Protein AF-0000000074136343 (afdb_homodimer)

Structure (mmCIF, N/CA/C/O backbone):
data_AF-0000000074136343-model_v1
#
loop_
_entity.id
_entity.type
_entity.pdbx_description
1 polymer 'AOS1-like protein'
#
loop_
_atom_site.group_PDB
_atom_site.id
_atom_site.type_symbol
_atom_site.label_atom_id
_atom_site.label_alt_id
_atom_site.label_comp_id
_atom_site.label_asym_id
_atom_site.label_entity_id
_atom_site.label_seq_id
_atom_site.pdbx_PDB_ins_code
_atom_site.Cartn_x
_atom_site.Cartn_y
_atom_site.Cartn_z
_atom_site.occupancy
_atom_site.B_iso_or_equiv
_atom_site.auth_seq_id
_atom_site.auth_comp_id
_atom_site.auth_asym_id
_atom_site.auth_atom_id
_atom_site.pdbx_PDB_model_num
ATOM 1 N N . MET A 1 1 ? -25.594 -31.734 21.234 1 18.39 1 MET A N 1
ATOM 2 C CA . MET A 1 1 ? -25.781 -31.562 19.781 1 18.39 1 MET A CA 1
ATOM 3 C C . MET A 1 1 ? -25.844 -30.094 19.406 1 18.39 1 MET A C 1
ATOM 5 O O . MET A 1 1 ? -26.922 -29.484 19.391 1 18.39 1 MET A O 1
ATOM 9 N N . LYS A 1 2 ? -25.141 -29.172 20.125 1 28.03 2 LYS A N 1
ATOM 10 C CA . LYS A 1 2 ? -25.234 -27.719 20.047 1 28.03 2 LYS A CA 1
ATOM 11 C C . LYS A 1 2 ? -25.234 -27.25 18.594 1 28.03 2 LYS A C 1
ATOM 13 O O . LYS A 1 2 ? -24.375 -27.625 17.812 1 28.03 2 LYS A O 1
ATOM 18 N N . SER A 1 3 ? -26.359 -27 18.047 1 28.97 3 SER A N 1
ATOM 19 C CA . SER A 1 3 ? -26.703 -26.703 16.656 1 28.97 3 SER A CA 1
ATOM 20 C C . SER A 1 3 ? -25.703 -25.75 16.031 1 28.97 3 SER A C 1
ATOM 22 O O . SER A 1 3 ? -25.297 -24.766 16.656 1 28.97 3 SER A O 1
ATOM 24 N N . MET A 1 4 ? -24.719 -26.078 15.211 1 32.84 4 MET A N 1
ATOM 25 C CA . MET A 1 4 ? -23.734 -25.453 14.328 1 32.84 4 MET A CA 1
ATOM 26 C C . MET A 1 4 ? -24.312 -24.203 13.672 1 32.84 4 MET A C 1
ATOM 28 O O . MET A 1 4 ? -24.922 -24.281 12.609 1 32.84 4 MET A O 1
ATOM 32 N N . THR A 1 5 ? -25.031 -23.422 14.211 1 37.72 5 THR A N 1
ATOM 33 C CA . THR A 1 5 ? -25.688 -22.234 13.672 1 37.72 5 THR A CA 1
ATOM 34 C C . THR A 1 5 ? -24.703 -21.391 12.875 1 37.72 5 THR A C 1
ATOM 36 O O . THR A 1 5 ? -23.906 -20.656 13.445 1 37.72 5 THR A O 1
ATOM 39 N N . GLU A 1 6 ? -23.922 -21.797 11.703 1 46.94 6 GLU A N 1
ATOM 40 C CA . GLU A 1 6 ? -22.828 -21.797 10.742 1 46.94 6 GLU A CA 1
ATOM 41 C C . GLU A 1 6 ? -22.609 -20.406 10.148 1 46.94 6 GLU A C 1
ATOM 43 O O . GLU A 1 6 ? -21.484 -20.016 9.859 1 46.94 6 GLU A O 1
ATOM 48 N N . GLY A 1 7 ? -23.641 -19.484 9.766 1 57.28 7 GLY A N 1
ATOM 49 C CA . GLY A 1 7 ? -23.672 -18.281 8.953 1 57.28 7 GLY A CA 1
ATOM 50 C C . GLY A 1 7 ? -23.734 -17 9.773 1 57.28 7 GLY A C 1
ATOM 51 O O . GLY A 1 7 ? -23.297 -15.945 9.32 1 57.28 7 GLY A O 1
ATOM 52 N N . LYS A 1 8 ? -24.281 -17.062 10.953 1 70.88 8 LYS A N 1
ATOM 53 C CA . LYS A 1 8 ? -24.547 -15.797 11.625 1 70.88 8 LYS A CA 1
ATOM 54 C C . LYS A 1 8 ? -23.422 -15.422 12.578 1 70.88 8 LYS A C 1
ATOM 56 O O . LYS A 1 8 ? -22.953 -16.266 13.344 1 70.88 8 LYS A O 1
ATOM 61 N N . LEU A 1 9 ? -22.797 -14.266 12.453 1 83 9 LEU A N 1
ATOM 62 C CA . LEU A 1 9 ? -21.781 -13.719 13.352 1 83 9 LEU A CA 1
ATOM 63 C C . LEU A 1 9 ? -22.312 -13.656 14.781 1 83 9 LEU A C 1
ATOM 65 O O . LEU A 1 9 ? -23.469 -13.305 15.008 1 83 9 LEU A O 1
ATOM 69 N N . SER A 1 10 ? -21.5 -14.172 15.703 1 84.81 10 SER A N 1
ATOM 70 C CA . SER A 1 10 ? -21.859 -14.008 17.109 1 84.81 10 SER A CA 1
ATOM 71 C C . SER A 1 10 ? -21.875 -12.539 17.516 1 84.81 10 SER A C 1
ATOM 73 O O . SER A 1 10 ? -21.344 -11.688 16.797 1 84.81 10 SER A O 1
ATOM 75 N N . GLU A 1 11 ? -22.453 -12.195 18.625 1 84.94 11 GLU A N 1
ATOM 76 C CA . GLU A 1 11 ? -22.484 -10.828 19.141 1 84.94 11 GLU A CA 1
ATOM 77 C C . GLU A 1 11 ? -21.078 -10.312 19.422 1 84.94 11 GLU A C 1
ATOM 79 O O . GLU A 1 11 ? -20.766 -9.141 19.172 1 84.94 11 GLU A O 1
ATOM 84 N N . ASP A 1 12 ? -20.297 -11.211 19.922 1 82.06 12 ASP A N 1
ATOM 85 C CA . ASP A 1 12 ? -18.922 -10.852 20.203 1 82.06 12 ASP A CA 1
ATOM 86 C C . ASP A 1 12 ? -18.156 -10.523 18.922 1 82.06 12 ASP A C 1
ATOM 88 O O . ASP A 1 12 ? -17.375 -9.57 18.891 1 82.06 12 ASP A O 1
ATOM 92 N N . GLU A 1 13 ? -18.438 -11.273 17.953 1 82.12 13 GLU A N 1
ATOM 93 C CA . GLU A 1 13 ? -17.797 -11.031 16.656 1 82.12 13 GLU A CA 1
ATOM 94 C C . GLU A 1 13 ? -18.266 -9.719 16.047 1 82.12 13 GLU A C 1
ATOM 96 O O . GLU A 1 13 ? -17.469 -8.961 15.492 1 82.12 13 GLU A O 1
ATOM 101 N N . ILE A 1 14 ? -19.5 -9.484 16.203 1 83.62 14 ILE A N 1
ATOM 102 C CA . ILE A 1 14 ? -20.078 -8.258 15.664 1 83.62 14 ILE A CA 1
ATOM 103 C C . ILE A 1 14 ? -19.438 -7.051 16.344 1 83.62 14 ILE A C 1
ATOM 105 O O . ILE A 1 14 ? -19.109 -6.062 15.68 1 83.62 14 ILE A O 1
ATOM 109 N N . ALA A 1 15 ? -19.25 -7.184 17.594 1 82.56 15 ALA A N 1
ATOM 110 C CA . ALA A 1 15 ? -18.641 -6.086 18.344 1 82.56 15 ALA A CA 1
ATOM 111 C C . ALA A 1 15 ? -17.188 -5.871 17.922 1 82.56 15 ALA A C 1
ATOM 113 O O . ALA A 1 15 ? -16.75 -4.734 17.734 1 82.56 15 ALA A O 1
ATOM 114 N N . LEU A 1 16 ? -16.562 -6.965 17.688 1 79.19 16 LEU A N 1
ATOM 115 C CA . LEU A 1 16 ? -15.148 -6.902 17.344 1 79.19 16 LEU A CA 1
ATOM 116 C C . LEU A 1 16 ? -14.953 -6.344 15.938 1 79.19 16 LEU A C 1
ATOM 118 O O . LEU A 1 16 ? -14.031 -5.566 15.695 1 79.19 16 LEU A O 1
ATOM 122 N N . TYR A 1 17 ? -15.82 -6.734 15.055 1 84.38 17 TYR A N 1
ATOM 123 C CA . TYR A 1 17 ? -15.641 -6.387 13.648 1 84.38 17 TYR A CA 1
ATOM 124 C C . TYR A 1 17 ? -16.594 -5.273 13.234 1 84.38 17 TYR A C 1
ATOM 126 O O . TYR A 1 17 ? -16.969 -5.164 12.062 1 84.38 17 TYR A O 1
ATOM 134 N N . ASP A 1 18 ? -17.016 -4.473 14.195 1 86.25 18 ASP A N 1
ATOM 135 C CA . ASP A 1 18 ? -17.984 -3.408 13.93 1 86.25 18 ASP A CA 1
ATOM 136 C C . ASP A 1 18 ? -17.484 -2.473 12.836 1 86.25 18 ASP A C 1
ATOM 138 O O . ASP A 1 18 ? -18.219 -2.16 11.891 1 86.25 18 ASP A O 1
ATOM 142 N N . ARG A 1 19 ? -16.266 -2.068 12.953 1 85.56 19 ARG A N 1
ATOM 143 C CA . ARG A 1 19 ? -15.703 -1.152 11.969 1 85.56 19 ARG A CA 1
ATOM 144 C C . ARG A 1 19 ? -15.688 -1.779 10.578 1 85.56 19 ARG A C 1
ATOM 146 O O . ARG A 1 19 ? -16.078 -1.139 9.602 1 85.56 19 ARG A O 1
ATOM 153 N N . GLN A 1 20 ? -15.305 -3.02 10.477 1 85.81 20 GLN A N 1
ATOM 154 C CA . GLN A 1 20 ? -15.227 -3.725 9.203 1 85.81 20 GLN A CA 1
ATOM 155 C C . GLN A 1 20 ? -16.609 -3.949 8.609 1 85.81 20 GLN A C 1
ATOM 157 O O . GLN A 1 20 ? -16.812 -3.807 7.402 1 85.81 20 GLN A O 1
ATOM 162 N N . ILE A 1 21 ? -17.547 -4.227 9.492 1 87.44 21 ILE A N 1
ATOM 163 C CA . ILE A 1 21 ? -18.922 -4.465 9.055 1 87.44 21 ILE A CA 1
ATOM 164 C C . ILE A 1 21 ? -19.5 -3.184 8.453 1 87.44 21 ILE A C 1
ATOM 166 O O . ILE A 1 21 ? -20.25 -3.234 7.488 1 87.44 21 ILE A O 1
ATOM 170 N N . ARG A 1 22 ? -19.062 -2.111 8.969 1 84.69 22 ARG A N 1
ATOM 171 C CA . ARG A 1 22 ? -19.5 -0.832 8.422 1 84.69 22 ARG A CA 1
ATOM 172 C C . ARG A 1 22 ? -18.938 -0.611 7.02 1 84.69 22 ARG A C 1
ATOM 174 O O . ARG A 1 22 ? -19.469 0.188 6.246 1 84.69 22 ARG A O 1
ATOM 181 N N . LEU A 1 23 ? -17.875 -1.314 6.715 1 85.06 23 LEU A N 1
ATOM 182 C CA . LEU A 1 23 ? -17.234 -1.171 5.418 1 85.06 23 LEU A CA 1
ATOM 183 C C . LEU A 1 23 ? -17.938 -2.023 4.363 1 85.06 23 LEU A C 1
ATOM 185 O O . LEU A 1 23 ? -18.203 -1.55 3.258 1 85.06 23 LEU A O 1
ATOM 189 N N . TRP A 1 24 ? -18.234 -3.266 4.723 1 83.31 24 TRP A N 1
ATOM 190 C CA . TRP A 1 24 ? -18.688 -4.164 3.662 1 83.31 24 TRP A CA 1
ATOM 191 C C . TRP A 1 24 ? -19.938 -4.93 4.086 1 83.31 24 TRP A C 1
ATOM 193 O O . TRP A 1 24 ? -20.5 -5.695 3.303 1 83.31 24 TRP A O 1
ATOM 203 N N . GLY A 1 25 ? -20.422 -4.816 5.242 1 85 25 GLY A N 1
ATOM 204 C CA . GLY A 1 25 ? -21.688 -5.391 5.652 1 85 25 GLY A CA 1
ATOM 205 C C . GLY A 1 25 ? -21.547 -6.727 6.352 1 85 25 GLY A C 1
ATOM 206 O O . GLY A 1 25 ? -20.516 -7.387 6.234 1 85 25 GLY A O 1
ATOM 207 N N . MET A 1 26 ? -22.609 -7.117 6.934 1 88 26 MET A N 1
ATOM 208 C CA . MET A 1 26 ? -22.641 -8.328 7.746 1 88 26 MET A CA 1
ATOM 209 C C . MET A 1 26 ? -22.469 -9.57 6.875 1 88 26 MET A C 1
ATOM 211 O O . MET A 1 26 ? -21.781 -10.516 7.262 1 88 26 MET A O 1
ATOM 215 N N . ALA A 1 27 ? -23.109 -9.516 5.762 1 86.12 27 ALA A N 1
ATOM 216 C CA . ALA A 1 27 ? -23.047 -10.672 4.867 1 86.12 27 ALA A CA 1
ATOM 217 C C . ALA A 1 27 ? -21.609 -10.93 4.406 1 86.12 27 ALA A C 1
ATOM 219 O O . ALA A 1 27 ? -21.141 -12.07 4.406 1 86.12 27 ALA A O 1
ATOM 220 N N . ALA A 1 28 ? -20.969 -9.883 4.07 1 86.56 28 ALA A N 1
ATOM 221 C CA . ALA A 1 28 ? -19.578 -10 3.633 1 86.56 28 ALA A CA 1
ATOM 222 C C . ALA A 1 28 ? -18.688 -10.516 4.762 1 86.56 28 ALA A C 1
ATOM 224 O O . ALA A 1 28 ? -17.828 -11.359 4.539 1 86.56 28 ALA A O 1
ATOM 225 N N . GLN A 1 29 ? -18.938 -10.086 5.953 1 90.12 29 GLN A N 1
ATOM 226 C CA . GLN A 1 29 ? -18.125 -10.531 7.09 1 90.12 29 GLN A CA 1
ATOM 227 C C . GLN A 1 29 ? -18.375 -12.008 7.391 1 90.12 29 GLN A C 1
ATOM 229 O O . GLN A 1 29 ? -17.453 -12.727 7.766 1 90.12 29 GLN A O 1
ATOM 234 N N . ALA A 1 30 ? -19.578 -12.406 7.238 1 91.12 30 ALA A N 1
ATOM 235 C CA . ALA A 1 30 ? -19.906 -13.82 7.438 1 91.12 30 ALA A CA 1
ATOM 236 C C . ALA A 1 30 ? -19.203 -14.695 6.402 1 91.12 30 ALA A C 1
ATOM 238 O O . ALA A 1 30 ? -18.703 -15.773 6.73 1 91.12 30 ALA A O 1
ATOM 239 N N . ASN A 1 31 ? -19.203 -14.195 5.203 1 91.5 31 ASN A N 1
ATOM 240 C CA . ASN A 1 31 ? -18.484 -14.906 4.148 1 91.5 31 ASN A CA 1
ATOM 241 C C . ASN A 1 31 ? -17 -15.016 4.453 1 91.5 31 ASN A C 1
ATOM 243 O O . ASN A 1 31 ? -16.391 -16.078 4.258 1 91.5 31 ASN A O 1
ATOM 247 N N . MET A 1 32 ? -16.438 -13.977 4.918 1 91.62 32 MET A N 1
ATOM 248 C CA . MET A 1 32 ? -15.031 -13.953 5.281 1 91.62 32 MET A CA 1
ATOM 249 C C . MET A 1 32 ? -14.742 -14.961 6.391 1 91.62 32 MET A C 1
ATOM 251 O O . MET A 1 32 ? -13.719 -15.656 6.359 1 91.62 32 MET A O 1
ATOM 255 N N . ARG A 1 33 ? -15.594 -15.039 7.285 1 92.12 33 ARG A N 1
ATOM 256 C CA . ARG A 1 33 ? -15.438 -15.93 8.43 1 92.12 33 ARG A CA 1
ATOM 257 C C . ARG A 1 33 ? -15.43 -17.391 8 1 92.12 33 ARG A C 1
ATOM 259 O O . ARG A 1 33 ? -14.742 -18.219 8.602 1 92.12 33 ARG A O 1
ATOM 266 N N . SER A 1 34 ? -16.094 -17.719 6.969 1 94 34 SER A N 1
ATOM 267 C CA . SER A 1 34 ? -16.203 -19.094 6.496 1 94 34 SER A CA 1
ATOM 268 C C . SER A 1 34 ? -15.148 -19.406 5.449 1 94 34 SER A C 1
ATOM 270 O O . SER A 1 34 ? -14.93 -20.578 5.109 1 94 34 SER A O 1
ATOM 272 N N . ALA A 1 35 ? -14.516 -18.391 4.957 1 96 35 ALA A N 1
ATOM 273 C CA . ALA A 1 35 ? -13.594 -18.531 3.838 1 96 35 ALA A CA 1
ATOM 274 C C . ALA A 1 35 ? -12.328 -19.281 4.266 1 96 35 ALA A C 1
ATOM 276 O O . ALA A 1 35 ? -11.844 -19.094 5.387 1 96 35 ALA A O 1
ATOM 277 N N . LYS A 1 36 ? -11.844 -20.141 3.393 1 98.19 36 LYS A N 1
ATOM 278 C CA . LYS A 1 36 ? -10.578 -20.859 3.555 1 98.19 36 LYS A CA 1
ATOM 279 C C . LYS A 1 36 ? -9.547 -20.375 2.537 1 98.19 36 LYS A C 1
ATOM 281 O O . LYS A 1 36 ? -9.664 -20.672 1.343 1 98.19 36 LYS A O 1
ATOM 286 N N . VAL A 1 37 ? -8.508 -19.734 3.021 1 98.56 37 VAL A N 1
ATOM 287 C CA . VAL A 1 37 ? -7.504 -19.141 2.139 1 98.56 37 VAL A CA 1
ATOM 288 C C . VAL A 1 37 ? -6.168 -19.859 2.326 1 98.56 37 VAL A C 1
ATOM 290 O O . VAL A 1 37 ? -5.777 -20.172 3.453 1 98.56 37 VAL A O 1
ATOM 293 N N . LEU A 1 38 ? -5.488 -20.156 1.219 1 98.81 38 LEU A N 1
ATOM 294 C CA . LEU A 1 38 ? -4.121 -20.656 1.225 1 98.81 38 LEU A CA 1
ATOM 295 C C . LEU A 1 38 ? -3.135 -19.562 0.817 1 98.81 38 LEU A C 1
ATOM 297 O O . LE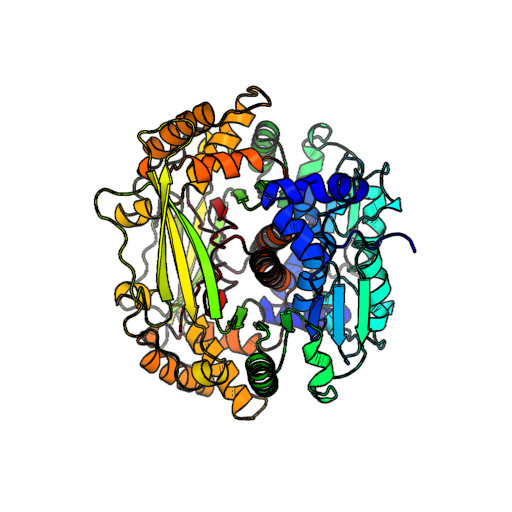U A 1 38 ? -3.307 -18.922 -0.223 1 98.81 38 LEU A O 1
ATOM 301 N N . LEU A 1 39 ? -2.201 -19.297 1.673 1 98.81 39 LEU A N 1
ATOM 302 C CA . LEU A 1 39 ? -1.093 -18.406 1.355 1 98.81 39 LEU A CA 1
ATOM 303 C C . LEU A 1 39 ? 0.204 -19.188 1.18 1 98.81 39 LEU A C 1
ATOM 305 O O . LEU A 1 39 ? 0.623 -19.906 2.084 1 98.81 39 LEU A O 1
ATOM 309 N N . ILE A 1 40 ? 0.808 -19.047 -0.017 1 98.75 40 ILE A N 1
ATOM 310 C CA . ILE A 1 40 ? 2.043 -19.75 -0.325 1 98.75 40 ILE A CA 1
ATOM 311 C C . ILE A 1 40 ? 3.221 -18.781 -0.297 1 98.75 40 ILE A C 1
ATOM 313 O O . ILE A 1 40 ? 3.23 -17.797 -1.027 1 98.75 40 ILE A O 1
ATOM 317 N N . ASN A 1 41 ? 4.285 -19.094 0.498 1 98.06 41 ASN A N 1
ATOM 318 C CA . ASN A 1 41 ? 5.508 -18.328 0.715 1 98.06 41 ASN A CA 1
ATOM 319 C C . ASN A 1 41 ? 5.262 -17.109 1.603 1 98.06 41 ASN A C 1
ATOM 321 O O . ASN A 1 41 ? 4.5 -16.203 1.233 1 98.06 41 ASN A O 1
ATOM 325 N N . LEU A 1 42 ? 5.934 -17.078 2.748 1 97.69 42 LEU A N 1
ATOM 326 C CA . LEU A 1 42 ? 5.75 -16.047 3.764 1 97.69 42 LEU A CA 1
ATOM 327 C C . LEU A 1 42 ? 6.91 -15.055 3.746 1 97.69 42 LEU A C 1
ATOM 329 O O . LEU A 1 42 ? 7.547 -14.82 4.777 1 97.69 42 LEU A O 1
ATOM 333 N N . GLY A 1 43 ? 7.219 -14.469 2.619 1 96.62 43 GLY A N 1
ATOM 334 C CA . GLY A 1 43 ? 8.172 -13.375 2.529 1 96.62 43 GLY A CA 1
ATOM 335 C C . GLY A 1 43 ? 7.59 -12.039 2.969 1 96.62 43 GLY A C 1
ATOM 336 O O . GLY A 1 43 ? 6.672 -12 3.791 1 96.62 43 GLY A O 1
ATOM 337 N N . ALA A 1 44 ? 8.133 -10.984 2.502 1 97.44 44 ALA A N 1
ATOM 338 C CA . ALA A 1 44 ? 7.676 -9.656 2.895 1 97.44 44 ALA A CA 1
ATOM 339 C C . ALA A 1 44 ? 6.23 -9.414 2.467 1 97.44 44 ALA A C 1
ATOM 341 O O . ALA A 1 44 ? 5.387 -9.039 3.283 1 97.44 44 ALA A O 1
ATOM 342 N N . ILE A 1 45 ? 5.945 -9.703 1.208 1 98.5 45 ILE A N 1
ATOM 343 C CA . ILE A 1 45 ? 4.598 -9.508 0.693 1 98.5 45 ILE A CA 1
ATOM 344 C C . ILE A 1 45 ? 3.635 -10.469 1.385 1 98.5 45 ILE A C 1
ATOM 346 O O . ILE A 1 45 ? 2.537 -10.078 1.788 1 98.5 45 ILE A O 1
ATOM 350 N N . GLY A 1 46 ? 4.043 -11.727 1.493 1 98.62 46 GLY A N 1
ATOM 351 C CA . GLY A 1 46 ? 3.211 -12.711 2.16 1 98.62 46 GLY A CA 1
ATOM 352 C C . GLY A 1 46 ? 2.857 -12.328 3.584 1 98.62 46 GLY A C 1
ATOM 353 O O . GLY A 1 46 ? 1.72 -12.516 4.02 1 98.62 46 GLY A O 1
ATOM 354 N N . SER A 1 47 ? 3.828 -11.812 4.305 1 98.38 47 SER A N 1
ATOM 355 C CA . SER A 1 47 ? 3.598 -11.359 5.676 1 98.38 47 SER A CA 1
ATOM 356 C C . SER A 1 47 ? 2.574 -10.234 5.727 1 98.38 47 SER A C 1
ATOM 358 O O . SER A 1 47 ? 1.716 -10.203 6.609 1 98.38 47 SER A O 1
ATOM 360 N N . GLU A 1 48 ? 2.695 -9.328 4.809 1 98.62 48 GLU A N 1
ATOM 361 C CA . GLU A 1 48 ? 1.744 -8.219 4.73 1 98.62 48 GLU A CA 1
ATOM 362 C C . GLU A 1 48 ? 0.332 -8.727 4.453 1 98.62 48 GLU A C 1
ATOM 364 O O . GLU A 1 48 ? -0.634 -8.242 5.047 1 98.62 48 GLU A O 1
ATOM 369 N N . ILE A 1 49 ? 0.211 -9.648 3.521 1 98.69 49 ILE A N 1
ATOM 370 C CA . ILE A 1 49 ? -1.086 -10.211 3.158 1 98.69 49 ILE A CA 1
ATOM 371 C C . ILE A 1 49 ? -1.676 -10.953 4.352 1 98.69 49 ILE A C 1
ATOM 373 O O . ILE A 1 49 ? -2.84 -10.75 4.707 1 98.69 49 ILE A O 1
ATOM 377 N N . ALA A 1 50 ? -0.852 -11.789 4.977 1 98.56 50 ALA A N 1
ATOM 378 C CA . ALA A 1 50 ? -1.304 -12.531 6.148 1 98.56 50 ALA A CA 1
ATOM 379 C C . ALA A 1 50 ? -1.796 -11.586 7.242 1 98.56 50 ALA A C 1
ATOM 381 O O . ALA A 1 50 ? -2.883 -11.781 7.793 1 98.56 50 ALA A O 1
ATOM 382 N N . LYS A 1 51 ? -1.021 -10.57 7.516 1 98.06 51 LYS A N 1
ATOM 383 C CA . LYS A 1 51 ? -1.374 -9.578 8.523 1 98.06 51 LYS A CA 1
ATOM 384 C C . LYS A 1 51 ? -2.732 -8.945 8.227 1 98.06 51 LYS A C 1
ATOM 386 O O . LYS A 1 51 ? -3.615 -8.93 9.086 1 98.06 51 LYS A O 1
ATOM 391 N N . SER A 1 52 ? -2.904 -8.508 7.047 1 97.31 52 SER A N 1
ATOM 392 C CA . SER A 1 52 ? -4.102 -7.762 6.676 1 97.31 52 SER A CA 1
ATOM 393 C C . SER A 1 52 ? -5.336 -8.656 6.684 1 97.31 52 SER A C 1
ATOM 395 O O . SER A 1 52 ? -6.391 -8.266 7.188 1 97.31 52 SER A O 1
ATOM 397 N N . ILE A 1 53 ? -5.211 -9.875 6.188 1 96.56 53 ILE A N 1
ATOM 398 C CA . ILE A 1 53 ? -6.367 -10.758 6.082 1 96.56 53 ILE A CA 1
ATOM 399 C C . ILE A 1 53 ? -6.746 -11.273 7.469 1 96.56 53 ILE A C 1
ATOM 401 O O . ILE A 1 53 ? -7.93 -11.383 7.797 1 96.56 53 ILE A O 1
ATOM 405 N N . VAL A 1 54 ? -5.758 -11.57 8.305 1 96.69 54 VAL A N 1
ATOM 406 C CA . VAL A 1 54 ? -6.008 -12.07 9.656 1 96.69 54 VAL A CA 1
ATOM 407 C C . VAL A 1 54 ? -6.672 -10.984 10.492 1 96.69 54 VAL A C 1
ATOM 409 O O . VAL A 1 54 ? -7.672 -11.234 11.172 1 96.69 54 VAL A O 1
ATOM 412 N N . LEU A 1 55 ? -6.18 -9.781 10.43 1 94.56 55 LEU A N 1
ATOM 413 C CA . LEU A 1 55 ? -6.754 -8.664 11.172 1 94.56 55 LEU A CA 1
ATOM 414 C C . LEU A 1 55 ? -8.188 -8.398 10.734 1 94.56 55 LEU A C 1
ATOM 416 O O . LEU A 1 55 ? -9.016 -7.957 11.531 1 94.56 55 LEU A O 1
ATOM 420 N N . SER A 1 56 ? -8.43 -8.727 9.445 1 92.12 56 SER A N 1
ATOM 421 C CA . SER A 1 56 ? -9.75 -8.453 8.883 1 92.12 56 SER A CA 1
ATOM 422 C C . SER A 1 56 ? -10.75 -9.531 9.273 1 92.12 56 SER A C 1
ATOM 424 O O . SER A 1 56 ? -11.938 -9.438 8.945 1 92.12 56 SER A O 1
ATOM 426 N N . GLY A 1 57 ? -10.32 -10.617 9.875 1 92.38 57 GLY A N 1
ATOM 427 C CA . GLY A 1 57 ? -11.234 -11.602 10.438 1 92.38 57 GLY A CA 1
ATOM 428 C C . GLY A 1 57 ? -11.562 -12.727 9.477 1 92.38 57 GLY A C 1
ATOM 429 O O . GLY A 1 57 ? -12.703 -13.211 9.438 1 92.38 57 GLY A O 1
ATOM 430 N N . ILE A 1 58 ? -10.633 -13.086 8.672 1 94.06 58 ILE A N 1
ATOM 431 C CA . ILE A 1 58 ? -10.828 -14.281 7.859 1 94.06 58 ILE A CA 1
ATOM 432 C C . ILE A 1 58 ? -11.008 -15.5 8.766 1 94.06 58 ILE A C 1
ATOM 434 O O . ILE A 1 58 ? -10.531 -15.508 9.906 1 94.06 58 ILE A O 1
ATOM 438 N N . GLY A 1 59 ? -11.75 -16.469 8.273 1 94.25 59 GLY A N 1
ATOM 439 C CA . GLY A 1 59 ? -11.992 -17.641 9.109 1 94.25 59 GLY A CA 1
ATOM 440 C C . GLY A 1 59 ? -10.805 -18.578 9.18 1 94.25 59 GLY A C 1
ATOM 441 O O . GLY A 1 59 ? -10.391 -18.984 10.266 1 94.25 59 GLY A O 1
ATOM 442 N N . HIS A 1 60 ? -10.305 -18.922 8.008 1 97.62 60 HIS A N 1
ATOM 443 C CA . HIS A 1 60 ? -9.25 -19.906 7.926 1 97.62 60 HIS A CA 1
ATOM 444 C C . HIS A 1 60 ? -8.109 -19.438 7.027 1 97.62 60 HIS A C 1
ATOM 446 O O . HIS A 1 60 ? -8.344 -19.016 5.895 1 97.62 60 HIS A O 1
ATOM 452 N N . LEU A 1 61 ? -6.926 -19.5 7.562 1 98.44 61 LEU A N 1
ATOM 453 C CA . LEU A 1 61 ? -5.734 -19.219 6.766 1 98.44 61 LEU A CA 1
ATOM 454 C C . LEU A 1 61 ? -4.695 -20.328 6.93 1 98.44 61 LEU A C 1
ATOM 456 O O . LEU A 1 61 ? -4.312 -20.656 8.055 1 98.44 61 LEU A O 1
ATOM 460 N N . THR A 1 62 ? -4.355 -20.969 5.844 1 98.69 62 THR A N 1
ATOM 461 C CA . THR A 1 62 ? -3.23 -21.906 5.801 1 98.69 62 THR A CA 1
ATOM 462 C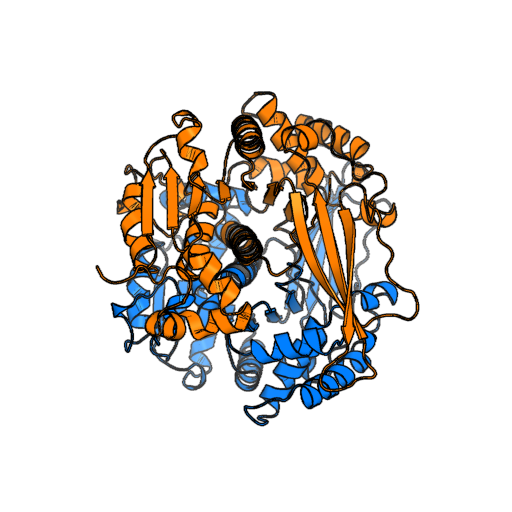 C . THR A 1 62 ? -2.023 -21.25 5.125 1 98.69 62 THR A C 1
ATOM 464 O O . THR A 1 62 ? -2.141 -20.703 4.027 1 98.69 62 THR A O 1
ATOM 467 N N . ILE A 1 63 ? -0.932 -21.281 5.805 1 98.62 63 ILE A N 1
ATOM 468 C CA . ILE A 1 63 ? 0.302 -20.734 5.258 1 98.62 63 ILE A CA 1
ATOM 469 C C . ILE A 1 63 ? 1.272 -21.859 4.926 1 98.62 63 ILE A C 1
ATOM 471 O O . ILE A 1 63 ? 1.621 -22.672 5.797 1 98.62 63 ILE A O 1
ATOM 475 N N . LEU A 1 64 ? 1.622 -21.969 3.674 1 98.31 64 LEU A N 1
ATOM 476 C CA . LEU A 1 64 ? 2.58 -22.953 3.158 1 98.31 64 LEU A CA 1
ATOM 477 C C . LEU A 1 64 ? 3.912 -22.281 2.836 1 98.31 64 LEU A C 1
ATOM 479 O O . LEU A 1 64 ? 3.98 -21.406 1.973 1 98.31 64 LEU A O 1
ATOM 483 N N . ASP A 1 65 ? 4.953 -22.609 3.541 1 98.06 65 ASP A N 1
ATOM 484 C CA . ASP A 1 65 ? 6.285 -22.047 3.318 1 98.06 65 ASP A CA 1
ATOM 485 C C . ASP A 1 65 ? 7.371 -23 3.809 1 98.06 65 ASP A C 1
ATOM 487 O O . ASP A 1 65 ? 7.371 -23.406 4.973 1 98.06 65 ASP A O 1
ATOM 491 N N . ALA A 1 66 ? 8.352 -23.344 2.955 1 97 66 ALA A N 1
ATOM 492 C CA . ALA A 1 66 ? 9.398 -24.297 3.291 1 97 66 ALA A CA 1
ATOM 493 C C . ALA A 1 66 ? 10.758 -23.609 3.404 1 97 66 ALA A C 1
ATOM 495 O O . ALA A 1 66 ? 11.797 -24.25 3.279 1 97 66 ALA A O 1
ATOM 496 N N . HIS A 1 67 ? 10.82 -22.312 3.592 1 97 67 HIS A N 1
ATOM 497 C CA . HIS A 1 67 ? 12.078 -21.578 3.635 1 97 67 HIS A CA 1
ATOM 498 C C . HIS A 1 67 ? 12.508 -21.297 5.074 1 97 67 HIS A C 1
ATOM 500 O O . HIS A 1 67 ? 11.672 -21.219 5.973 1 97 67 HIS A O 1
ATOM 506 N N . LYS A 1 68 ? 13.781 -21.156 5.23 1 97.75 68 LYS A N 1
ATOM 507 C CA . LYS A 1 68 ? 14.359 -20.734 6.508 1 97.75 68 LYS A CA 1
ATOM 508 C C . LYS A 1 68 ? 14.633 -19.234 6.531 1 97.75 68 LYS A C 1
ATOM 510 O O . LYS A 1 68 ? 14.82 -18.625 5.48 1 97.75 68 LYS A O 1
ATOM 515 N N . VAL A 1 69 ? 14.625 -18.656 7.719 1 96.62 69 VAL A N 1
ATOM 516 C CA . VAL A 1 69 ? 14.922 -17.25 7.898 1 96.62 69 VAL A CA 1
ATOM 517 C C . VAL A 1 69 ? 16.391 -16.984 7.582 1 96.62 69 VAL A C 1
ATOM 519 O O . VAL A 1 69 ? 17.281 -17.719 8.039 1 96.62 69 VAL A O 1
ATOM 522 N N . THR A 1 70 ? 16.656 -16.031 6.762 1 93.62 70 THR A N 1
ATOM 523 C CA . THR A 1 70 ? 18 -15.57 6.457 1 93.62 70 THR A CA 1
ATOM 524 C C . THR A 1 70 ? 18.234 -14.156 6.996 1 93.62 70 THR A C 1
ATOM 526 O O . THR A 1 70 ? 17.281 -13.469 7.359 1 93.62 70 THR A O 1
ATOM 529 N N . GLU A 1 71 ? 19.422 -13.727 7.066 1 89.69 71 GLU A N 1
ATOM 530 C CA . GLU A 1 71 ? 19.75 -12.375 7.531 1 89.69 71 GLU A CA 1
ATOM 531 C C . GLU A 1 71 ? 19.109 -11.312 6.641 1 89.69 71 GLU A C 1
ATOM 533 O O . GLU A 1 71 ? 18.672 -10.273 7.129 1 89.69 71 GLU A O 1
ATOM 538 N N . GLU A 1 72 ? 19.062 -11.641 5.418 1 86.81 72 GLU A N 1
ATOM 539 C CA . GLU A 1 72 ? 18.531 -10.695 4.449 1 86.81 72 GLU A CA 1
ATOM 540 C C . GLU A 1 72 ? 17.031 -10.453 4.684 1 86.81 72 GLU A C 1
ATOM 542 O O . GLU A 1 72 ? 16.516 -9.375 4.363 1 86.81 72 GLU A O 1
ATOM 547 N N . ASP A 1 73 ? 16.406 -11.406 5.301 1 92.31 73 ASP A N 1
ATOM 548 C CA . ASP A 1 73 ? 14.961 -11.305 5.547 1 92.31 73 ASP A CA 1
ATOM 549 C C . ASP A 1 73 ? 14.664 -10.242 6.602 1 92.31 73 ASP A C 1
ATOM 551 O O . ASP A 1 73 ? 13.555 -9.695 6.641 1 92.31 73 ASP A O 1
ATOM 555 N N . LEU A 1 74 ? 15.617 -9.922 7.469 1 91.06 74 LEU A N 1
ATOM 556 C CA . LEU A 1 74 ? 15.414 -9.055 8.625 1 91.06 74 LEU A CA 1
ATOM 557 C C . LEU A 1 74 ? 15.148 -7.617 8.195 1 91.06 74 LEU A C 1
ATOM 559 O O . LEU A 1 74 ? 14.57 -6.836 8.953 1 91.06 74 LEU A O 1
ATOM 563 N N . GLY A 1 75 ? 15.438 -7.305 7.004 1 89.44 75 GLY A N 1
ATOM 564 C CA . GLY A 1 75 ? 15.258 -5.941 6.531 1 89.44 75 GLY A CA 1
ATOM 565 C C . GLY A 1 75 ? 13.898 -5.691 5.922 1 89.44 75 GLY A C 1
ATOM 566 O O . GLY A 1 75 ? 13.539 -4.551 5.625 1 89.44 75 GLY A O 1
ATOM 567 N N . SER A 1 76 ? 13.094 -6.777 5.801 1 93.19 76 SER A N 1
ATOM 568 C CA . SER A 1 76 ? 11.844 -6.57 5.066 1 93.19 76 SER A CA 1
ATOM 569 C C . SER A 1 76 ? 10.695 -7.348 5.699 1 93.19 76 SER A C 1
ATOM 571 O O . SER A 1 76 ? 9.531 -7.121 5.363 1 93.19 76 SER A O 1
ATOM 573 N N . GLN A 1 77 ? 10.977 -8.242 6.562 1 95.12 77 GLN A N 1
ATOM 574 C CA . GLN A 1 77 ? 9.938 -9.094 7.137 1 95.12 77 GLN A CA 1
ATOM 575 C C . GLN A 1 77 ? 9.742 -8.789 8.625 1 95.12 77 GLN A C 1
ATOM 577 O O . GLN A 1 77 ? 10.695 -8.828 9.398 1 95.12 77 GLN A O 1
ATOM 582 N N . PHE A 1 78 ? 8.531 -8.57 9.062 1 96.5 78 PHE A N 1
ATOM 583 C CA . PHE A 1 78 ? 8.289 -8.023 10.391 1 96.5 78 PHE A CA 1
ATOM 584 C C . PHE A 1 78 ? 7.766 -9.102 11.336 1 96.5 78 PHE A C 1
ATOM 586 O O . PHE A 1 78 ? 7.562 -8.844 12.523 1 96.5 78 PHE A O 1
ATOM 593 N N . PHE A 1 79 ? 7.535 -10.305 10.852 1 96.25 79 PHE A N 1
ATOM 594 C CA . PHE A 1 79 ? 7.098 -11.391 11.727 1 96.25 79 PHE A CA 1
ATOM 595 C C . PHE A 1 79 ? 8.297 -12.141 12.297 1 96.25 79 PHE A C 1
ATOM 597 O O . PHE A 1 79 ? 8.133 -13.094 13.062 1 96.25 79 PHE A O 1
ATOM 604 N N . ILE A 1 80 ? 9.508 -11.766 11.891 1 94.5 80 ILE A N 1
ATOM 605 C CA . ILE A 1 80 ? 10.711 -12.461 12.344 1 94.5 80 ILE A CA 1
ATOM 606 C C . ILE A 1 80 ? 11.688 -11.445 12.945 1 94.5 80 ILE A C 1
ATOM 608 O O . ILE A 1 80 ? 11.523 -10.234 12.766 1 94.5 80 ILE A O 1
ATOM 612 N N . GLY A 1 81 ? 12.625 -11.977 13.688 1 90.81 81 GLY A N 1
ATOM 613 C CA . GLY A 1 81 ? 13.703 -11.18 14.258 1 90.81 81 GLY A CA 1
ATOM 614 C C . GLY A 1 81 ? 15.055 -11.852 14.148 1 90.81 81 GLY A C 1
ATOM 615 O O . GLY A 1 81 ? 15.18 -12.938 13.586 1 90.81 81 GLY A O 1
ATOM 616 N N . SER A 1 82 ? 16.031 -11.117 14.68 1 89.75 82 SER A N 1
ATOM 617 C CA . SER A 1 82 ? 17.406 -11.578 14.562 1 89.75 82 SER A CA 1
ATOM 618 C C . SER A 1 82 ? 17.594 -12.945 15.203 1 89.75 82 SER A C 1
ATOM 620 O O . SER A 1 82 ? 18.391 -13.758 14.734 1 89.75 82 SER A O 1
ATOM 622 N N . LYS A 1 83 ? 16.828 -13.281 16.188 1 93.5 83 LYS A N 1
ATOM 623 C CA . LYS A 1 83 ? 16.969 -14.547 16.906 1 93.5 83 LYS A CA 1
ATOM 624 C C . LYS A 1 83 ? 16.391 -15.703 16.094 1 93.5 83 LYS A C 1
ATOM 626 O O . LYS A 1 83 ? 16.594 -16.875 16.438 1 93.5 83 LYS A O 1
ATOM 631 N N . ASP A 1 84 ? 15.719 -15.391 15.055 1 95.81 84 ASP A N 1
ATOM 632 C CA . ASP A 1 84 ? 15.008 -16.422 14.297 1 95.81 84 ASP A CA 1
ATOM 633 C C . ASP A 1 84 ? 15.836 -16.891 13.109 1 95.81 84 ASP A C 1
ATOM 635 O O . ASP A 1 84 ? 15.445 -17.844 12.422 1 95.81 84 ASP A O 1
ATOM 639 N N . VAL A 1 85 ? 16.984 -16.25 12.859 1 94.88 85 VAL A N 1
ATOM 640 C CA . VAL A 1 85 ? 17.812 -16.625 11.703 1 94.88 85 VAL A CA 1
ATOM 641 C C . VAL A 1 85 ? 18.188 -18.094 11.781 1 94.88 85 VAL A C 1
ATOM 643 O O . VAL A 1 85 ? 18.625 -18.578 12.828 1 94.88 85 VAL A O 1
ATOM 646 N N . GLY A 1 86 ? 17.953 -18.875 10.711 1 97.44 86 GLY A N 1
ATOM 647 C CA . GLY A 1 86 ? 18.25 -20.297 10.664 1 97.44 86 GLY A CA 1
ATOM 648 C C . GLY A 1 86 ? 17.031 -21.172 10.953 1 97.44 86 GLY A C 1
ATOM 649 O O . GLY A 1 86 ? 17.031 -22.359 10.641 1 97.44 86 GLY A O 1
ATOM 650 N N . GLN A 1 87 ? 16.031 -20.594 11.539 1 97.38 87 GLN A N 1
ATOM 651 C CA . GLN A 1 87 ? 14.805 -21.312 11.82 1 97.38 87 GLN A CA 1
ATOM 652 C C . GLN A 1 87 ? 13.852 -21.281 10.625 1 97.38 87 GLN A C 1
ATOM 654 O O . GLN A 1 87 ? 13.992 -20.438 9.742 1 97.38 87 GLN A O 1
ATOM 659 N N . TRP A 1 88 ? 12.961 -22.25 10.68 1 97.56 88 TRP A N 1
ATOM 660 C CA . TRP A 1 88 ? 11.922 -22.203 9.664 1 97.56 88 TRP A CA 1
ATOM 661 C C . TRP A 1 88 ? 11.07 -20.938 9.805 1 97.56 88 TRP A C 1
ATOM 663 O O . TRP A 1 88 ? 10.688 -20.578 10.914 1 97.56 88 TRP A O 1
ATOM 673 N N . LYS A 1 89 ? 10.805 -20.266 8.672 1 97.06 89 LYS A N 1
ATOM 674 C CA . LYS A 1 89 ? 10.023 -19.031 8.703 1 97.06 89 LYS A CA 1
ATOM 675 C C . LYS A 1 89 ? 8.672 -19.25 9.383 1 97.06 89 LYS A C 1
ATOM 677 O O . LYS A 1 89 ? 8.227 -18.422 10.172 1 97.06 89 LYS A O 1
ATOM 682 N N . ILE A 1 90 ? 8.07 -20.375 9.062 1 97.12 90 ILE A N 1
ATOM 683 C CA . ILE A 1 90 ? 6.75 -20.703 9.594 1 97.12 90 ILE A CA 1
ATOM 684 C C . ILE A 1 90 ? 6.816 -20.797 11.117 1 97.12 90 ILE A C 1
ATOM 686 O O . ILE A 1 90 ? 5.922 -20.328 11.812 1 97.12 90 ILE A O 1
ATOM 690 N N . ASP A 1 91 ? 7.844 -21.391 11.633 1 97.06 91 ASP A N 1
ATOM 691 C CA . ASP A 1 91 ? 7.996 -21.547 13.07 1 97.06 91 ASP A CA 1
ATOM 692 C C . ASP A 1 91 ? 8.273 -20.203 13.75 1 97.06 91 ASP A C 1
ATOM 694 O O . ASP A 1 91 ? 7.785 -19.938 14.852 1 97.06 91 ASP A O 1
ATOM 698 N N . ALA A 1 92 ? 9.031 -19.422 13.078 1 96 92 ALA A N 1
ATOM 699 C CA . ALA A 1 92 ? 9.406 -18.125 13.617 1 96 92 ALA A CA 1
ATOM 700 C C . ALA A 1 92 ? 8.211 -17.172 13.641 1 96 92 ALA A C 1
ATOM 702 O O . ALA A 1 92 ? 8.094 -16.328 14.531 1 96 92 ALA A O 1
ATOM 703 N N . ALA A 1 93 ? 7.301 -17.281 12.672 1 96.19 93 ALA A N 1
ATOM 704 C CA . ALA A 1 93 ? 6.25 -16.297 12.469 1 96.19 93 ALA A CA 1
ATOM 705 C C . ALA A 1 93 ? 4.949 -16.719 13.148 1 96.19 93 ALA A C 1
ATOM 707 O O . ALA A 1 93 ? 4.059 -15.906 13.375 1 96.19 93 ALA A O 1
ATOM 708 N N . LYS A 1 94 ? 4.797 -18.016 13.453 1 96.31 94 LYS A N 1
ATOM 709 C CA . LYS A 1 94 ? 3.52 -18.609 13.82 1 96.31 94 LYS A CA 1
ATOM 710 C C . LYS A 1 94 ? 2.898 -17.891 15.016 1 96.31 94 LYS A C 1
ATOM 712 O O . LYS A 1 94 ? 1.725 -17.516 14.977 1 96.31 94 LYS A O 1
ATOM 717 N N . GLU A 1 95 ? 3.633 -17.688 16.062 1 93.62 95 GLU A N 1
ATOM 718 C CA . GLU A 1 95 ? 3.098 -17.078 17.281 1 93.62 95 GLU A CA 1
ATOM 719 C C . GLU A 1 95 ? 2.662 -15.641 17.031 1 93.62 95 GLU A C 1
ATOM 721 O O . GLU A 1 95 ? 1.625 -15.203 17.531 1 93.62 95 GLU A O 1
ATOM 726 N N . ARG A 1 96 ? 3.438 -14.938 16.312 1 92.62 96 ARG A N 1
ATOM 727 C CA . ARG A 1 96 ? 3.133 -13.539 16.031 1 92.62 96 ARG A CA 1
ATOM 728 C C . ARG A 1 96 ? 1.887 -13.414 15.156 1 92.62 96 ARG A C 1
ATOM 730 O O . ARG A 1 96 ? 1.075 -12.5 15.352 1 92.62 96 ARG A O 1
ATOM 737 N N . VAL A 1 97 ? 1.742 -14.312 14.203 1 95.69 97 VAL A N 1
ATOM 738 C CA . VAL A 1 97 ? 0.554 -14.305 13.359 1 95.69 97 VAL A CA 1
ATOM 739 C C . VAL A 1 97 ? -0.678 -14.648 14.195 1 95.69 97 VAL A C 1
ATOM 741 O O . VAL A 1 97 ? -1.727 -14.008 14.055 1 95.69 97 VAL A O 1
ATOM 744 N N . GLN A 1 98 ? -0.537 -15.594 15.047 1 94 98 GLN A N 1
ATOM 745 C CA . GLN A 1 98 ? -1.641 -16.016 15.898 1 94 98 GLN A CA 1
ATOM 746 C C . GLN A 1 98 ? -2.072 -14.891 16.844 1 94 98 GLN A C 1
ATOM 748 O O . GLN A 1 98 ? -3.256 -14.758 17.156 1 94 98 GLN A O 1
ATOM 753 N N . ASP A 1 99 ? -1.134 -14.102 17.25 1 91.75 99 ASP A N 1
ATOM 754 C CA . ASP A 1 99 ? -1.385 -13.023 18.203 1 91.75 99 ASP A CA 1
ATOM 755 C C . ASP A 1 99 ? -2.199 -11.906 17.562 1 91.75 99 ASP A C 1
ATOM 757 O O . ASP A 1 99 ? -2.777 -11.07 18.266 1 91.75 99 ASP A O 1
ATOM 761 N N . LEU A 1 100 ? -2.219 -11.852 16.266 1 93.25 100 LEU A N 1
ATOM 762 C CA . LEU A 1 100 ? -2.967 -10.805 15.578 1 93.25 100 LEU A CA 1
ATOM 763 C C . LEU A 1 100 ? -4.461 -10.938 15.844 1 93.25 100 LEU A C 1
ATOM 765 O O . LEU A 1 100 ? -5.152 -9.938 16.062 1 93.25 100 LEU A O 1
ATOM 769 N N . ASN A 1 101 ? -4.977 -12.18 15.805 1 92.5 101 ASN A N 1
ATOM 770 C CA . ASN A 1 101 ? -6.395 -12.477 15.961 1 92.5 101 ASN A CA 1
ATOM 771 C C . ASN A 1 101 ? -6.621 -13.938 16.359 1 92.5 101 ASN A C 1
ATOM 773 O O . ASN A 1 101 ? -6.559 -14.828 15.516 1 92.5 101 ASN A O 1
ATOM 777 N N . SER A 1 102 ? -6.938 -14.195 17.516 1 90.75 102 SER A N 1
ATOM 778 C CA . SER A 1 102 ? -7.039 -15.539 18.062 1 90.75 102 SER A CA 1
ATOM 779 C C . SER A 1 102 ? -8.266 -16.266 17.516 1 90.75 102 SER A C 1
ATOM 781 O O . SER A 1 102 ? -8.391 -17.484 17.672 1 90.75 102 SER A O 1
ATOM 783 N N . ARG A 1 103 ? -9.109 -15.578 16.859 1 90 103 ARG A N 1
ATOM 784 C CA . ARG A 1 103 ? -10.336 -16.188 16.344 1 90 103 ARG A CA 1
ATOM 785 C C . ARG A 1 103 ? -10.102 -16.828 14.977 1 90 103 ARG A C 1
ATOM 787 O O . ARG A 1 103 ? -10.93 -17.594 14.492 1 90 103 ARG A O 1
ATOM 794 N N . VAL A 1 104 ? -9.055 -16.469 14.344 1 94.44 104 VAL A N 1
ATOM 795 C CA . VAL A 1 104 ? -8.734 -17.016 13.031 1 94.44 104 VAL A CA 1
ATOM 796 C C . VAL A 1 104 ? -8.094 -18.391 13.195 1 94.44 104 VAL A C 1
ATOM 798 O O . VAL A 1 104 ? -7.176 -18.562 14.008 1 94.44 104 VAL A O 1
ATOM 801 N N . GLU A 1 105 ? -8.633 -19.406 12.5 1 97.31 105 GLU A N 1
ATOM 802 C CA . GLU A 1 105 ? -7.992 -20.719 12.461 1 97.31 105 GLU A CA 1
ATOM 803 C C . GLU A 1 105 ? -6.777 -20.719 11.539 1 97.31 105 GLU A C 1
ATOM 805 O O . GLU A 1 105 ? -6.918 -20.578 10.32 1 97.31 105 GLU A O 1
ATOM 810 N N . LEU A 1 106 ? -5.652 -20.906 12.156 1 97.75 106 LEU A N 1
ATOM 811 C CA . LEU A 1 106 ? -4.398 -20.844 11.414 1 97.75 106 LEU A CA 1
ATOM 812 C C . LEU A 1 106 ? -3.754 -22.219 11.312 1 97.75 106 LEU A C 1
ATOM 814 O O . LEU A 1 106 ? -3.736 -22.984 12.281 1 97.75 106 LEU A O 1
ATOM 818 N N . LYS A 1 107 ? -3.352 -22.578 10.125 1 98.06 107 LYS A N 1
ATOM 819 C CA . LYS A 1 107 ? -2.541 -23.766 9.883 1 98.06 107 LYS A CA 1
ATOM 820 C C . LYS A 1 107 ? -1.221 -23.406 9.211 1 98.06 107 LYS A C 1
ATOM 822 O O . LYS A 1 107 ? -1.185 -22.562 8.32 1 98.06 107 LYS A O 1
ATOM 827 N N . PHE A 1 108 ? -0.197 -23.984 9.711 1 97.88 108 PHE A N 1
ATOM 828 C CA . PHE A 1 108 ? 1.146 -23.75 9.195 1 97.88 108 PHE A CA 1
ATOM 829 C C . PHE A 1 108 ? 1.751 -25.031 8.641 1 97.88 108 PHE A C 1
ATOM 831 O O . PHE A 1 108 ? 1.735 -26.078 9.305 1 97.88 108 PHE A O 1
ATOM 838 N N . ASP A 1 109 ? 2.225 -24.984 7.398 1 96.88 109 ASP A N 1
ATOM 839 C CA . ASP A 1 109 ? 2.732 -26.156 6.688 1 96.88 109 ASP A CA 1
ATOM 840 C C . ASP A 1 109 ? 4.121 -25.891 6.109 1 96.88 109 ASP A C 1
ATOM 842 O O . ASP A 1 109 ? 4.281 -25.016 5.246 1 96.88 109 ASP A O 1
ATOM 846 N N . LYS A 1 110 ? 5.172 -26.688 6.539 1 96.19 110 LYS A N 1
ATOM 847 C CA . LYS A 1 110 ? 6.562 -26.484 6.145 1 96.19 110 LYS A CA 1
ATOM 848 C C . LYS A 1 110 ? 6.902 -27.312 4.902 1 96.19 110 LYS A C 1
ATOM 850 O O . LYS A 1 110 ? 7.918 -28 4.871 1 96.19 110 LYS A O 1
ATOM 855 N N . GLN A 1 111 ? 6.09 -27.234 3.934 1 95.19 111 GLN A N 1
ATOM 856 C CA . GLN A 1 111 ? 6.332 -27.953 2.686 1 95.19 111 GLN A CA 1
ATOM 857 C C . GLN A 1 111 ? 6.266 -27 1.489 1 95.19 111 GLN A C 1
ATOM 859 O O . GLN A 1 111 ? 5.711 -25.906 1.589 1 95.19 111 GLN A O 1
ATOM 864 N N . PHE A 1 112 ? 6.949 -27.422 0.478 1 94 112 PHE A N 1
ATOM 865 C CA . PHE A 1 112 ? 6.82 -26.719 -0.793 1 94 112 PHE A CA 1
ATOM 866 C C . PHE A 1 112 ? 5.504 -27.078 -1.476 1 94 112 PHE A C 1
ATOM 868 O O . PHE A 1 112 ? 4.961 -28.172 -1.259 1 94 112 PHE A O 1
ATOM 875 N N . PHE A 1 113 ? 4.926 -26.125 -2.281 1 91.81 113 PHE A N 1
ATOM 876 C CA . PHE A 1 113 ? 3.631 -26.391 -2.895 1 91.81 113 PHE A CA 1
ATOM 877 C C . PHE A 1 113 ? 3.721 -27.562 -3.871 1 91.81 113 PHE A C 1
ATOM 879 O O . PHE A 1 113 ? 2.734 -28.266 -4.094 1 91.81 113 PHE A O 1
ATOM 886 N N . GLN A 1 114 ? 4.98 -27.781 -4.387 1 92.44 114 GLN A N 1
ATOM 887 C CA . GLN A 1 114 ? 5.18 -28.875 -5.328 1 92.44 114 GLN A CA 1
ATOM 888 C C . GLN A 1 114 ? 4.941 -30.234 -4.66 1 92.44 114 GLN A C 1
ATOM 890 O O . GLN A 1 114 ? 4.707 -31.234 -5.336 1 92.44 114 GLN A O 1
ATOM 895 N N . GLU A 1 115 ? 5.051 -30.297 -3.393 1 94.88 115 GLU A N 1
ATOM 896 C CA . GLU A 1 115 ? 4.914 -31.531 -2.641 1 94.88 115 GLU A CA 1
ATOM 897 C C . GLU A 1 115 ? 3.451 -31.828 -2.324 1 94.88 115 GLU A C 1
ATOM 899 O O . GLU A 1 115 ? 3.127 -32.875 -1.787 1 94.88 115 GLU A O 1
ATOM 904 N N . LYS A 1 116 ? 2.6 -30.891 -2.646 1 96.25 116 LYS A N 1
ATOM 905 C CA . LYS A 1 116 ? 1.182 -31.062 -2.338 1 96.25 116 LYS A CA 1
ATOM 906 C C . LYS A 1 116 ? 0.428 -31.672 -3.516 1 96.25 116 LYS A C 1
ATOM 908 O O . LYS A 1 116 ? 0.762 -31.406 -4.676 1 96.25 116 LYS A O 1
ATOM 913 N N . ASP A 1 117 ? -0.549 -32.469 -3.24 1 95.31 117 ASP A N 1
ATOM 914 C CA . ASP A 1 117 ? -1.364 -33.031 -4.305 1 95.31 117 ASP A CA 1
ATOM 915 C C . ASP A 1 117 ? -2.623 -32.219 -4.547 1 95.31 117 ASP A C 1
ATOM 917 O O . ASP A 1 117 ? -2.871 -31.234 -3.842 1 95.31 117 ASP A O 1
ATOM 921 N N . GLU A 1 118 ? -3.346 -32.594 -5.469 1 96.56 118 GLU A N 1
ATOM 922 C CA . GLU A 1 118 ? -4.535 -31.859 -5.898 1 96.56 118 GLU A CA 1
ATOM 923 C C . GLU A 1 118 ? -5.562 -31.781 -4.773 1 96.56 118 GLU A C 1
ATOM 925 O O . GLU A 1 118 ? -6.254 -30.766 -4.633 1 96.56 118 GLU A O 1
ATOM 930 N N . LYS A 1 119 ? -5.668 -32.844 -4.008 1 96.88 119 LYS A N 1
ATOM 931 C CA . LYS A 1 119 ? -6.645 -32.906 -2.928 1 96.88 119 LYS A CA 1
ATOM 932 C C . LYS A 1 119 ? -6.398 -31.812 -1.891 1 96.88 119 LYS A C 1
ATOM 934 O O . LYS A 1 119 ? -7.348 -31.281 -1.309 1 96.88 119 LYS A O 1
ATOM 939 N N . PHE A 1 120 ? -5.188 -31.516 -1.684 1 97.69 120 PHE A N 1
ATOM 940 C CA . PHE A 1 120 ? -4.82 -30.469 -0.737 1 97.69 120 PHE A CA 1
ATOM 941 C C . PHE A 1 120 ? -5.449 -29.141 -1.129 1 97.69 120 PHE A C 1
ATOM 943 O O . PHE A 1 120 ? -5.969 -28.422 -0.276 1 97.69 120 PHE A O 1
ATOM 950 N N . PHE A 1 121 ? -5.457 -28.828 -2.371 1 98.12 121 PHE A N 1
ATOM 951 C CA . PHE A 1 121 ? -5.871 -27.516 -2.861 1 98.12 121 PHE A CA 1
ATOM 952 C C . PHE A 1 121 ? -7.391 -27.422 -2.926 1 98.12 121 PHE A C 1
ATOM 954 O O . PHE A 1 121 ? -7.953 -26.328 -2.854 1 98.12 121 PHE A O 1
ATOM 961 N N . GLN A 1 122 ? -8.07 -28.531 -2.992 1 97 122 GLN A N 1
ATOM 962 C CA . GLN A 1 122 ? -9.516 -28.562 -3.154 1 97 122 GLN A CA 1
ATOM 963 C C . GLN A 1 122 ? -10.227 -27.984 -1.93 1 97 122 GLN A C 1
ATOM 965 O O . GLN A 1 122 ? -11.391 -27.594 -2.006 1 97 122 GLN A O 1
ATOM 970 N N . HIS A 1 123 ? -9.516 -27.859 -0.89 1 95.69 123 HIS A N 1
ATOM 971 C CA . HIS A 1 123 ? -10.094 -27.438 0.38 1 95.69 123 HIS A CA 1
ATOM 972 C C . HIS A 1 123 ? -10.148 -25.922 0.487 1 95.69 123 HIS A C 1
ATOM 974 O O . HIS A 1 123 ? -10.742 -25.375 1.423 1 95.69 123 HIS A O 1
ATOM 980 N N . PHE A 1 124 ? -9.602 -25.25 -0.426 1 98 124 PHE A N 1
ATOM 981 C CA . PHE A 1 124 ? -9.477 -23.812 -0.272 1 98 124 PHE A CA 1
ATOM 982 C C . PHE A 1 124 ? -10.414 -23.078 -1.231 1 98 124 PHE A C 1
ATOM 984 O O . PHE A 1 124 ? -10.688 -23.578 -2.328 1 98 124 PHE A O 1
ATOM 991 N N . ASP A 1 125 ? -10.875 -21.938 -0.786 1 97.25 125 ASP A N 1
ATOM 992 C CA . ASP A 1 125 ? -11.734 -21.078 -1.6 1 97.25 125 ASP A CA 1
ATOM 993 C C . ASP A 1 125 ? -10.906 -20.141 -2.469 1 97.25 125 ASP A C 1
ATOM 995 O O . ASP A 1 125 ? -11.391 -19.641 -3.484 1 97.25 125 ASP A O 1
ATOM 999 N N . LEU A 1 126 ? -9.719 -19.891 -2.082 1 97.75 126 LEU A N 1
ATOM 1000 C CA . LEU A 1 126 ? -8.836 -18.922 -2.736 1 97.75 126 LEU A CA 1
ATOM 1001 C C . LEU A 1 126 ? -7.375 -19.219 -2.398 1 97.75 126 LEU A C 1
ATOM 1003 O O . LEU A 1 126 ? -7.051 -19.531 -1.253 1 97.75 126 LEU A O 1
ATOM 1007 N N . VAL A 1 127 ? -6.512 -19.078 -3.402 1 98.69 127 VAL A N 1
ATOM 1008 C CA . VAL A 1 127 ? -5.078 -19.281 -3.207 1 98.69 127 VAL A CA 1
ATOM 1009 C C . VAL A 1 127 ? -4.324 -17.984 -3.523 1 98.69 127 VAL A C 1
ATOM 1011 O O . VAL A 1 127 ? -4.605 -17.328 -4.523 1 98.69 127 VAL A O 1
ATOM 1014 N N . VAL A 1 128 ? -3.422 -17.594 -2.648 1 98.75 128 VAL A N 1
ATOM 1015 C CA . VAL A 1 128 ? -2.504 -16.484 -2.865 1 98.75 128 VAL A CA 1
ATOM 1016 C C . VAL A 1 128 ? -1.062 -16.984 -2.834 1 98.75 128 VAL A C 1
ATOM 1018 O O . VAL A 1 128 ? -0.654 -17.656 -1.886 1 98.75 128 VAL A O 1
ATOM 1021 N N . ALA A 1 129 ? -0.314 -16.719 -3.859 1 98.75 129 ALA A N 1
ATOM 1022 C CA . ALA A 1 129 ? 1.1 -17.078 -3.924 1 98.75 129 ALA A CA 1
ATOM 1023 C C . ALA A 1 129 ? 1.979 -15.844 -4.07 1 98.75 129 ALA A C 1
ATOM 1025 O O . ALA A 1 129 ? 1.638 -14.914 -4.809 1 98.75 129 ALA A O 1
ATOM 1026 N N . THR A 1 130 ? 3.07 -15.82 -3.318 1 98.38 130 THR A N 1
ATOM 1027 C CA . THR A 1 130 ? 3.959 -14.664 -3.385 1 98.38 130 THR A CA 1
ATOM 1028 C C . THR A 1 130 ? 5.391 -15.094 -3.686 1 98.38 130 THR A C 1
ATOM 1030 O O . THR A 1 130 ? 5.785 -16.219 -3.355 1 98.38 130 THR A O 1
ATOM 1033 N N . GLU A 1 131 ? 6.164 -14.258 -4.352 1 96.19 131 GLU A N 1
ATOM 1034 C CA . GLU A 1 131 ? 7.586 -14.453 -4.633 1 96.19 131 GLU A CA 1
ATOM 1035 C C . GLU A 1 131 ? 7.844 -15.836 -5.23 1 96.19 131 GLU A C 1
ATOM 1037 O O . GLU A 1 131 ? 8.781 -16.531 -4.82 1 96.19 131 GLU A O 1
ATOM 1042 N N . MET A 1 132 ? 6.949 -16.25 -6.055 1 94.94 132 MET A N 1
ATOM 1043 C CA . MET A 1 132 ? 7.066 -17.562 -6.711 1 94.94 132 MET A CA 1
ATOM 1044 C C . MET A 1 132 ? 7.727 -17.422 -8.078 1 94.94 132 MET A C 1
ATOM 1046 O O . MET A 1 132 ? 7.465 -16.453 -8.805 1 94.94 132 MET A O 1
ATOM 1050 N N . LYS A 1 133 ? 8.578 -18.422 -8.367 1 92.94 133 LYS A N 1
ATOM 1051 C CA . LYS A 1 133 ? 9.133 -18.453 -9.719 1 92.94 133 LYS A CA 1
ATOM 1052 C C . LYS A 1 133 ? 8.031 -18.594 -10.766 1 92.94 133 LYS A C 1
ATOM 1054 O O . LYS A 1 133 ? 7.016 -19.25 -10.508 1 92.94 133 LYS A O 1
ATOM 1059 N N . ALA A 1 134 ? 8.305 -18.094 -11.945 1 95 134 ALA A N 1
ATOM 1060 C CA . ALA A 1 134 ? 7.281 -18.016 -12.984 1 95 134 ALA A CA 1
ATOM 1061 C C . ALA A 1 134 ? 6.801 -19.406 -13.391 1 95 134 ALA A C 1
ATOM 1063 O O . ALA A 1 134 ? 5.613 -19.609 -13.633 1 95 134 ALA A O 1
ATOM 1064 N N . ASP A 1 135 ? 7.684 -20.344 -13.492 1 94.56 135 ASP A N 1
ATOM 1065 C CA . ASP A 1 135 ? 7.305 -21.703 -13.891 1 94.56 135 ASP A CA 1
ATOM 1066 C C . ASP A 1 135 ? 6.379 -22.344 -12.859 1 94.56 135 ASP A C 1
ATOM 1068 O O . ASP A 1 135 ? 5.375 -22.953 -13.211 1 94.56 135 ASP A O 1
ATOM 1072 N N . ASP A 1 136 ? 6.68 -22.141 -11.586 1 96 136 ASP A N 1
ATOM 1073 C CA . ASP A 1 136 ? 5.832 -22.641 -10.5 1 96 136 ASP A CA 1
ATOM 1074 C C . ASP A 1 136 ? 4.488 -21.922 -10.484 1 96 136 ASP A C 1
ATOM 1076 O O . ASP A 1 136 ? 3.451 -22.531 -10.219 1 96 136 ASP A O 1
ATOM 1080 N N . ALA A 1 137 ? 4.52 -20.656 -10.742 1 97.44 137 ALA A N 1
ATOM 1081 C CA . ALA A 1 137 ? 3.283 -19.875 -10.766 1 97.44 137 ALA A CA 1
ATOM 1082 C C . ALA A 1 137 ? 2.346 -20.359 -11.867 1 97.44 137 ALA A C 1
ATOM 1084 O O . ALA A 1 137 ? 1.133 -20.453 -11.664 1 97.44 137 ALA A O 1
ATOM 1085 N N . VAL A 1 138 ? 2.914 -20.672 -13.023 1 97.56 138 VAL A N 1
ATOM 1086 C CA . VAL A 1 138 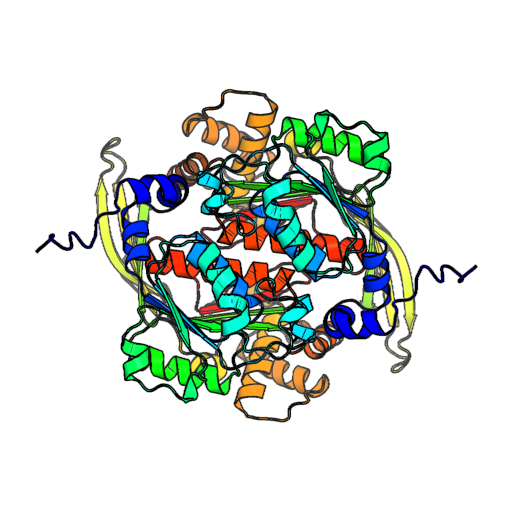? 2.123 -21.172 -14.148 1 97.56 138 VAL A CA 1
ATOM 1087 C C . VAL A 1 138 ? 1.516 -22.516 -13.781 1 97.56 138 VAL A C 1
ATOM 1089 O O . VAL A 1 138 ? 0.327 -22.75 -14.016 1 97.56 138 VAL A O 1
ATOM 1092 N N . LYS A 1 139 ? 2.314 -23.375 -13.195 1 97.19 139 LYS A N 1
ATOM 1093 C CA . LYS A 1 139 ? 1.835 -24.688 -12.773 1 97.19 139 LYS A CA 1
ATOM 1094 C C . LYS A 1 139 ? 0.712 -24.562 -11.75 1 97.19 139 LYS A C 1
ATOM 1096 O O . LYS A 1 139 ? -0.307 -25.25 -11.852 1 97.19 139 LYS A O 1
ATOM 1101 N N . LEU A 1 140 ? 0.922 -23.703 -10.828 1 98.12 140 LEU A N 1
ATOM 1102 C CA . LEU A 1 140 ? -0.089 -23.469 -9.797 1 98.12 140 LEU A CA 1
ATOM 1103 C C . LEU A 1 140 ? -1.376 -22.938 -10.414 1 98.12 140 LEU A C 1
ATOM 1105 O O . LEU A 1 140 ? -2.473 -23.344 -10.023 1 98.12 140 LEU A O 1
ATOM 1109 N N . ASN A 1 141 ? -1.213 -21.984 -11.312 1 98.38 141 ASN A N 1
ATOM 1110 C CA . ASN A 1 141 ? -2.381 -21.406 -11.969 1 98.38 141 ASN A CA 1
ATOM 1111 C C . ASN A 1 141 ? -3.164 -22.469 -12.742 1 98.38 141 ASN A C 1
ATOM 1113 O O . ASN A 1 141 ? -4.395 -22.484 -12.695 1 98.38 141 ASN A O 1
ATOM 1117 N N . GLU A 1 142 ? -2.451 -23.328 -13.461 1 97.88 142 GLU A N 1
ATOM 1118 C CA . GLU A 1 142 ? -3.109 -24.422 -14.164 1 97.88 142 GLU A CA 1
ATOM 1119 C C . GLU A 1 142 ? -3.883 -25.312 -13.203 1 97.88 142 GLU A C 1
ATOM 1121 O O . GLU A 1 142 ? -5.023 -25.703 -13.477 1 97.88 142 GLU A O 1
ATOM 1126 N N . LEU A 1 143 ? -3.27 -25.609 -12.125 1 98.06 143 LEU A N 1
ATOM 1127 C CA . LEU A 1 143 ? -3.895 -26.453 -11.117 1 98.06 143 LEU A CA 1
ATOM 1128 C C . LEU A 1 143 ? -5.137 -25.781 -10.539 1 98.06 143 LEU A C 1
ATOM 1130 O O . LEU A 1 143 ? -6.191 -26.422 -10.43 1 98.06 143 LEU A O 1
ATOM 1134 N N . THR A 1 144 ? -5.043 -24.516 -10.148 1 98.06 144 THR A N 1
ATOM 1135 C CA . THR A 1 144 ? -6.168 -23.828 -9.531 1 98.06 144 THR A CA 1
ATOM 1136 C C . THR A 1 144 ? -7.309 -23.656 -10.531 1 98.06 144 THR A C 1
ATOM 1138 O O . THR A 1 144 ? -8.484 -23.719 -10.156 1 98.06 144 THR A O 1
ATOM 1141 N N . ARG A 1 145 ? -7.027 -23.453 -11.789 1 97.5 145 ARG A N 1
ATOM 1142 C CA . ARG A 1 145 ? -8.062 -23.375 -12.82 1 97.5 145 ARG A CA 1
ATOM 1143 C C . ARG A 1 145 ? -8.797 -24.703 -12.953 1 97.5 145 ARG A C 1
ATOM 1145 O O . ARG A 1 145 ? -10.023 -24.734 -13.07 1 97.5 145 ARG A O 1
ATOM 1152 N N . LYS A 1 146 ? -7.969 -25.75 -12.992 1 97.5 146 LYS A N 1
ATOM 1153 C CA . LYS A 1 146 ? -8.555 -27.094 -13.055 1 97.5 146 LYS A CA 1
ATOM 1154 C C . LYS A 1 146 ? -9.547 -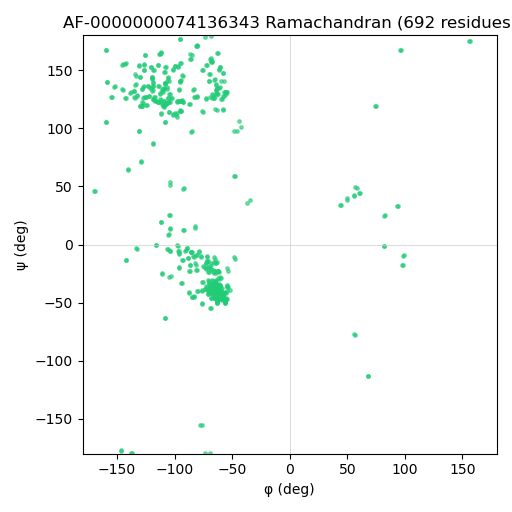27.312 -11.914 1 97.5 146 LYS A C 1
ATOM 1156 O O . LYS A 1 146 ? -10.594 -27.938 -12.109 1 97.5 146 LYS A O 1
ATOM 1161 N N . LEU A 1 147 ? -9.305 -26.781 -10.789 1 97.75 147 LEU A N 1
ATOM 1162 C CA . LEU A 1 147 ? -10.102 -27 -9.586 1 97.75 147 LEU A CA 1
ATOM 1163 C C . LEU A 1 147 ? -11.094 -25.859 -9.391 1 97.75 147 LEU A C 1
ATOM 1165 O O . LEU A 1 147 ? -11.828 -25.828 -8.398 1 97.75 147 LEU A O 1
ATOM 1169 N N . ASN A 1 148 ? -11.109 -24.875 -10.258 1 97 148 ASN A N 1
ATOM 1170 C CA . ASN A 1 148 ? -11.977 -23.703 -10.211 1 97 148 ASN A CA 1
ATOM 1171 C C . ASN A 1 148 ? -11.758 -22.891 -8.938 1 97 148 ASN A C 1
ATOM 1173 O O . ASN A 1 148 ? -12.719 -22.516 -8.266 1 97 148 ASN A O 1
ATOM 1177 N N . ILE A 1 149 ? -10.492 -22.688 -8.594 1 97.69 149 ILE A N 1
ATOM 1178 C CA . ILE A 1 149 ? -10.117 -21.906 -7.418 1 97.69 149 ILE A CA 1
ATOM 1179 C C . ILE A 1 149 ? -9.43 -20.609 -7.863 1 97.69 149 ILE A C 1
ATOM 1181 O O . ILE A 1 149 ? -8.445 -20.641 -8.594 1 97.69 149 ILE A O 1
ATOM 1185 N N . PRO A 1 150 ? -9.922 -19.422 -7.43 1 96.75 150 PRO A N 1
ATOM 1186 C CA . PRO A 1 150 ? -9.25 -18.156 -7.738 1 96.75 150 PRO A CA 1
ATOM 1187 C C . PRO A 1 150 ? -7.809 -18.125 -7.234 1 96.75 150 PRO A C 1
ATOM 1189 O O . PRO A 1 150 ? -7.504 -18.688 -6.18 1 96.75 150 PRO A O 1
ATOM 1192 N N . LEU A 1 151 ? -6.953 -17.391 -8 1 98.19 151 LEU A N 1
ATOM 1193 C CA . LEU A 1 151 ? -5.531 -17.328 -7.676 1 98.19 151 LEU A CA 1
ATOM 1194 C C . LEU A 1 151 ? -5.012 -15.891 -7.773 1 98.19 151 LEU A C 1
ATOM 1196 O O . LEU A 1 151 ? -5.328 -15.18 -8.727 1 98.19 151 LEU A O 1
ATOM 1200 N N . TYR A 1 152 ? -4.301 -15.477 -6.754 1 98.31 152 TYR A N 1
ATOM 1201 C CA . TYR A 1 152 ? -3.465 -14.281 -6.797 1 98.31 152 TYR A CA 1
ATOM 1202 C C . TYR A 1 152 ? -1.985 -14.656 -6.785 1 98.31 152 TYR A C 1
ATOM 1204 O O . TYR A 1 152 ? -1.563 -15.531 -6.023 1 98.31 152 TYR A O 1
ATOM 1212 N N . VAL A 1 153 ? -1.226 -14.039 -7.633 1 98.56 153 VAL A N 1
ATOM 1213 C CA . VAL A 1 153 ? 0.23 -14.141 -7.602 1 98.56 153 VAL A CA 1
ATOM 1214 C C . VAL A 1 153 ? 0.847 -12.75 -7.512 1 98.56 153 VAL A C 1
ATOM 1216 O O . VAL A 1 153 ? 0.468 -11.844 -8.266 1 98.56 153 VAL A O 1
ATOM 1219 N N . ALA A 1 154 ? 1.703 -12.539 -6.539 1 98.12 154 ALA A N 1
ATOM 1220 C CA . ALA A 1 154 ? 2.379 -11.258 -6.387 1 98.12 154 ALA A CA 1
ATOM 1221 C C . ALA A 1 154 ? 3.885 -11.438 -6.234 1 98.12 154 ALA A C 1
ATOM 1223 O O . ALA A 1 154 ? 4.34 -12.422 -5.648 1 98.12 154 ALA A O 1
ATOM 1224 N N . GLY A 1 155 ? 4.645 -10.547 -6.773 1 97.12 155 GLY A N 1
ATOM 1225 C CA . GLY A 1 155 ? 6.094 -10.562 -6.676 1 97.12 155 GLY A CA 1
ATOM 1226 C C . GLY A 1 155 ? 6.699 -9.172 -6.602 1 97.12 155 GLY A C 1
ATOM 1227 O O . GLY A 1 155 ? 6.098 -8.203 -7.062 1 97.12 155 GLY A O 1
ATOM 1228 N N . SER A 1 156 ? 7.844 -9.125 -6.016 1 94.94 156 SER A N 1
ATOM 1229 C CA . SER A 1 156 ? 8.523 -7.852 -5.832 1 94.94 156 SER A CA 1
ATOM 1230 C C . SER A 1 156 ? 9.867 -7.828 -6.562 1 94.94 156 SER A C 1
ATOM 1232 O O . SER A 1 156 ? 10.477 -8.875 -6.773 1 94.94 156 SER A O 1
ATOM 1234 N N . ASN A 1 157 ? 10.297 -6.738 -6.98 1 94.62 157 ASN A N 1
ATOM 1235 C CA . ASN A 1 157 ? 11.586 -6.406 -7.586 1 94.62 157 ASN A CA 1
ATOM 1236 C C . ASN A 1 157 ? 12.102 -5.051 -7.109 1 94.62 157 ASN A C 1
ATOM 1238 O O . ASN A 1 157 ? 12.312 -4.148 -7.918 1 94.62 157 ASN A O 1
ATOM 1242 N N . GLY A 1 158 ? 12.375 -5.027 -5.746 1 94.12 158 GLY A N 1
ATOM 1243 C CA . GLY A 1 158 ? 12.781 -3.764 -5.148 1 94.12 158 GLY A CA 1
ATOM 1244 C C . GLY A 1 158 ? 11.672 -2.732 -5.117 1 94.12 158 GLY A C 1
ATOM 1245 O O . GLY A 1 158 ? 10.617 -2.969 -4.531 1 94.12 158 GLY A O 1
ATOM 1246 N N . LEU A 1 159 ? 11.828 -1.67 -5.871 1 92.5 159 LEU A N 1
ATOM 1247 C CA . LEU A 1 159 ? 10.844 -0.599 -5.961 1 92.5 159 LEU A CA 1
ATOM 1248 C C . LEU A 1 159 ? 9.688 -0.999 -6.875 1 92.5 159 LEU A C 1
ATOM 1250 O O . LEU A 1 159 ? 8.688 -0.287 -6.965 1 92.5 159 LEU A O 1
ATOM 1254 N N . PHE A 1 160 ? 9.836 -2.127 -7.496 1 94.81 160 PHE A N 1
ATOM 1255 C CA . PHE A 1 160 ? 8.844 -2.576 -8.469 1 94.81 160 PHE A CA 1
ATOM 1256 C C . PHE A 1 160 ? 8.141 -3.84 -7.98 1 94.81 160 PHE A C 1
ATOM 1258 O O . PHE A 1 160 ? 8.68 -4.57 -7.145 1 94.81 160 PHE A O 1
ATOM 1265 N N . ALA A 1 161 ? 6.992 -4.031 -8.43 1 97.19 161 ALA A N 1
ATOM 1266 C CA . ALA A 1 161 ? 6.242 -5.23 -8.07 1 97.19 161 ALA A CA 1
ATOM 1267 C C . ALA A 1 161 ? 5.129 -5.508 -9.078 1 97.19 161 ALA A C 1
ATOM 1269 O O . ALA A 1 161 ? 4.875 -4.691 -9.969 1 97.19 161 ALA A O 1
ATOM 1270 N N . TYR A 1 162 ? 4.551 -6.688 -9 1 96.56 162 TYR A N 1
ATOM 1271 C CA . TYR A 1 162 ? 3.408 -7.023 -9.844 1 96.56 162 TYR A CA 1
ATOM 1272 C C . TYR A 1 162 ? 2.4 -7.879 -9.086 1 96.56 162 TYR A C 1
ATOM 1274 O O . TYR A 1 162 ? 2.732 -8.477 -8.055 1 96.56 162 TYR A O 1
ATOM 1282 N N . ILE A 1 163 ? 1.178 -7.867 -9.469 1 97.25 163 ILE A N 1
ATOM 1283 C CA . ILE A 1 163 ? 0.09 -8.727 -9.023 1 97.25 163 ILE A CA 1
ATOM 1284 C C . ILE A 1 163 ? -0.602 -9.359 -10.234 1 97.25 163 ILE A C 1
ATOM 1286 O O . ILE A 1 163 ? -0.988 -8.656 -11.172 1 97.25 163 ILE A O 1
ATOM 1290 N N . PHE A 1 164 ? -0.659 -10.617 -10.32 1 97.75 164 PHE A N 1
ATOM 1291 C CA . PHE A 1 164 ? -1.457 -11.359 -11.289 1 97.75 164 PHE A CA 1
ATOM 1292 C C . PHE A 1 164 ? -2.697 -11.953 -10.625 1 97.75 164 PHE A C 1
ATOM 1294 O O . PHE A 1 164 ? -2.609 -12.547 -9.547 1 97.75 164 PHE A O 1
ATOM 1301 N N . ILE A 1 165 ? -3.82 -11.734 -11.195 1 96.81 165 ILE A N 1
ATOM 1302 C CA . ILE A 1 165 ? -5.09 -12.195 -10.648 1 96.81 165 ILE A CA 1
ATOM 1303 C C . ILE A 1 165 ? -5.801 -13.086 -11.664 1 96.81 165 ILE A C 1
ATOM 1305 O O . ILE A 1 165 ? -5.961 -12.711 -12.828 1 96.81 165 ILE A O 1
ATOM 1309 N N . ASP A 1 166 ? -6.199 -14.234 -11.281 1 96.81 166 ASP A N 1
ATOM 1310 C CA . ASP A 1 166 ? -7.043 -15.125 -12.078 1 96.81 166 ASP A CA 1
ATOM 1311 C C . ASP A 1 166 ? -8.227 -15.641 -11.258 1 96.81 166 ASP A C 1
ATOM 1313 O O . ASP A 1 166 ? -8.109 -16.656 -10.555 1 96.81 166 ASP A O 1
ATOM 1317 N N . LEU A 1 167 ? -9.344 -14.977 -11.445 1 94.69 167 LEU A N 1
ATOM 1318 C CA . LEU A 1 167 ? -10.57 -15.406 -10.773 1 94.69 167 LEU A CA 1
ATOM 1319 C C . LEU A 1 167 ? -11.367 -16.359 -11.656 1 94.69 167 LEU A C 1
ATOM 1321 O O . LEU A 1 167 ? -12.531 -16.656 -11.367 1 94.69 167 LEU A O 1
ATOM 1325 N N . ILE A 1 168 ? -10.719 -16.844 -12.75 1 94.25 168 ILE A N 1
ATOM 1326 C CA . ILE A 1 168 ? -11.32 -17.719 -13.742 1 94.25 168 ILE A CA 1
ATOM 1327 C C . ILE A 1 168 ? -12.57 -17.078 -14.32 1 94.25 168 ILE A C 1
ATOM 1329 O O . ILE A 1 168 ? -12.531 -16.5 -15.414 1 94.25 168 ILE A O 1
ATOM 1333 N N . GLU A 1 169 ? -13.633 -17.109 -13.578 1 89.69 169 GLU A N 1
ATOM 1334 C CA . GLU A 1 169 ? -14.859 -16.391 -13.875 1 89.69 169 GLU A CA 1
ATOM 1335 C C . GLU A 1 169 ? -15.445 -15.758 -12.617 1 89.69 169 GLU A C 1
ATOM 1337 O O . GLU A 1 169 ? -15.469 -16.391 -11.555 1 89.69 169 GLU A O 1
ATOM 1342 N N . PHE A 1 170 ? -15.773 -14.477 -12.75 1 87.25 170 PHE A N 1
ATOM 1343 C CA . PHE A 1 170 ? -16.375 -13.789 -11.617 1 87.25 170 PHE A CA 1
ATOM 1344 C C . PHE A 1 170 ? -17.562 -12.945 -12.062 1 87.25 170 PHE A C 1
ATOM 1346 O O . PHE A 1 170 ? -17.453 -12.148 -13 1 87.25 170 PHE A O 1
ATOM 1353 N N . ILE A 1 171 ? -18.625 -13.148 -11.438 1 84.12 171 ILE A N 1
ATOM 1354 C CA . ILE A 1 171 ? -19.828 -12.383 -11.742 1 84.12 171 ILE A CA 1
ATOM 1355 C C . ILE A 1 171 ? -20 -11.258 -10.727 1 84.12 171 ILE A C 1
ATOM 1357 O O . ILE A 1 171 ? -20.141 -11.508 -9.523 1 84.12 171 ILE A O 1
ATOM 1361 N N . SER A 1 172 ? -19.875 -10.125 -11.156 1 81.06 172 SER A N 1
ATOM 1362 C CA . SER A 1 172 ? -20.078 -8.969 -10.289 1 81.06 172 SER A CA 1
ATOM 1363 C C . SER A 1 172 ? -21.438 -8.336 -10.516 1 81.06 172 SER A C 1
ATOM 1365 O O . SER A 1 172 ? -22.062 -8.523 -11.57 1 81.06 172 SER A O 1
ATOM 1367 N N . GLU A 1 173 ? -21.922 -7.727 -9.43 1 78.62 173 GLU A N 1
ATOM 1368 C CA . GLU A 1 173 ? -23.188 -7.008 -9.5 1 78.62 173 GLU A CA 1
ATOM 1369 C C . GLU A 1 173 ? -23 -5.52 -9.227 1 78.62 173 GLU A C 1
ATOM 1371 O O . GLU A 1 173 ? -22.297 -5.141 -8.281 1 78.62 173 GLU A O 1
ATOM 1376 N N . ASP A 1 174 ? -23.406 -4.773 -10.109 1 76.06 174 ASP A N 1
ATOM 1377 C CA . ASP A 1 174 ? -23.359 -3.32 -9.961 1 76.06 174 ASP A CA 1
ATOM 1378 C C . ASP A 1 174 ? -24.766 -2.719 -10.008 1 76.06 174 ASP A C 1
ATOM 1380 O O . ASP A 1 174 ? -25.656 -3.246 -10.68 1 76.06 174 ASP A O 1
ATOM 1384 N N . GLU A 1 175 ? -24.984 -1.743 -9.148 1 74.94 175 GLU A N 1
ATOM 1385 C CA . GLU A 1 175 ? -26.266 -1.037 -9.164 1 74.94 175 GLU A CA 1
ATOM 1386 C C . GLU A 1 175 ? -26.078 0.42 -9.578 1 74.94 175 GLU A C 1
ATOM 1388 O O . GLU A 1 175 ? -25.188 1.105 -9.086 1 74.94 175 GLU A O 1
ATOM 1393 N N . LYS A 1 176 ? -26.719 0.804 -10.578 1 73.94 176 LYS A N 1
ATOM 1394 C CA . LYS A 1 176 ? -26.672 2.191 -11.031 1 73.94 176 LYS A CA 1
ATOM 1395 C C . LYS A 1 176 ? -28.078 2.738 -11.273 1 73.94 176 LYS A C 1
ATOM 1397 O O . LYS A 1 176 ? -29.031 1.972 -11.438 1 73.94 176 LYS A O 1
ATOM 1402 N N . LEU A 1 177 ? -28.156 4.102 -11.141 1 73.94 177 LEU A N 1
ATOM 1403 C CA . LEU A 1 177 ? -29.406 4.758 -11.508 1 73.94 177 LEU A CA 1
ATOM 1404 C C . LEU A 1 177 ? -29.703 4.578 -12.992 1 73.94 177 LEU A C 1
ATOM 1406 O O . LEU A 1 177 ? -28.797 4.703 -13.828 1 73.94 177 LEU A O 1
ATOM 1410 N N . GLN A 1 178 ? -30.891 4.164 -13.219 1 72.88 178 GLN A N 1
ATOM 1411 C CA . GLN A 1 178 ? -31.281 3.936 -14.609 1 72.88 178 GLN A CA 1
ATOM 1412 C C . GLN A 1 178 ? -31.125 5.207 -15.438 1 72.88 178 GLN A C 1
ATOM 1414 O O . GLN A 1 178 ? -31.594 6.277 -15.039 1 72.88 178 GLN A O 1
ATOM 1419 N N . SER A 1 179 ? -30.25 5.086 -16.359 1 67.06 179 SER A N 1
ATOM 1420 C CA . SER A 1 179 ? -30.062 6.211 -17.281 1 67.06 179 SER A CA 1
ATOM 1421 C C . SER A 1 179 ? -31.125 6.219 -18.375 1 67.06 179 SER A C 1
ATOM 1423 O O . SER A 1 179 ? -31.906 5.281 -18.484 1 67.06 179 SER A O 1
ATOM 1425 N N . ILE A 1 180 ? -31.156 7.344 -19.203 1 64.94 180 ILE A N 1
ATOM 1426 C CA . ILE A 1 180 ? -32.094 7.496 -20.312 1 64.94 180 ILE A CA 1
ATOM 1427 C C . ILE A 1 180 ? -31.875 6.367 -21.328 1 64.94 180 ILE A C 1
ATOM 1429 O O . ILE A 1 180 ? -32.844 5.816 -21.859 1 64.94 180 ILE A O 1
ATOM 1433 N N . ARG A 1 181 ? -30.625 5.953 -21.516 1 64.38 181 ARG A N 1
ATOM 1434 C CA . ARG A 1 181 ? -30.344 4.82 -22.391 1 64.38 181 ARG A CA 1
ATOM 1435 C C . ARG A 1 181 ? -30.234 3.527 -21.594 1 64.38 181 ARG A C 1
ATOM 1437 O O . ARG A 1 181 ? -29.344 3.395 -20.734 1 64.38 181 ARG A O 1
ATOM 1444 N N . PRO A 1 182 ? -31.109 2.625 -21.812 1 66.44 182 PRO A N 1
ATOM 1445 C CA . PRO A 1 182 ? -31.078 1.398 -21.016 1 66.44 182 PRO A CA 1
ATOM 1446 C C . PRO A 1 182 ? -29.812 0.575 -21.25 1 66.44 182 PRO A C 1
ATOM 1448 O O . PRO A 1 182 ? -29.281 0.557 -22.375 1 66.44 182 PRO A O 1
ATOM 1451 N N . THR A 1 183 ? -29.234 0.039 -20.234 1 75.12 183 THR A N 1
ATOM 1452 C CA . THR A 1 183 ? -28.109 -0.898 -20.328 1 75.12 183 THR A CA 1
ATOM 1453 C C . THR A 1 183 ? -28.547 -2.182 -21.031 1 75.12 183 THR A C 1
ATOM 1455 O O . THR A 1 183 ? -29.656 -2.666 -20.828 1 75.12 183 THR A O 1
ATOM 1458 N N . VAL A 1 184 ? -27.828 -2.676 -22.078 1 78.81 184 VAL A N 1
ATOM 1459 C CA . VAL A 1 184 ? -28.156 -3.865 -22.844 1 78.81 184 VAL A CA 1
ATOM 1460 C C . VAL A 1 184 ? -27.234 -5.012 -22.469 1 78.81 184 VAL A C 1
ATOM 1462 O O . VAL A 1 184 ? -26.047 -4.789 -22.172 1 78.81 184 VAL A O 1
ATOM 1465 N N . VAL A 1 185 ? -27.859 -6.188 -22.406 1 85.06 185 VAL A N 1
ATOM 1466 C CA . VAL A 1 185 ? -27.078 -7.398 -22.172 1 85.06 185 VAL A CA 1
ATOM 1467 C C . VAL A 1 185 ? -26.125 -7.645 -23.344 1 85.06 185 VAL A C 1
ATOM 1469 O O . VAL A 1 185 ? -26.5 -7.477 -24.5 1 85.06 185 VAL A O 1
ATOM 1472 N N . GLY A 1 186 ? -24.859 -7.934 -23.109 1 83.94 186 GLY A N 1
ATOM 1473 C CA . GLY A 1 186 ? -23.875 -8.188 -24.156 1 83.94 186 GLY A CA 1
ATOM 1474 C C . GLY A 1 186 ? -22.453 -7.934 -23.703 1 83.94 186 GLY A C 1
ATOM 1475 O O . GLY A 1 186 ? -22.203 -7.645 -22.531 1 83.94 186 GLY A O 1
ATOM 1476 N N . PRO A 1 187 ? -21.578 -8.258 -24.609 1 83.31 187 PRO A N 1
ATOM 1477 C CA . PRO A 1 187 ? -20.156 -8.109 -24.297 1 83.31 187 PRO A CA 1
ATOM 1478 C C . PRO A 1 187 ? -19.75 -6.656 -24.094 1 83.31 187 PRO A C 1
ATOM 1480 O O . PRO A 1 187 ? -20.219 -5.77 -24.812 1 83.31 187 PRO A O 1
ATOM 1483 N N . ILE A 1 188 ? -19.141 -6.367 -22.984 1 77.62 188 ILE A N 1
ATOM 1484 C CA . ILE A 1 188 ? -18.516 -5.074 -22.734 1 77.62 188 ILE A CA 1
ATOM 1485 C C . ILE A 1 188 ? -17.109 -5.059 -23.312 1 77.62 188 ILE A C 1
ATOM 1487 O O . ILE A 1 188 ? -16.719 -4.102 -23.984 1 77.62 188 ILE A O 1
ATOM 1491 N N . SER A 1 189 ? -16.375 -6.094 -23.094 1 77.19 189 SER A N 1
ATOM 1492 C CA . SER A 1 189 ? -15.031 -6.352 -23.609 1 77.19 189 SER A CA 1
ATOM 1493 C C . SER A 1 189 ? -14.812 -7.844 -23.859 1 77.19 189 SER A C 1
ATOM 1495 O O . SER A 1 189 ? -15.75 -8.641 -23.75 1 77.19 189 SER A O 1
ATOM 1497 N N . ASN A 1 190 ? -13.594 -8.141 -24.266 1 76.62 190 ASN A N 1
ATOM 1498 C CA . ASN A 1 190 ? -13.297 -9.547 -24.516 1 76.62 190 ASN A CA 1
ATOM 1499 C C . ASN A 1 190 ? -13.43 -10.383 -23.234 1 76.62 190 ASN A C 1
ATOM 1501 O O . ASN A 1 190 ? -13.727 -11.57 -23.312 1 76.62 190 ASN A O 1
ATOM 1505 N N . ASN A 1 191 ? -13.305 -9.641 -22.141 1 80.69 191 ASN A N 1
ATOM 1506 C CA . ASN A 1 191 ? -13.266 -10.406 -20.906 1 80.69 191 ASN A CA 1
ATOM 1507 C C . ASN A 1 191 ? -14.461 -10.094 -20.016 1 80.69 191 ASN A C 1
ATOM 1509 O O . ASN A 1 191 ? -14.617 -10.695 -18.938 1 80.69 191 ASN A O 1
ATOM 1513 N N . ARG A 1 192 ? -15.359 -9.195 -20.438 1 83.69 192 ARG A N 1
ATOM 1514 C CA . ARG A 1 192 ? -16.484 -8.781 -19.625 1 83.69 192 ARG A CA 1
ATOM 1515 C C . ARG A 1 192 ? -17.781 -8.766 -20.438 1 83.69 192 ARG A C 1
ATOM 1517 O O . ARG A 1 192 ? -17.781 -8.328 -21.578 1 83.69 192 ARG A O 1
ATOM 1524 N N . SER A 1 193 ? -18.859 -9.25 -19.859 1 86.75 193 SER A N 1
ATOM 1525 C CA . SER A 1 193 ? -20.156 -9.25 -20.516 1 86.75 193 SER A CA 1
ATOM 1526 C C . SER A 1 193 ? -21.281 -9.047 -19.5 1 86.75 193 SER A C 1
ATOM 1528 O O . SER A 1 193 ? -21.234 -9.57 -18.391 1 86.75 193 SER A O 1
ATOM 1530 N N . ILE A 1 194 ? -22.156 -8.18 -19.859 1 87.94 194 ILE A N 1
ATOM 1531 C CA . ILE A 1 194 ? -23.375 -8.047 -19.047 1 87.94 194 ILE A CA 1
ATOM 1532 C C . ILE A 1 194 ? -24.281 -9.258 -19.281 1 87.94 194 ILE A C 1
ATOM 1534 O O . ILE A 1 194 ? -24.641 -9.562 -20.422 1 87.94 194 ILE A O 1
ATOM 1538 N N . ILE A 1 195 ? -24.641 -9.883 -18.266 1 88.44 195 ILE A N 1
ATOM 1539 C CA . ILE A 1 195 ? -25.375 -11.125 -18.469 1 88.44 195 ILE A CA 1
ATOM 1540 C C . ILE A 1 195 ? -26.812 -10.953 -18.016 1 88.44 195 ILE A C 1
ATOM 1542 O O . ILE A 1 195 ? -27.703 -11.719 -18.406 1 88.44 195 ILE A O 1
ATOM 1546 N N . GLU A 1 196 ? -27.016 -9.992 -17.094 1 87.75 196 GLU A N 1
ATOM 1547 C CA . GLU A 1 196 ? -28.375 -9.812 -16.562 1 87.75 196 GLU A CA 1
ATOM 1548 C C . GLU A 1 196 ? -28.609 -8.375 -16.109 1 87.75 196 GLU A C 1
ATOM 1550 O O . GLU A 1 196 ? -27.688 -7.734 -15.578 1 87.75 196 GLU A O 1
ATOM 1555 N N . ILE A 1 197 ? -29.734 -7.832 -16.453 1 86.75 197 ILE A N 1
ATOM 1556 C CA . ILE A 1 197 ? -30.141 -6.512 -15.984 1 86.75 197 ILE A CA 1
ATOM 1557 C C . ILE A 1 197 ? -31.5 -6.605 -15.289 1 86.75 197 ILE A C 1
ATOM 1559 O O . ILE A 1 197 ? -32.469 -7.145 -15.844 1 86.75 197 ILE A O 1
ATOM 1563 N N . THR A 1 198 ? -31.469 -6.25 -14.117 1 84.31 198 THR A N 1
ATOM 1564 C CA . THR A 1 198 ? -32.719 -6.195 -13.383 1 84.31 198 THR A CA 1
ATOM 1565 C C . THR A 1 198 ? -33 -4.777 -12.883 1 84.31 198 THR A C 1
ATOM 1567 O O . THR A 1 198 ? -32.062 -4.023 -12.594 1 84.31 198 THR A O 1
ATOM 1570 N N . THR A 1 199 ? -34.188 -4.336 -12.883 1 82.5 199 THR A N 1
ATOM 1571 C CA . THR A 1 199 ? -34.531 -2.988 -12.445 1 82.5 199 THR A CA 1
ATOM 1572 C C . THR A 1 199 ? -35.312 -3.025 -11.125 1 82.5 199 THR A C 1
ATOM 1574 O O . THR A 1 199 ? -36.062 -3.973 -10.859 1 82.5 199 THR A O 1
ATOM 1577 N N . ARG A 1 200 ? -34.812 -2.113 -10.289 1 79.06 200 ARG A N 1
ATOM 1578 C CA . ARG A 1 200 ? -35.531 -1.952 -9.031 1 79.06 200 ARG A CA 1
ATOM 1579 C C . ARG A 1 200 ? -35.906 -0.492 -8.797 1 79.06 200 ARG A C 1
ATOM 1581 O O . ARG A 1 200 ? -35.094 0.407 -9.031 1 79.06 200 ARG A O 1
ATOM 1588 N N . LYS A 1 201 ? -37.156 -0.227 -8.336 1 78.56 201 LYS A N 1
ATOM 1589 C CA . LYS A 1 201 ? -37.625 1.133 -8.047 1 78.56 201 LYS A CA 1
ATOM 1590 C C . LYS A 1 201 ? -37.188 1.563 -6.648 1 78.56 201 LYS A C 1
ATOM 1592 O O . LYS A 1 201 ? -37.125 0.74 -5.73 1 78.56 201 LYS A O 1
ATOM 1597 N N . ASP A 1 202 ? -36.625 2.812 -6.59 1 75.19 202 ASP A N 1
ATOM 1598 C CA . ASP A 1 202 ? -36.25 3.371 -5.297 1 75.19 202 ASP A CA 1
ATOM 1599 C C . ASP A 1 202 ? -37.438 3.363 -4.324 1 75.19 202 ASP A C 1
ATOM 1601 O O . ASP A 1 202 ? -38.531 3.746 -4.684 1 75.19 202 ASP A O 1
ATOM 1605 N N . GLU A 1 203 ? -37.219 2.857 -3.076 1 66.56 203 GLU A N 1
ATOM 1606 C CA . GLU A 1 203 ? -38.312 2.768 -2.088 1 66.56 203 GLU A CA 1
ATOM 1607 C C . GLU A 1 203 ? -38.75 4.152 -1.644 1 66.56 203 GLU A C 1
ATOM 1609 O O . GLU A 1 203 ? -39.938 4.355 -1.336 1 66.56 203 GLU A O 1
ATOM 1614 N N . GLU A 1 204 ? -37.812 5.09 -1.542 1 63.59 204 GLU A N 1
ATOM 1615 C CA . GLU A 1 204 ? -38.125 6.418 -1.032 1 63.59 204 GLU A CA 1
ATOM 1616 C C . GLU A 1 204 ? -38.594 7.34 -2.154 1 63.59 204 GLU A C 1
ATOM 1618 O O . GLU A 1 204 ? -39.5 8.148 -1.964 1 63.59 204 GLU A O 1
ATOM 1623 N N . ASP A 1 205 ? -37.969 7.297 -3.322 1 67.25 205 ASP A N 1
ATOM 1624 C CA . ASP A 1 205 ? -38.344 8.117 -4.469 1 67.25 205 ASP A CA 1
ATOM 1625 C C . ASP A 1 205 ? -38.75 7.25 -5.652 1 67.25 205 ASP A C 1
ATOM 1627 O O . ASP A 1 205 ? -37.906 6.758 -6.398 1 67.25 205 ASP A O 1
ATOM 1631 N N . GLY A 1 206 ? -39.969 6.898 -5.695 1 66.69 206 GLY A N 1
ATOM 1632 C CA . GLY A 1 206 ? -40.5 6.059 -6.742 1 66.69 206 GLY A CA 1
ATOM 1633 C C . GLY A 1 206 ? -40.125 6.5 -8.141 1 66.69 206 GLY A C 1
ATOM 1634 O O . GLY A 1 206 ? -40.281 5.758 -9.102 1 66.69 206 GLY A O 1
ATOM 1635 N N . LYS A 1 207 ? -39.562 7.664 -8.297 1 70.94 207 LYS A N 1
ATOM 1636 C CA . LYS A 1 207 ? -39.188 8.18 -9.609 1 70.94 207 LYS A CA 1
ATOM 1637 C C . LYS A 1 207 ? -37.781 7.738 -9.984 1 70.94 207 LYS A C 1
ATOM 1639 O O . LYS A 1 207 ? -37.406 7.781 -11.156 1 70.94 207 LYS A O 1
ATOM 1644 N N . LYS A 1 208 ? -37.094 7.219 -9.07 1 75.94 208 LYS A N 1
ATOM 1645 C CA . LYS A 1 208 ? -35.719 6.754 -9.344 1 75.94 208 LYS A CA 1
ATOM 1646 C C . LYS A 1 208 ? -35.688 5.238 -9.516 1 75.94 208 LYS A C 1
ATOM 1648 O O . LYS A 1 208 ? -36.219 4.496 -8.68 1 75.94 208 LYS A O 1
ATOM 1653 N N . THR A 1 209 ? -35.438 4.746 -10.703 1 80.19 209 THR A N 1
ATOM 1654 C CA . THR A 1 209 ? -35.25 3.326 -10.992 1 80.19 209 THR A CA 1
ATOM 1655 C C . THR A 1 209 ? -33.781 2.949 -11.023 1 80.19 209 THR A C 1
ATOM 1657 O O . THR A 1 209 ? -33 3.605 -11.695 1 80.19 209 THR A O 1
ATOM 1660 N N . TYR A 1 210 ? -33.438 1.969 -10.172 1 81.38 210 TYR A N 1
ATOM 1661 C CA . TYR A 1 210 ? -32.062 1.466 -10.164 1 81.38 210 TYR A CA 1
ATOM 1662 C C . TYR A 1 210 ? -31.953 0.21 -11.023 1 81.38 210 TYR A C 1
ATOM 1664 O O . TYR A 1 210 ? -32.875 -0.615 -11.055 1 81.38 210 TYR A O 1
ATOM 1672 N N . GLU A 1 211 ? -30.984 0.174 -11.805 1 84.31 211 GLU A N 1
ATOM 1673 C CA . GLU A 1 211 ? -30.656 -1.022 -12.578 1 84.31 211 GLU A CA 1
ATOM 1674 C C . GLU A 1 211 ? -29.547 -1.821 -11.898 1 84.31 211 GLU A C 1
ATOM 1676 O O . GLU A 1 211 ? -28.516 -1.263 -11.508 1 84.31 211 GLU A O 1
ATOM 1681 N N . ARG A 1 212 ? -29.875 -3.021 -11.656 1 83.69 212 ARG A N 1
ATOM 1682 C CA . ARG A 1 212 ? -28.859 -3.969 -11.188 1 83.69 212 ARG A CA 1
ATOM 1683 C C . ARG A 1 212 ? -28.266 -4.754 -12.344 1 83.69 212 ARG A C 1
ATOM 1685 O O . ARG A 1 212 ? -28.984 -5.484 -13.039 1 83.69 212 ARG A O 1
ATOM 1692 N N . ILE A 1 213 ? -27.062 -4.566 -12.57 1 86.12 213 ILE A N 1
ATOM 1693 C CA . ILE A 1 213 ? -26.375 -5.16 -13.719 1 86.12 213 ILE A CA 1
ATOM 1694 C C . ILE A 1 213 ? -25.422 -6.25 -13.242 1 86.12 213 ILE A C 1
ATOM 1696 O O . ILE A 1 213 ? -24.562 -6.008 -12.391 1 86.12 213 ILE A O 1
ATOM 1700 N N . LYS A 1 214 ? -25.625 -7.426 -13.766 1 86.44 214 LYS A N 1
ATOM 1701 C CA . LYS A 1 214 ? -24.688 -8.516 -13.531 1 86.44 214 LYS A CA 1
ATOM 1702 C C . LYS A 1 214 ? -23.656 -8.594 -14.656 1 86.44 214 LYS A C 1
ATOM 1704 O O . LYS A 1 214 ? -24.016 -8.695 -15.828 1 86.44 214 LYS A O 1
ATOM 1709 N N . ILE A 1 215 ? -22.453 -8.531 -14.258 1 85.69 215 ILE A N 1
ATOM 1710 C CA . ILE A 1 215 ? -21.375 -8.539 -15.242 1 85.69 215 ILE A CA 1
ATOM 1711 C C . ILE A 1 215 ? -20.5 -9.773 -15.031 1 85.69 215 ILE A C 1
ATOM 1713 O O . ILE A 1 215 ? -20.031 -10.023 -13.922 1 85.69 215 ILE A O 1
ATOM 1717 N N . LYS A 1 216 ? -20.375 -10.523 -16.078 1 87.69 216 LYS A N 1
ATOM 1718 C CA . LYS A 1 216 ? -19.453 -11.672 -16.062 1 87.69 216 LYS A CA 1
ATOM 1719 C C . LYS A 1 216 ? -18.047 -11.258 -16.453 1 87.69 216 LYS A C 1
ATOM 1721 O O . LYS A 1 216 ? -17.844 -10.688 -17.531 1 87.69 216 LYS A O 1
ATOM 1726 N N . ASN A 1 217 ? -17.109 -11.492 -15.562 1 87.25 217 ASN A N 1
ATOM 1727 C CA . ASN A 1 217 ? -15.695 -11.227 -15.82 1 87.25 217 ASN A CA 1
ATOM 1728 C C . ASN A 1 217 ? -14.914 -12.523 -16.031 1 87.25 217 ASN A C 1
ATOM 1730 O O . ASN A 1 217 ? -14.906 -13.398 -15.164 1 87.25 217 ASN A O 1
ATOM 1734 N N . CYS A 1 218 ? -14.266 -12.641 -17.219 1 90.19 218 CYS A N 1
ATOM 1735 C CA . CYS A 1 218 ? -13.438 -13.797 -17.516 1 90.19 218 CYS A CA 1
ATOM 1736 C C . CYS A 1 218 ? -11.953 -13.438 -17.469 1 90.19 218 CYS A C 1
ATOM 1738 O O . CYS A 1 218 ? -11.547 -12.398 -18 1 90.19 218 CYS A O 1
ATOM 1740 N N . TYR A 1 219 ? -11.234 -14.25 -16.844 1 92.81 219 TYR A N 1
ATOM 1741 C CA . TYR A 1 219 ? -9.82 -13.953 -16.672 1 92.81 219 TYR A CA 1
ATOM 1742 C C . TYR A 1 219 ? -8.961 -14.844 -17.547 1 92.81 219 TYR A C 1
ATOM 1744 O O . TYR A 1 219 ? -9.359 -15.961 -17.891 1 92.81 219 TYR A O 1
ATOM 1752 N N . THR A 1 220 ? -7.816 -14.328 -17.891 1 93.5 220 THR A N 1
ATOM 1753 C CA . THR A 1 220 ? -6.836 -15.055 -18.688 1 93.5 220 THR A CA 1
ATOM 1754 C C . THR A 1 220 ? -5.801 -15.734 -17.797 1 93.5 220 THR A C 1
ATOM 1756 O O . THR A 1 220 ? -5.359 -15.156 -16.797 1 93.5 220 THR A O 1
ATOM 1759 N N . SER A 1 221 ? -5.43 -16.938 -18.156 1 96.19 221 SER A N 1
ATOM 1760 C CA . SER A 1 221 ? -4.434 -17.656 -17.375 1 96.19 221 SER A CA 1
ATOM 1761 C C . SER A 1 221 ? -3.057 -17.016 -17.484 1 96.19 221 SER A C 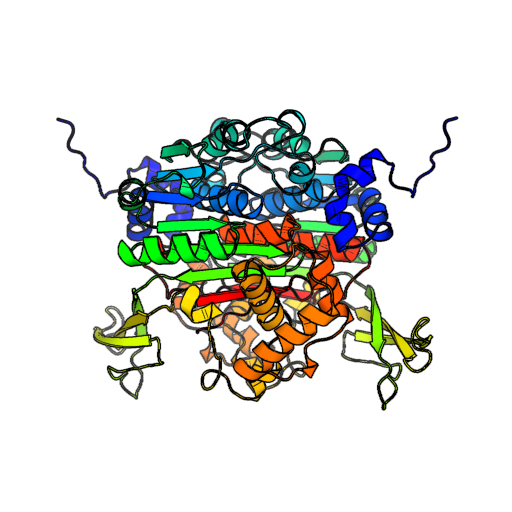1
ATOM 1763 O O . SER A 1 221 ? -2.795 -16.266 -18.438 1 96.19 221 SER A O 1
ATOM 1765 N N . LEU A 1 222 ? -2.189 -17.266 -16.516 1 96.81 222 LEU A N 1
ATOM 1766 C CA . LEU A 1 222 ? -0.844 -16.703 -16.516 1 96.81 222 LEU A CA 1
ATOM 1767 C C . LEU A 1 222 ? -0.058 -17.188 -17.734 1 96.81 222 LEU A C 1
ATOM 1769 O O . LEU A 1 222 ? 0.685 -16.406 -18.344 1 96.81 222 LEU A O 1
ATOM 1773 N N . LYS A 1 223 ? -0.205 -18.469 -18.047 1 96 223 LYS A N 1
ATOM 1774 C CA . LYS A 1 223 ? 0.453 -19.031 -19.219 1 96 223 LYS A CA 1
ATOM 1775 C C . LYS A 1 223 ? 0.088 -18.266 -20.484 1 96 223 LYS A C 1
ATOM 1777 O O . LYS A 1 223 ? 0.961 -17.922 -21.281 1 96 223 LYS A O 1
ATOM 1782 N N . GLU A 1 224 ? -1.197 -17.984 -20.672 1 94.12 224 GLU A N 1
ATOM 1783 C CA . GLU A 1 224 ? -1.677 -17.25 -21.844 1 94.12 224 GLU A CA 1
ATOM 1784 C C . GLU A 1 224 ? -1.188 -15.805 -21.828 1 94.12 224 GLU A C 1
ATOM 1786 O O . GLU A 1 224 ? -0.872 -15.25 -22.875 1 94.12 224 GLU A O 1
ATOM 1791 N N . VAL A 1 225 ? -1.17 -15.195 -20.656 1 94 225 VAL A N 1
ATOM 1792 C CA . VAL A 1 225 ? -0.655 -13.836 -20.531 1 94 225 VAL A CA 1
ATOM 1793 C C . VAL A 1 225 ? 0.799 -13.797 -21 1 94 225 VAL A C 1
ATOM 1795 O O . VAL A 1 225 ? 1.176 -12.938 -21.797 1 94 225 VAL A O 1
ATOM 1798 N N . LEU A 1 226 ? 1.63 -14.75 -20.516 1 94.19 226 LEU A N 1
ATOM 1799 C CA . LEU A 1 226 ? 3.064 -14.742 -20.781 1 94.19 226 LEU A CA 1
ATOM 1800 C C . LEU A 1 226 ? 3.355 -15.188 -22.203 1 94.19 226 LEU A C 1
ATOM 1802 O O . LEU A 1 226 ? 4.457 -14.969 -22.719 1 94.19 226 LEU A O 1
ATOM 1806 N N . LYS A 1 227 ? 2.445 -15.828 -22.812 1 89.94 227 LYS A N 1
ATOM 1807 C CA . LYS A 1 227 ? 2.611 -16.25 -24.203 1 89.94 227 LYS A CA 1
ATOM 1808 C C . LYS A 1 227 ? 2.334 -15.109 -25.172 1 89.94 227 LYS A C 1
ATOM 1810 O O . LYS A 1 227 ? 2.986 -14.992 -26.203 1 89.94 227 LYS A O 1
ATOM 1815 N N . GLY A 1 228 ? 1.204 -14.281 -24.766 1 85.94 228 GLY A N 1
ATOM 1816 C CA . GLY A 1 228 ? 0.904 -13.273 -25.766 1 85.94 228 GLY A CA 1
ATOM 1817 C C . GLY A 1 228 ? -0.09 -12.234 -25.297 1 85.94 228 GLY A C 1
ATOM 1818 O O . GLY A 1 228 ? -1.027 -11.883 -26.016 1 85.94 228 GLY A O 1
ATOM 1819 N N . ALA A 1 229 ? 0.043 -11.734 -24.203 1 82.94 229 ALA A N 1
ATOM 1820 C CA . ALA A 1 229 ? -0.813 -10.648 -23.734 1 82.94 229 ALA A CA 1
ATOM 1821 C C . ALA A 1 229 ? -0.693 -9.43 -24.641 1 82.94 229 ALA A C 1
ATOM 1823 O O . ALA A 1 229 ? 0.395 -9.109 -25.125 1 82.94 229 ALA A O 1
ATOM 1824 N N . THR A 1 230 ? -1.803 -8.852 -24.969 1 83 230 THR A N 1
ATOM 1825 C CA . THR A 1 230 ? -1.815 -7.664 -25.812 1 83 230 THR A CA 1
ATOM 1826 C C . THR A 1 230 ? -2.758 -6.605 -25.234 1 83 230 THR A C 1
ATOM 1828 O O . THR A 1 230 ? -3.674 -6.93 -24.484 1 83 230 THR A O 1
ATOM 1831 N N . LEU A 1 231 ? -2.373 -5.488 -25.438 1 81.44 231 LEU A N 1
ATOM 1832 C CA . LEU A 1 231 ? -3.23 -4.375 -25.047 1 81.44 231 LEU A CA 1
ATOM 1833 C C . LEU A 1 231 ? -3.873 -3.727 -26.266 1 81.44 231 LEU A C 1
ATOM 1835 O O . LEU A 1 231 ? -4.621 -2.756 -26.141 1 81.44 231 LEU A O 1
ATOM 1839 N N . ASN A 1 232 ? -3.6 -4.484 -27.312 1 72.81 232 ASN A N 1
ATOM 1840 C CA . ASN A 1 232 ? -4.125 -3.971 -28.578 1 72.81 232 ASN A CA 1
ATOM 1841 C C . ASN A 1 232 ? -5.648 -3.916 -28.562 1 72.81 232 ASN A C 1
ATOM 1843 O O . ASN A 1 232 ? -6.305 -4.824 -28.047 1 72.81 232 ASN A O 1
ATOM 1847 N N . GLU A 1 233 ? -6.281 -2.758 -28.641 1 67.44 233 GLU A N 1
ATOM 1848 C CA . GLU A 1 233 ? -7.719 -2.525 -28.75 1 67.44 233 GLU A CA 1
ATOM 1849 C C . GLU A 1 233 ? -8.328 -2.178 -27.406 1 67.44 233 GLU A C 1
ATOM 1851 O O . GLU A 1 233 ? -9.539 -1.966 -27.297 1 67.44 233 GLU A O 1
ATOM 1856 N N . LYS A 1 234 ? -7.555 -2.334 -26.5 1 68.56 234 LYS A N 1
ATOM 1857 C CA . LYS A 1 234 ? -8.094 -2.033 -25.172 1 68.56 234 LYS A CA 1
ATOM 1858 C C . LYS A 1 234 ? -7.773 -0.6 -24.766 1 68.56 234 LYS A C 1
ATOM 1860 O O . LYS A 1 234 ? -8.523 0.018 -24.016 1 68.56 234 LYS A O 1
ATOM 1865 N N . LEU A 1 235 ? -6.621 -0.13 -25.203 1 69.31 235 LEU A N 1
ATOM 1866 C CA . LEU A 1 235 ? -6.176 1.219 -24.875 1 69.31 235 LEU A CA 1
ATOM 1867 C C . LEU A 1 235 ? -5.984 2.055 -26.141 1 69.31 235 LEU A C 1
ATOM 1869 O O . LEU A 1 235 ? -5.621 1.523 -27.188 1 69.31 235 LEU A O 1
ATOM 1873 N N . THR A 1 236 ? -6.328 3.301 -25.922 1 67.81 236 THR A N 1
ATOM 1874 C CA . THR A 1 236 ? -6.066 4.23 -27.016 1 67.81 236 THR A CA 1
ATOM 1875 C C . THR A 1 236 ? -4.566 4.441 -27.203 1 67.81 236 THR A C 1
ATOM 1877 O O . THR A 1 236 ? -3.771 4.086 -26.328 1 67.81 236 THR A O 1
ATOM 1880 N N . ARG A 1 237 ? -4.242 4.898 -28.359 1 63.03 237 ARG A N 1
ATOM 1881 C CA . ARG A 1 237 ? -2.842 5.188 -28.656 1 63.03 237 ARG A CA 1
ATOM 1882 C C . ARG A 1 237 ? -2.246 6.121 -27.609 1 63.03 237 ARG A C 1
ATOM 1884 O O . ARG A 1 237 ? -1.093 5.953 -27.203 1 63.03 237 ARG A O 1
ATOM 1891 N N . ARG A 1 238 ? -2.988 6.988 -27.172 1 61.53 238 ARG A N 1
ATOM 1892 C CA . ARG A 1 238 ? -2.541 7.957 -26.172 1 61.53 238 ARG A CA 1
ATOM 1893 C C . ARG A 1 238 ? -2.312 7.289 -24.828 1 61.53 238 ARG A C 1
ATOM 1895 O O . ARG A 1 238 ? -1.327 7.574 -24.141 1 61.53 238 ARG A O 1
ATOM 1902 N N . GLN A 1 239 ? -3.178 6.383 -24.5 1 67.12 239 GLN A N 1
ATOM 1903 C CA . GLN A 1 239 ? -3.072 5.66 -23.234 1 67.12 239 GLN A CA 1
ATOM 1904 C C . GLN A 1 239 ? -1.861 4.73 -23.234 1 67.12 239 GLN A C 1
ATOM 1906 O O . GLN A 1 239 ? -1.188 4.578 -22.219 1 67.12 239 GLN A O 1
ATOM 1911 N N . LEU A 1 240 ? -1.647 4.238 -24.391 1 69.62 240 LEU A N 1
ATOM 1912 C CA . LEU A 1 240 ? -0.542 3.299 -24.547 1 69.62 240 LEU A CA 1
ATOM 1913 C C . LEU A 1 240 ? 0.797 3.998 -24.328 1 69.62 240 LEU A C 1
ATOM 1915 O O . LEU A 1 240 ? 1.732 3.41 -23.781 1 69.62 240 LEU A O 1
ATOM 1919 N N . LYS A 1 241 ? 0.805 5.215 -24.672 1 62.97 241 LYS A N 1
ATOM 1920 C CA . LYS A 1 241 ? 2.043 5.98 -24.547 1 62.97 241 LYS A CA 1
ATOM 1921 C C . LYS A 1 241 ? 2.371 6.254 -23.078 1 62.97 241 LYS A C 1
ATOM 1923 O O . LYS A 1 241 ? 3.52 6.539 -22.734 1 62.97 241 LYS A O 1
ATOM 1928 N N . ARG A 1 242 ? 1.387 6.031 -22.297 1 62.94 242 ARG A N 1
ATOM 1929 C CA . ARG A 1 242 ? 1.571 6.352 -20.891 1 62.94 242 ARG A CA 1
ATOM 1930 C C . ARG A 1 242 ? 1.983 5.117 -20.094 1 62.94 242 ARG A C 1
ATOM 1932 O O . ARG A 1 242 ? 2.33 5.219 -18.922 1 62.94 242 ARG A O 1
ATOM 1939 N N . VAL A 1 243 ? 1.869 4.035 -20.922 1 69.56 243 VAL A N 1
ATOM 1940 C CA . VAL A 1 243 ? 2.283 2.812 -20.25 1 69.56 243 VAL A CA 1
ATOM 1941 C C . VAL A 1 243 ? 3.789 2.85 -19.984 1 69.56 243 VAL A C 1
ATOM 1943 O O . VAL A 1 243 ? 4.574 3.121 -20.906 1 69.56 243 VAL A O 1
ATOM 1946 N N . THR A 1 244 ? 4.121 2.656 -18.766 1 77.69 244 THR A N 1
ATOM 1947 C CA . THR A 1 244 ? 5.508 2.793 -18.328 1 77.69 244 THR A CA 1
ATOM 1948 C C . THR A 1 244 ? 6.301 1.527 -18.656 1 77.69 244 THR A C 1
ATOM 1950 O O . THR A 1 244 ? 5.738 0.542 -19.125 1 77.69 244 THR A O 1
ATOM 1953 N N . SER A 1 245 ? 7.578 1.645 -18.469 1 88.5 245 SER A N 1
ATOM 1954 C CA . SER A 1 245 ? 8.531 0.584 -18.781 1 88.5 245 SER A CA 1
ATOM 1955 C C . SER A 1 245 ? 8.305 -0.633 -17.875 1 88.5 245 SER A C 1
ATOM 1957 O O . SER A 1 245 ? 8.773 -1.73 -18.188 1 88.5 245 SER A O 1
ATOM 1959 N N . ILE A 1 246 ? 7.543 -0.426 -16.953 1 91.75 246 ILE A N 1
ATOM 1960 C CA . ILE A 1 246 ? 7.492 -1.446 -15.906 1 91.75 246 ILE A CA 1
ATOM 1961 C C . ILE A 1 246 ? 6.762 -2.682 -16.422 1 91.75 246 ILE A C 1
ATOM 1963 O O . ILE A 1 246 ? 7.156 -3.812 -16.141 1 91.75 246 ILE A O 1
ATOM 1967 N N . LEU A 1 247 ? 5.754 -2.461 -17.25 1 93.31 247 LEU A N 1
ATOM 1968 C CA . LEU A 1 247 ? 4.949 -3.594 -17.688 1 93.31 247 LEU A CA 1
ATOM 1969 C C . LEU A 1 247 ? 5.75 -4.5 -18.609 1 93.31 247 LEU A C 1
ATOM 1971 O O . LEU A 1 247 ? 5.93 -5.688 -18.328 1 93.31 247 LEU A O 1
ATOM 1975 N N . PRO A 1 248 ? 6.352 -3.955 -19.719 1 94.62 248 PRO A N 1
ATOM 1976 C CA . PRO A 1 248 ? 7.125 -4.844 -20.578 1 94.62 248 PRO A CA 1
ATOM 1977 C C . PRO A 1 248 ? 8.32 -5.473 -19.859 1 94.62 248 PRO A C 1
ATOM 1979 O O . PRO A 1 248 ? 8.68 -6.621 -20.141 1 94.62 248 PRO A O 1
ATOM 1982 N N . LEU A 1 249 ? 8.938 -4.734 -18.969 1 95.31 249 LEU A N 1
ATOM 1983 C CA . LEU A 1 249 ? 10.078 -5.277 -18.234 1 95.31 249 LEU A CA 1
ATOM 1984 C C . LEU A 1 249 ? 9.641 -6.414 -17.312 1 95.31 249 LEU A C 1
ATOM 1986 O O . LEU A 1 249 ? 10.328 -7.438 -17.219 1 95.31 249 LEU A O 1
ATOM 1990 N N . THR A 1 250 ? 8.531 -6.223 -16.656 1 95.75 250 THR A N 1
ATOM 1991 C CA . THR A 1 250 ? 8.016 -7.25 -15.758 1 95.75 250 THR A CA 1
ATOM 1992 C C . THR A 1 250 ? 7.648 -8.508 -16.531 1 95.75 250 THR A C 1
ATOM 1994 O O . THR A 1 250 ? 8.016 -9.617 -16.125 1 95.75 250 THR A O 1
ATOM 1997 N N . LEU A 1 251 ? 6.957 -8.328 -17.641 1 95.38 251 LEU A N 1
ATOM 1998 C CA . LEU A 1 251 ? 6.57 -9.469 -18.453 1 95.38 251 LEU A CA 1
ATOM 1999 C C . LEU A 1 251 ? 7.805 -10.18 -19 1 95.38 251 LEU A C 1
ATOM 2001 O O . LEU A 1 251 ? 7.84 -11.414 -19.062 1 95.38 251 LEU A O 1
ATOM 2005 N N . SER A 1 252 ? 8.766 -9.391 -19.391 1 94.31 252 SER A N 1
ATOM 2006 C CA . SER A 1 252 ? 10.016 -9.961 -19.891 1 94.31 252 SER A CA 1
ATOM 2007 C C . SER A 1 252 ? 10.711 -10.789 -18.828 1 94.31 252 SER A C 1
ATOM 2009 O O . SER A 1 252 ? 11.219 -11.883 -19.109 1 94.31 252 SER A O 1
ATOM 2011 N N . LEU A 1 253 ? 10.766 -10.25 -17.656 1 93.69 253 LEU A N 1
ATOM 2012 C CA . LEU A 1 253 ? 11.406 -10.945 -16.547 1 93.69 253 LEU A CA 1
ATOM 2013 C C . LEU A 1 253 ? 10.703 -12.266 -16.25 1 93.69 253 LEU A C 1
ATOM 2015 O O . LEU A 1 253 ? 11.352 -13.305 -16.078 1 93.69 253 LEU A O 1
ATOM 2019 N N . LEU A 1 254 ? 9.391 -12.234 -16.172 1 94.25 254 LEU A N 1
ATOM 2020 C CA . LEU A 1 254 ? 8.609 -13.438 -15.906 1 94.25 254 LEU A CA 1
ATOM 2021 C C . LEU A 1 254 ? 8.797 -14.469 -17.016 1 94.25 254 LEU A C 1
ATOM 2023 O O . LEU A 1 254 ? 8.93 -15.664 -16.75 1 94.25 254 LEU A O 1
ATOM 2027 N N . GLN A 1 255 ? 8.789 -13.992 -18.219 1 92.5 255 GLN A N 1
ATOM 2028 C CA . GLN A 1 255 ? 8.992 -14.883 -19.344 1 92.5 255 GLN A CA 1
ATOM 2029 C C . GLN A 1 255 ? 10.383 -15.508 -19.312 1 92.5 255 GLN A C 1
ATOM 2031 O O . GLN A 1 255 ? 10.555 -16.688 -19.641 1 92.5 255 GLN A O 1
ATOM 2036 N N . HIS A 1 256 ? 11.359 -14.688 -18.984 1 89.81 256 HIS A N 1
ATOM 2037 C CA . HIS A 1 256 ? 12.734 -15.172 -18.859 1 89.81 256 HIS A CA 1
ATOM 2038 C C . HIS A 1 256 ? 12.828 -16.297 -17.828 1 89.81 256 HIS A C 1
ATOM 2040 O O . HIS A 1 256 ? 13.516 -17.297 -18.047 1 89.81 256 HIS A O 1
ATOM 2046 N N . GLU A 1 257 ? 12.18 -16.109 -16.766 1 88.44 257 GLU A N 1
ATOM 2047 C CA . GLU A 1 257 ? 12.172 -17.109 -15.703 1 88.44 257 GLU A CA 1
ATOM 2048 C C . GLU A 1 257 ? 11.461 -18.391 -16.156 1 88.44 257 GLU A C 1
ATOM 2050 O O . GLU A 1 257 ? 11.828 -19.484 -15.734 1 88.44 257 GLU A O 1
ATOM 2055 N N . LEU A 1 258 ? 10.492 -18.234 -16.938 1 88.31 258 LEU A N 1
ATOM 2056 C CA . LEU A 1 258 ? 9.734 -19.359 -17.453 1 88.31 258 LEU A CA 1
ATOM 2057 C C . LEU A 1 258 ? 10.594 -20.219 -18.375 1 88.31 258 LEU A C 1
ATOM 2059 O O . LEU A 1 258 ? 10.508 -21.438 -18.359 1 88.31 258 LEU A O 1
ATOM 2063 N N . LYS A 1 259 ? 11.398 -19.578 -19.141 1 82.69 259 LYS A N 1
ATOM 2064 C CA . LYS A 1 259 ? 12.234 -20.281 -20.109 1 82.69 259 LYS A CA 1
ATOM 2065 C C . LYS A 1 259 ? 13.492 -20.828 -19.438 1 82.69 259 LYS A C 1
ATOM 2067 O O . LYS A 1 259 ? 14.352 -21.422 -20.094 1 82.69 259 LYS A O 1
ATOM 2072 N N . GLN A 1 260 ? 13.453 -20.844 -18.109 1 67.62 260 GLN A N 1
ATOM 2073 C CA . GLN A 1 260 ? 14.523 -21.391 -17.281 1 67.62 260 GLN A CA 1
ATOM 2074 C C . GLN A 1 260 ? 15.891 -20.938 -17.781 1 67.62 260 GLN A C 1
ATOM 2076 O O . GLN A 1 260 ? 16.844 -21.703 -17.797 1 67.62 260 GLN A O 1
ATOM 2081 N N . LYS A 1 261 ? 15.844 -19.766 -18.266 1 63.91 261 LYS A N 1
ATOM 2082 C CA . LYS A 1 261 ? 17.125 -19.25 -18.75 1 63.91 261 LYS A CA 1
ATOM 2083 C C . LYS A 1 261 ? 18.031 -18.875 -17.578 1 63.91 261 LYS A C 1
ATOM 2085 O O . LYS A 1 261 ? 17.625 -18.938 -16.422 1 63.91 261 LYS A O 1
ATOM 2090 N N . SER A 1 262 ? 19.188 -18.391 -17.797 1 63.25 262 SER A N 1
ATOM 2091 C CA . SER A 1 262 ? 20.297 -18.125 -16.875 1 63.25 262 SER A CA 1
ATOM 2092 C C . SER A 1 262 ? 19.875 -17.141 -15.781 1 63.25 262 SER A C 1
ATOM 2094 O O . SER A 1 262 ? 18.938 -16.359 -15.969 1 63.25 262 SER A O 1
ATOM 2096 N N . LYS A 1 263 ? 20.344 -17.438 -14.633 1 65.19 263 LYS A N 1
ATOM 2097 C CA . LYS A 1 263 ? 20.156 -16.625 -13.43 1 65.19 263 LYS A CA 1
ATOM 2098 C C . LYS A 1 263 ? 20.609 -15.188 -13.664 1 65.19 263 LYS A C 1
ATOM 2100 O O . LYS A 1 263 ? 20.078 -14.258 -13.055 1 65.19 263 LYS A O 1
ATOM 2105 N N . THR A 1 264 ? 21.406 -15.016 -14.625 1 71.94 264 THR A N 1
ATOM 2106 C CA . THR A 1 264 ? 21.922 -13.672 -14.828 1 71.94 264 THR A CA 1
ATOM 2107 C C . THR A 1 264 ? 21.328 -13.039 -16.078 1 71.94 264 THR A C 1
ATOM 2109 O O . THR A 1 264 ? 21.234 -13.695 -17.125 1 71.94 264 THR A O 1
ATOM 2112 N N . ILE A 1 265 ? 20.688 -12.023 -15.891 1 79.19 265 ILE A N 1
ATOM 2113 C CA . ILE A 1 265 ? 20.156 -11.281 -17.031 1 79.19 265 ILE A CA 1
ATOM 2114 C C . ILE A 1 265 ? 20.906 -9.961 -17.188 1 79.19 265 ILE A C 1
ATOM 2116 O O . ILE A 1 265 ? 21.047 -9.203 -16.234 1 79.19 265 ILE A O 1
ATOM 2120 N N . ASN A 1 266 ? 21.516 -9.805 -18.297 1 84.69 266 ASN A N 1
ATOM 2121 C CA . ASN A 1 266 ? 22.172 -8.523 -18.531 1 84.69 266 ASN A CA 1
ATOM 2122 C C . ASN A 1 266 ? 21.188 -7.496 -19.094 1 84.69 266 ASN A C 1
ATOM 2124 O O . ASN A 1 266 ? 20.109 -7.852 -19.562 1 84.69 266 ASN A O 1
ATOM 2128 N N . VAL A 1 267 ? 21.547 -6.285 -19.016 1 87.81 267 VAL A N 1
ATOM 2129 C CA . VAL A 1 267 ? 20.703 -5.137 -19.344 1 87.81 267 VAL A CA 1
ATOM 2130 C C . VAL A 1 267 ? 20.328 -5.191 -20.828 1 87.81 267 VAL A C 1
ATOM 2132 O O . VAL A 1 267 ? 19.172 -4.965 -21.188 1 87.81 267 VAL A O 1
ATOM 2135 N N . GLU A 1 268 ? 21.281 -5.547 -21.625 1 88.38 268 GLU A N 1
ATOM 2136 C CA . GLU A 1 268 ? 21.047 -5.57 -23.078 1 88.38 268 GLU A CA 1
ATOM 2137 C C . GLU A 1 268 ? 20.016 -6.629 -23.453 1 88.38 268 GLU A C 1
ATOM 2139 O O . GLU A 1 268 ? 19.094 -6.355 -24.234 1 88.38 268 GLU A O 1
ATOM 2144 N N . GLN A 1 269 ? 20.172 -7.727 -22.891 1 89.25 269 GLN A N 1
ATOM 2145 C CA . GLN A 1 269 ? 19.234 -8.805 -23.172 1 89.25 269 GLN A CA 1
ATOM 2146 C C . GLN A 1 269 ? 17.828 -8.445 -22.672 1 89.25 269 GLN A C 1
ATOM 2148 O O . GLN A 1 269 ? 16.844 -8.719 -23.344 1 89.25 269 GLN A O 1
ATOM 2153 N N . MET A 1 270 ? 17.75 -7.891 -21.516 1 91.88 270 MET A N 1
ATOM 2154 C CA . MET A 1 270 ? 16.453 -7.488 -20.953 1 91.88 270 MET A CA 1
ATOM 2155 C C . MET A 1 270 ? 15.773 -6.457 -21.844 1 91.88 270 MET A C 1
ATOM 2157 O O . MET A 1 270 ? 14.562 -6.527 -22.062 1 91.88 270 MET A O 1
ATOM 2161 N N . LYS A 1 271 ? 16.547 -5.539 -22.312 1 91.94 271 LYS A N 1
ATOM 2162 C CA . LYS A 1 271 ? 15.984 -4.508 -23.172 1 91.94 271 LYS A CA 1
ATOM 2163 C C . LYS A 1 271 ? 15.453 -5.113 -24.469 1 91.94 271 LYS A C 1
ATOM 2165 O O . LYS A 1 271 ? 14.406 -4.703 -24.984 1 91.94 271 LYS A O 1
ATOM 2170 N N . MET A 1 272 ? 16.188 -6.035 -25.016 1 92.25 272 MET A N 1
ATOM 2171 C CA . MET A 1 272 ? 15.766 -6.703 -26.234 1 92.25 272 MET A CA 1
ATOM 2172 C C . MET A 1 272 ? 14.461 -7.465 -26.016 1 92.25 272 MET A C 1
ATOM 2174 O O . MET A 1 272 ? 13.539 -7.371 -26.828 1 92.25 272 MET A O 1
ATOM 2178 N N . ASP A 1 273 ? 14.43 -8.195 -24.953 1 92.62 273 ASP A N 1
ATOM 2179 C CA . ASP A 1 273 ? 13.227 -8.953 -24.625 1 92.62 273 ASP A CA 1
ATOM 2180 C C . ASP A 1 273 ? 12.047 -8.016 -24.375 1 92.62 273 ASP A C 1
ATOM 2182 O O . ASP A 1 273 ? 10.922 -8.305 -24.781 1 92.62 273 ASP A O 1
ATOM 2186 N N . ALA A 1 274 ? 12.32 -6.957 -23.688 1 94.88 274 ALA A N 1
ATOM 2187 C CA . ALA A 1 274 ? 11.273 -5.984 -23.375 1 94.88 274 ALA A CA 1
ATOM 2188 C C . ALA A 1 274 ? 10.766 -5.305 -24.641 1 94.88 274 ALA A C 1
ATOM 2190 O O . ALA A 1 274 ? 9.586 -4.961 -24.75 1 94.88 274 ALA A O 1
ATOM 2191 N N . ALA A 1 275 ? 11.688 -5.098 -25.562 1 94.25 275 ALA A N 1
ATOM 2192 C CA . ALA A 1 275 ? 11.305 -4.484 -26.828 1 94.25 275 ALA A CA 1
ATOM 2193 C C . ALA A 1 275 ? 10.297 -5.355 -27.578 1 94.25 275 ALA A C 1
ATOM 2195 O O . ALA A 1 275 ? 9.391 -4.844 -28.234 1 94.25 275 ALA A O 1
ATOM 2196 N N . VAL A 1 276 ? 10.508 -6.613 -27.516 1 93.81 276 VAL A N 1
ATOM 2197 C CA . VAL A 1 276 ? 9.57 -7.555 -28.125 1 93.81 276 VAL A CA 1
ATOM 2198 C C . VAL A 1 276 ? 8.188 -7.395 -27.5 1 93.81 276 VAL A C 1
ATOM 2200 O O . VAL A 1 276 ? 7.176 -7.367 -28.203 1 93.81 276 VAL A O 1
ATOM 2203 N N . TRP A 1 277 ? 8.117 -7.27 -26.203 1 93.56 277 TRP A N 1
ATOM 2204 C CA . TRP A 1 277 ? 6.855 -7.062 -25.5 1 93.56 277 TRP A CA 1
ATOM 2205 C C . TRP A 1 277 ? 6.234 -5.723 -25.875 1 93.56 277 TRP A C 1
ATOM 2207 O O . TRP A 1 277 ? 5.012 -5.617 -26 1 93.56 277 TRP A O 1
ATOM 2217 N N . CYS A 1 278 ? 7.074 -4.75 -25.969 1 92.81 278 CYS A N 1
ATOM 2218 C CA . CYS A 1 278 ? 6.559 -3.453 -26.375 1 92.81 278 CYS A CA 1
ATOM 2219 C C . CYS A 1 278 ? 5.805 -3.559 -27.703 1 92.81 278 CYS A C 1
ATOM 2221 O O . CYS A 1 278 ? 4.707 -3.02 -27.844 1 92.81 278 CYS A O 1
ATOM 2223 N N . LYS A 1 279 ? 6.391 -4.219 -28.625 1 91 279 LYS A N 1
ATOM 2224 C CA . LYS A 1 279 ? 5.754 -4.418 -29.922 1 91 279 LYS A CA 1
ATOM 2225 C C . LYS A 1 279 ? 4.438 -5.176 -29.781 1 91 279 LYS A C 1
ATOM 2227 O O . LYS A 1 279 ? 3.426 -4.793 -30.375 1 91 279 LYS A O 1
ATOM 2232 N N . GLN A 1 280 ? 4.457 -6.184 -29.031 1 90.25 280 GLN A N 1
ATOM 2233 C CA . GLN A 1 280 ? 3.283 -7.023 -28.828 1 90.25 280 GLN A CA 1
ATOM 2234 C C . GLN A 1 280 ? 2.172 -6.246 -28.125 1 90.25 280 GLN A C 1
ATOM 2236 O O . GLN A 1 280 ? 0.991 -6.434 -28.422 1 90.25 280 GLN A O 1
ATOM 2241 N N . LEU A 1 281 ? 2.523 -5.391 -27.141 1 89.94 281 LEU A N 1
ATOM 2242 C CA . LEU A 1 281 ? 1.568 -4.629 -26.344 1 89.94 281 LEU A CA 1
ATOM 2243 C C . LEU A 1 281 ? 1.12 -3.373 -27.094 1 89.94 281 LEU A C 1
ATOM 2245 O O . LEU A 1 281 ? 0.116 -2.756 -26.734 1 89.94 281 LEU A O 1
ATOM 2249 N N . GLY A 1 282 ? 1.871 -2.984 -28.109 1 86.5 282 GLY A N 1
ATOM 2250 C CA . GLY A 1 282 ? 1.566 -1.773 -28.859 1 86.5 282 GLY A CA 1
ATOM 2251 C C . GLY A 1 282 ? 2.102 -0.516 -28.188 1 86.5 282 GLY A C 1
ATOM 2252 O O . GLY A 1 282 ? 1.502 0.555 -28.312 1 86.5 282 GLY A O 1
ATOM 2253 N N . ILE A 1 283 ? 3.125 -0.692 -27.406 1 88.12 283 ILE A N 1
ATOM 2254 C CA . ILE A 1 283 ? 3.727 0.442 -26.703 1 88.12 283 ILE A CA 1
ATOM 2255 C C . ILE A 1 283 ? 5.051 0.81 -27.375 1 88.12 283 ILE A C 1
ATOM 2257 O O . ILE A 1 283 ? 5.773 -0.065 -27.859 1 88.12 283 ILE A O 1
ATOM 2261 N N . PRO A 1 284 ? 5.359 2.084 -27.422 1 86.81 284 PRO A N 1
ATOM 2262 C CA . PRO A 1 284 ? 6.625 2.492 -28.031 1 86.81 284 PRO A CA 1
ATOM 2263 C C . PRO A 1 284 ? 7.84 2.002 -27.25 1 86.81 284 PRO A C 1
ATOM 2265 O O . PRO A 1 284 ? 7.82 1.989 -26.016 1 86.81 284 PRO A O 1
ATOM 2268 N N . THR A 1 285 ? 8.859 1.611 -27.922 1 89.19 285 THR A N 1
ATOM 2269 C CA . THR A 1 285 ? 10.078 1.104 -27.297 1 89.19 285 THR A CA 1
ATOM 2270 C C . THR A 1 285 ? 10.844 2.232 -26.625 1 89.19 285 THR A C 1
ATOM 2272 O O . THR A 1 285 ? 11.75 1.981 -25.828 1 89.19 285 THR A O 1
ATOM 2275 N N . SER A 1 286 ? 10.5 3.453 -26.938 1 83.5 286 SER A N 1
ATOM 2276 C CA . SER A 1 286 ? 11.18 4.613 -26.359 1 83.5 286 SER A CA 1
ATOM 2277 C C . SER A 1 286 ? 10.984 4.684 -24.844 1 83.5 286 SER A C 1
ATOM 2279 O O . SER A 1 286 ? 11.727 5.379 -24.156 1 83.5 286 SER A O 1
ATOM 2281 N N . VAL A 1 287 ? 10.031 3.938 -24.344 1 83 287 VAL A N 1
ATOM 2282 C CA . VAL A 1 287 ? 9.766 3.953 -22.906 1 83 287 VAL A CA 1
ATOM 2283 C C . VAL A 1 287 ? 10.883 3.217 -22.172 1 83 287 VAL A C 1
ATOM 2285 O O . VAL A 1 287 ? 11.078 3.416 -20.969 1 83 287 VAL A O 1
ATOM 2288 N N . LEU A 1 288 ? 11.57 2.393 -22.938 1 89.44 288 LEU A N 1
ATOM 2289 C CA . LEU A 1 288 ? 12.625 1.586 -22.328 1 89.44 288 LEU A CA 1
ATOM 2290 C C . LEU A 1 288 ? 13.938 2.357 -22.281 1 89.44 288 LEU A C 1
ATOM 2292 O O . LEU A 1 288 ? 14.672 2.406 -23.266 1 89.44 288 LEU A O 1
ATOM 2296 N N . THR A 1 289 ? 14.211 2.943 -21.172 1 84.44 289 THR A N 1
ATOM 2297 C CA . THR A 1 289 ? 15.477 3.641 -21 1 84.44 289 THR A CA 1
ATOM 2298 C C . THR A 1 289 ? 16.516 2.73 -20.344 1 84.44 289 THR A C 1
ATOM 2300 O O . THR A 1 289 ? 16.156 1.82 -19.594 1 84.44 289 THR A O 1
ATOM 2303 N N . ASP A 1 290 ? 17.766 3.033 -20.562 1 85.19 290 ASP A N 1
ATOM 2304 C CA . ASP A 1 290 ? 18.859 2.242 -19.984 1 85.19 290 ASP A CA 1
ATOM 2305 C C . ASP A 1 290 ? 18.875 2.369 -18.469 1 85.19 290 ASP A C 1
ATOM 2307 O O . ASP A 1 290 ? 19.062 1.378 -17.75 1 85.19 290 ASP A O 1
ATOM 2311 N N . GLU A 1 291 ? 18.672 3.549 -18.031 1 83.94 291 GLU A N 1
ATOM 2312 C CA . GLU A 1 291 ? 18.719 3.809 -16.609 1 83.94 291 GLU A CA 1
ATOM 2313 C C . GLU A 1 291 ? 17.625 3.045 -15.867 1 83.94 291 GLU A C 1
ATOM 2315 O O . GLU A 1 291 ? 17.875 2.408 -14.844 1 83.94 291 GLU A O 1
ATOM 2320 N N . TYR A 1 292 ? 16.469 3.109 -16.422 1 88.19 292 TYR A N 1
ATOM 2321 C CA . TYR A 1 292 ? 15.328 2.43 -15.812 1 88.19 292 TYR A CA 1
ATOM 2322 C C . TYR A 1 292 ? 15.516 0.917 -15.852 1 88.19 292 TYR A C 1
ATOM 2324 O O . TYR A 1 292 ? 15.289 0.233 -14.852 1 88.19 292 TYR A O 1
ATOM 2332 N N . THR A 1 293 ? 15.977 0.422 -16.953 1 92.31 293 THR A N 1
ATOM 2333 C CA . THR A 1 293 ? 16.172 -1.013 -17.125 1 92.31 293 THR A CA 1
ATOM 2334 C C . THR A 1 293 ? 17.281 -1.518 -16.188 1 92.31 293 THR A C 1
ATOM 2336 O O . THR A 1 293 ? 17.141 -2.594 -15.609 1 92.31 293 THR A O 1
ATOM 2339 N N . GLN A 1 294 ? 18.312 -0.729 -16.078 1 90.19 294 GLN A N 1
ATOM 2340 C CA . GLN A 1 294 ? 19.406 -1.094 -15.172 1 90.19 294 GLN A CA 1
ATOM 2341 C C . GLN A 1 294 ? 18.922 -1.157 -13.727 1 90.19 294 GLN A C 1
ATOM 2343 O O . GLN A 1 294 ? 19.266 -2.082 -12.992 1 90.19 294 GLN A O 1
ATOM 2348 N N . GLN A 1 295 ? 18.156 -0.187 -13.359 1 88.44 295 GLN A N 1
ATOM 2349 C CA . GLN A 1 295 ? 17.594 -0.172 -12.008 1 88.44 295 GLN A CA 1
ATOM 2350 C C . GLN A 1 295 ? 16.688 -1.379 -11.773 1 88.44 295 GLN A C 1
ATOM 2352 O O . GLN A 1 295 ? 16.734 -1.999 -10.711 1 88.44 295 GLN A O 1
ATOM 2357 N N . PHE A 1 296 ? 15.914 -1.665 -12.781 1 93.06 296 PHE A N 1
ATOM 2358 C CA . PHE A 1 296 ? 14.992 -2.787 -12.703 1 93.06 296 PHE A CA 1
ATOM 2359 C C . PHE A 1 296 ? 15.742 -4.098 -12.5 1 93.06 296 PHE A C 1
ATOM 2361 O O . PHE A 1 296 ? 15.359 -4.91 -11.648 1 93.06 296 PHE A O 1
ATOM 2368 N N . ILE A 1 297 ? 16.844 -4.277 -13.156 1 91.44 297 ILE A N 1
ATOM 2369 C CA . ILE A 1 297 ? 17.609 -5.512 -13.102 1 91.44 297 ILE A CA 1
ATOM 2370 C C . ILE A 1 297 ? 18.375 -5.578 -11.789 1 91.44 297 ILE A C 1
ATOM 2372 O O . ILE A 1 297 ? 18.469 -6.637 -11.156 1 91.44 297 ILE A O 1
ATOM 2376 N N . LYS A 1 298 ? 18.922 -4.441 -11.375 1 89.12 298 LYS A N 1
ATOM 2377 C CA . LYS A 1 298 ? 19.719 -4.375 -10.148 1 89.12 298 LYS A CA 1
ATOM 2378 C C . LYS A 1 298 ? 18.875 -4.746 -8.93 1 89.12 298 LYS A C 1
ATOM 2380 O O . LYS A 1 298 ? 19.406 -5.215 -7.922 1 89.12 298 LYS A O 1
ATOM 2385 N N . GLN A 1 299 ? 17.594 -4.59 -9.078 1 92.12 299 GLN A N 1
ATOM 2386 C CA . GLN A 1 299 ? 16.734 -4.777 -7.918 1 92.12 299 GLN A CA 1
ATOM 2387 C C . GLN A 1 299 ? 16 -6.121 -7.988 1 92.12 299 GLN A C 1
ATOM 2389 O O . GLN A 1 299 ? 15.078 -6.371 -7.215 1 92.12 299 GLN A O 1
ATOM 2394 N N . ARG A 1 300 ? 16.469 -6.977 -8.875 1 89.69 300 ARG A N 1
ATOM 2395 C CA . ARG A 1 300 ? 15.828 -8.273 -9.055 1 89.69 300 ARG A CA 1
ATOM 2396 C C . ARG A 1 300 ? 15.852 -9.078 -7.758 1 89.69 300 ARG A C 1
ATOM 2398 O O . ARG A 1 300 ? 16.891 -9.219 -7.125 1 89.69 300 ARG A O 1
ATOM 2405 N N . GLY A 1 301 ? 14.648 -9.5 -7.348 1 86.31 301 GLY A N 1
ATOM 2406 C CA . GLY A 1 301 ? 14.539 -10.398 -6.215 1 86.31 301 GLY A CA 1
ATOM 2407 C C . GLY A 1 301 ? 14.609 -9.695 -4.875 1 86.31 301 GLY A C 1
ATOM 2408 O O . GLY A 1 301 ? 14.516 -10.328 -3.824 1 86.31 301 GLY A O 1
ATOM 2409 N N . ILE A 1 302 ? 14.781 -8.375 -4.824 1 91.88 302 ILE A N 1
ATOM 2410 C CA . ILE A 1 302 ? 14.891 -7.629 -3.58 1 91.88 302 ILE A CA 1
ATOM 2411 C C . ILE A 1 302 ? 13.5 -7.344 -3.021 1 91.88 302 ILE A C 1
ATOM 2413 O O . ILE A 1 302 ? 12.617 -6.887 -3.75 1 91.88 302 ILE A O 1
ATOM 2417 N N . GLU A 1 303 ? 13.344 -7.727 -1.781 1 93.81 303 GLU A N 1
ATOM 2418 C CA . GLU A 1 303 ? 12.125 -7.371 -1.06 1 93.81 303 GLU A CA 1
ATOM 2419 C C . GLU A 1 303 ? 12.305 -6.074 -0.28 1 93.81 303 GLU A C 1
ATOM 2421 O O . GLU A 1 303 ? 13.25 -5.934 0.5 1 93.81 303 GLU A O 1
ATOM 2426 N N . PHE A 1 304 ? 11.477 -5.109 -0.552 1 95.06 304 PHE A N 1
ATOM 2427 C CA . PHE A 1 304 ? 11.5 -3.801 0.091 1 95.06 304 PHE A CA 1
ATOM 2428 C C . PHE A 1 304 ? 10.234 -3.58 0.912 1 95.06 304 PHE A C 1
ATOM 2430 O O . PHE A 1 304 ? 9.125 -3.654 0.383 1 95.06 304 PHE A O 1
ATOM 2437 N N . ALA A 1 305 ? 10.375 -3.311 2.184 1 95.75 305 ALA A N 1
ATOM 2438 C CA . ALA A 1 305 ? 9.289 -3.322 3.158 1 95.75 305 ALA A CA 1
ATOM 2439 C C . ALA A 1 305 ? 8.164 -2.381 2.734 1 95.75 305 ALA A C 1
ATOM 2441 O O . ALA A 1 305 ? 6.996 -2.771 2.709 1 95.75 305 ALA A O 1
ATOM 2442 N N . PRO A 1 306 ? 8.438 -1.108 2.342 1 96.06 306 PRO A N 1
ATOM 2443 C CA . PRO A 1 306 ? 7.344 -0.217 1.947 1 96.06 306 PRO A CA 1
ATOM 2444 C C . PRO A 1 306 ? 6.566 -0.736 0.74 1 96.06 306 PRO A C 1
ATOM 2446 O O . PRO A 1 306 ? 5.336 -0.666 0.718 1 96.06 306 PRO A O 1
ATOM 2449 N N . VAL A 1 307 ? 7.273 -1.273 -0.249 1 96.5 307 VAL A N 1
ATOM 2450 C CA . VAL A 1 307 ? 6.629 -1.802 -1.446 1 96.5 307 VAL A CA 1
ATOM 2451 C C . VAL A 1 307 ? 5.828 -3.053 -1.094 1 96.5 307 VAL A C 1
ATOM 2453 O O . VAL A 1 307 ? 4.711 -3.24 -1.582 1 96.5 307 VAL A O 1
ATOM 2456 N N . ALA A 1 308 ? 6.418 -3.877 -0.215 1 98 308 ALA A N 1
ATOM 2457 C CA . ALA A 1 308 ? 5.699 -5.062 0.244 1 98 308 ALA A CA 1
ATOM 2458 C C . ALA A 1 308 ? 4.391 -4.68 0.932 1 98 308 ALA A C 1
ATOM 2460 O O . ALA A 1 308 ? 3.371 -5.348 0.759 1 98 308 ALA A O 1
ATOM 2461 N N . ALA A 1 309 ? 4.438 -3.613 1.698 1 98.12 309 ALA A N 1
ATOM 2462 C CA . ALA A 1 309 ? 3.234 -3.137 2.379 1 98.12 309 ALA A CA 1
ATOM 2463 C C . ALA A 1 309 ? 2.166 -2.717 1.375 1 98.12 309 ALA A C 1
ATOM 2465 O O . ALA A 1 309 ? 0.996 -3.08 1.517 1 98.12 309 ALA A O 1
ATOM 2466 N N . ILE A 1 310 ? 2.561 -1.979 0.378 1 97.12 310 ILE A N 1
ATOM 2467 C CA . ILE A 1 310 ? 1.631 -1.48 -0.629 1 97.12 310 ILE A CA 1
ATOM 2468 C C . ILE A 1 310 ? 1.013 -2.654 -1.387 1 97.12 310 ILE A C 1
ATOM 2470 O O . ILE A 1 310 ? -0.212 -2.766 -1.477 1 97.12 310 ILE A O 1
ATOM 2474 N N . ILE A 1 311 ? 1.831 -3.539 -1.862 1 97.38 311 ILE A N 1
ATOM 2475 C CA . ILE A 1 311 ? 1.39 -4.66 -2.686 1 97.38 311 ILE A CA 1
ATOM 2476 C C . ILE A 1 311 ? 0.575 -5.637 -1.839 1 97.38 311 ILE A C 1
ATOM 2478 O O . ILE A 1 311 ? -0.484 -6.102 -2.264 1 97.38 311 ILE A O 1
ATOM 2482 N N . GLY A 1 312 ? 1.09 -5.953 -0.651 1 98.06 312 GLY A N 1
ATOM 2483 C CA . GLY A 1 312 ? 0.353 -6.828 0.247 1 98.06 312 GLY A CA 1
ATOM 2484 C C . GLY A 1 312 ? -1.007 -6.277 0.635 1 98.06 312 GLY A C 1
ATOM 2485 O O . GLY A 1 312 ? -1.984 -7.023 0.719 1 98.06 312 GLY A O 1
ATOM 2486 N N . GLY A 1 313 ? -1.007 -4.965 0.932 1 96.94 313 GLY A N 1
ATOM 2487 C CA . GLY A 1 313 ? -2.279 -4.324 1.215 1 96.94 313 GLY A CA 1
ATOM 2488 C C . GLY A 1 313 ? -3.258 -4.398 0.057 1 96.94 313 GLY A C 1
ATOM 2489 O O . GLY A 1 313 ? -4.441 -4.672 0.255 1 96.94 313 GLY A O 1
ATOM 2490 N N . ALA A 1 314 ? -2.771 -4.168 -1.132 1 95.19 314 ALA A N 1
ATOM 2491 C CA . ALA A 1 314 ? -3.613 -4.191 -2.324 1 95.19 314 ALA A CA 1
ATOM 2492 C C . ALA A 1 314 ? -4.199 -5.582 -2.555 1 95.19 314 ALA A C 1
ATOM 2494 O O . ALA A 1 314 ? -5.398 -5.723 -2.811 1 95.19 314 ALA A O 1
ATOM 2495 N N . VAL A 1 315 ? -3.35 -6.609 -2.457 1 96.69 315 VAL A N 1
ATOM 2496 C CA . VAL A 1 315 ? -3.809 -7.98 -2.658 1 96.69 315 VAL A CA 1
ATOM 2497 C C . VAL A 1 315 ? -4.832 -8.344 -1.583 1 96.69 315 VAL A C 1
ATOM 2499 O O . VAL A 1 315 ? -5.898 -8.883 -1.889 1 96.69 315 VAL A O 1
ATOM 2502 N N . ALA A 1 316 ? -4.523 -8.016 -0.326 1 96.69 316 ALA A N 1
ATOM 2503 C CA . ALA A 1 316 ? -5.43 -8.336 0.776 1 96.69 316 ALA A CA 1
ATOM 2504 C C . ALA A 1 316 ? -6.785 -7.66 0.582 1 96.69 316 ALA A C 1
ATOM 2506 O O . ALA A 1 316 ? -7.828 -8.273 0.819 1 96.69 316 ALA A O 1
ATOM 2507 N N . GLN A 1 317 ? -6.738 -6.426 0.186 1 92.25 317 GLN A N 1
ATOM 2508 C CA . GLN A 1 317 ? -7.984 -5.703 -0.042 1 92.25 317 GLN A CA 1
ATOM 2509 C C . GLN A 1 317 ? -8.836 -6.398 -1.097 1 92.25 317 GLN A C 1
ATOM 2511 O O . GLN A 1 317 ? -10.047 -6.547 -0.922 1 92.25 317 GLN A O 1
ATOM 2516 N N . ASP A 1 318 ? -8.234 -6.773 -2.17 1 92.62 318 ASP A N 1
ATOM 2517 C CA . ASP A 1 318 ? -8.992 -7.41 -3.242 1 92.62 318 ASP A CA 1
ATOM 2518 C C . ASP A 1 318 ? -9.477 -8.797 -2.824 1 92.62 318 ASP A C 1
ATOM 2520 O O . ASP A 1 318 ? -10.578 -9.211 -3.195 1 92.62 318 ASP A O 1
ATOM 2524 N N . VAL A 1 319 ? -8.648 -9.531 -2.105 1 94.12 319 VAL A N 1
ATOM 2525 C CA . VAL A 1 319 ? -9.047 -10.836 -1.579 1 94.12 319 VAL A CA 1
ATOM 2526 C C . VAL A 1 319 ? -10.297 -10.688 -0.716 1 94.12 319 VAL A C 1
ATOM 2528 O O . VAL A 1 319 ? -11.258 -11.445 -0.863 1 94.12 319 VAL A O 1
ATOM 2531 N N . ILE A 1 320 ? -10.273 -9.695 0.147 1 91.44 320 ILE A N 1
ATOM 2532 C CA . ILE A 1 320 ? -11.406 -9.43 1.023 1 91.44 320 ILE A CA 1
ATOM 2533 C C . ILE A 1 320 ? -12.633 -9.062 0.187 1 91.44 320 ILE A C 1
ATOM 2535 O O . ILE A 1 320 ? -13.742 -9.539 0.457 1 91.44 320 ILE A O 1
ATOM 2539 N N . ASN A 1 321 ? -12.414 -8.289 -0.813 1 88.25 321 ASN A N 1
ATOM 2540 C CA . ASN A 1 321 ? -13.492 -7.891 -1.709 1 88.25 321 ASN A CA 1
ATOM 2541 C C . ASN A 1 321 ? -14.125 -9.094 -2.402 1 88.25 321 ASN A C 1
ATOM 2543 O O . ASN A 1 321 ? -15.352 -9.211 -2.467 1 88.25 321 ASN A O 1
ATOM 2547 N N . ILE A 1 322 ? -13.305 -9.969 -2.889 1 88.62 322 ILE A N 1
ATOM 2548 C CA . ILE A 1 322 ? -13.758 -11.125 -3.654 1 88.62 322 ILE A CA 1
ATOM 2549 C C . ILE A 1 322 ? -14.469 -12.109 -2.729 1 88.62 322 ILE A C 1
ATOM 2551 O O . ILE A 1 322 ? -15.5 -12.68 -3.088 1 88.62 322 ILE A O 1
ATOM 2555 N N . LEU A 1 323 ? -13.914 -12.273 -1.578 1 89.06 323 LEU A N 1
ATOM 2556 C CA . LEU A 1 323 ? -14.516 -13.203 -0.627 1 89.06 323 LEU A CA 1
ATOM 2557 C C . LEU A 1 323 ? -15.836 -12.648 -0.091 1 89.06 323 LEU A C 1
ATOM 2559 O O . LEU A 1 323 ? -16.75 -13.414 0.214 1 89.06 323 LEU A O 1
ATOM 2563 N N . GLY A 1 324 ? -15.906 -11.344 -0.006 1 81.94 324 GLY A N 1
ATOM 2564 C CA . GLY A 1 324 ? -17.125 -10.703 0.446 1 81.94 324 GLY A CA 1
ATOM 2565 C C . GLY A 1 324 ? -18.156 -10.516 -0.661 1 81.94 324 GLY A C 1
ATOM 2566 O O . GLY A 1 324 ? -19.297 -10.172 -0.397 1 81.94 324 GLY A O 1
ATOM 2567 N N . LYS A 1 325 ? -17.797 -10.742 -1.969 1 67.94 325 LYS A N 1
ATOM 2568 C CA . LYS A 1 325 ? -18.656 -10.633 -3.146 1 67.94 325 LYS A CA 1
ATOM 2569 C C . LYS A 1 325 ? -19.25 -9.234 -3.266 1 67.94 325 LYS A C 1
ATOM 2571 O O . LYS A 1 325 ? -20.469 -9.086 -3.467 1 67.94 325 LYS A O 1
ATOM 2576 N N . ARG A 1 326 ? -18.516 -8.211 -3.164 1 64.94 326 ARG A N 1
ATOM 2577 C CA . ARG A 1 326 ? -19.031 -6.852 -3.018 1 64.94 326 ARG A CA 1
ATOM 2578 C C . ARG A 1 326 ? -18.812 -6.043 -4.289 1 64.94 326 ARG A C 1
ATOM 2580 O O . ARG A 1 326 ? -19.766 -5.57 -4.906 1 64.94 326 ARG A O 1
ATOM 2587 N N . LEU A 1 327 ? -17.531 -5.844 -4.617 1 65.38 327 LEU A N 1
ATOM 2588 C CA . LEU A 1 327 ? -17.188 -4.871 -5.648 1 65.38 327 LEU A CA 1
ATOM 2589 C C . LEU A 1 327 ? -16.625 -5.566 -6.879 1 65.38 327 LEU A C 1
ATOM 2591 O O . LEU A 1 327 ? -16.391 -6.773 -6.863 1 65.38 327 LEU A O 1
ATOM 2595 N N . SER A 1 328 ? -16.625 -4.828 -7.895 1 70.75 328 SER A N 1
ATOM 2596 C CA . SER A 1 328 ? -15.992 -5.32 -9.117 1 70.75 328 SER A CA 1
ATOM 2597 C C . SER A 1 328 ? -14.539 -5.719 -8.875 1 70.75 328 SER A C 1
ATOM 2599 O O . SER A 1 328 ? -13.797 -4.992 -8.219 1 70.75 328 SER A O 1
ATOM 2601 N N . PRO A 1 329 ? -14.297 -6.926 -9.375 1 73.44 329 PRO A N 1
ATOM 2602 C CA . PRO A 1 329 ? -12.938 -7.418 -9.18 1 73.44 329 PRO A CA 1
ATOM 2603 C C . PRO A 1 329 ? -11.898 -6.625 -9.977 1 73.44 329 PRO A C 1
ATOM 2605 O O . PRO A 1 329 ? -12.258 -5.887 -10.898 1 73.44 329 PRO A O 1
ATOM 2608 N N . LEU A 1 330 ? -10.672 -6.691 -9.5 1 76.19 330 LEU A N 1
ATOM 2609 C CA . LEU A 1 330 ? -9.562 -6.074 -10.219 1 76.19 330 LEU A CA 1
ATOM 2610 C C . LEU A 1 330 ? -9.227 -6.867 -11.477 1 76.19 330 LEU A C 1
ATOM 2612 O O . LEU A 1 330 ? -9.547 -8.055 -11.57 1 76.19 330 LEU A O 1
ATOM 2616 N N . SER A 1 331 ? -8.672 -6.086 -12.359 1 75.5 331 SER A N 1
ATOM 2617 C CA . SER A 1 331 ? -8.281 -6.699 -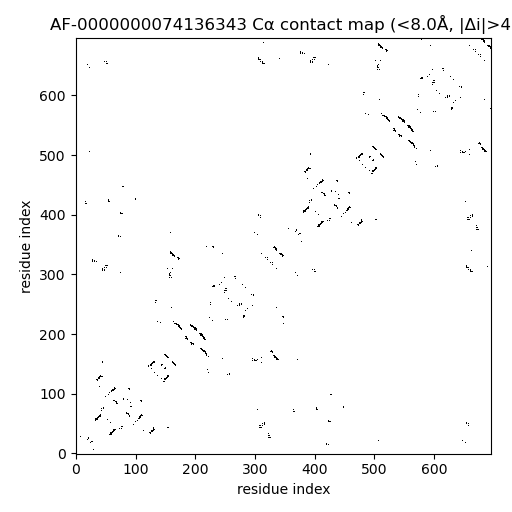13.625 1 75.5 331 SER A CA 1
ATOM 2618 C C . SER A 1 331 ? -7.113 -7.66 -13.438 1 75.5 331 SER A C 1
ATOM 2620 O O . SER A 1 331 ? -6.562 -7.77 -12.336 1 75.5 331 SER A O 1
ATOM 2622 N N . ASN A 1 332 ? -6.691 -8.219 -14.43 1 81.44 332 ASN A N 1
ATOM 2623 C CA . ASN A 1 332 ? -5.891 -9.438 -14.445 1 81.44 332 ASN A CA 1
ATOM 2624 C C . ASN A 1 332 ? -4.445 -9.164 -14.047 1 81.44 332 ASN A C 1
ATOM 2626 O O . ASN A 1 332 ? -3.809 -9.992 -13.391 1 81.44 332 ASN A O 1
ATOM 2630 N N . PHE A 1 333 ? -3.92 -7.961 -14.391 1 91.44 333 PHE A N 1
ATOM 2631 C CA . PHE A 1 333 ? -2.492 -7.77 -14.172 1 91.44 333 PHE A CA 1
ATOM 2632 C C . PHE A 1 333 ? -2.203 -6.352 -13.695 1 91.44 333 PHE A C 1
ATOM 2634 O O . PHE A 1 333 ? -2.617 -5.383 -14.328 1 91.44 333 PHE A O 1
ATOM 2641 N N . ILE A 1 334 ? -1.523 -6.305 -12.594 1 92.81 334 ILE A N 1
ATOM 2642 C CA . ILE A 1 334 ? -1.183 -5.02 -11.992 1 92.81 334 ILE A CA 1
ATOM 2643 C C . ILE A 1 334 ? 0.332 -4.914 -11.828 1 92.81 334 ILE A C 1
ATOM 2645 O O . ILE A 1 334 ? 0.986 -5.875 -11.422 1 92.81 334 ILE A O 1
ATOM 2649 N N . VAL A 1 335 ? 0.883 -3.779 -12.156 1 93.94 335 VAL A N 1
ATOM 2650 C CA . VAL A 1 335 ? 2.293 -3.508 -11.898 1 93.94 335 VAL A CA 1
ATOM 2651 C C . VAL A 1 335 ? 2.428 -2.279 -11 1 93.94 335 VAL A C 1
ATOM 2653 O O . VAL A 1 335 ? 1.543 -1.42 -10.977 1 93.94 335 VAL A O 1
ATOM 2656 N N . PHE A 1 336 ? 3.471 -2.285 -10.297 1 93.75 336 PHE A N 1
ATOM 2657 C CA . PHE A 1 336 ? 3.725 -1.17 -9.398 1 93.75 336 PHE A CA 1
ATOM 2658 C C . PHE A 1 336 ? 5.109 -0.581 -9.641 1 93.75 336 PHE A C 1
ATOM 2660 O O . PHE A 1 336 ? 6.102 -1.31 -9.664 1 93.75 336 PHE A O 1
ATOM 2667 N N . ASP A 1 337 ? 5.078 0.692 -9.852 1 91.06 337 ASP A N 1
ATOM 2668 C CA . ASP A 1 337 ? 6.309 1.466 -9.977 1 91.06 337 ASP A CA 1
ATOM 2669 C C . ASP A 1 337 ? 6.531 2.352 -8.758 1 91.06 337 ASP A C 1
ATOM 2671 O O . ASP A 1 337 ? 5.883 3.391 -8.609 1 91.06 337 ASP A O 1
ATOM 2675 N N . GLY A 1 338 ? 7.465 1.94 -7.945 1 86.38 338 GLY A N 1
ATOM 2676 C CA . GLY A 1 338 ? 7.727 2.648 -6.699 1 86.38 338 GLY A CA 1
ATOM 2677 C C . GLY A 1 338 ? 8.422 3.982 -6.91 1 86.38 338 GLY A C 1
ATOM 2678 O O . GLY A 1 338 ? 8.461 4.812 -6 1 86.38 338 GLY A O 1
ATOM 2679 N N . ILE A 1 339 ? 8.969 4.219 -8.039 1 81.31 339 ILE A N 1
ATOM 2680 C CA . ILE A 1 339 ? 9.594 5.5 -8.336 1 81.31 339 ILE A CA 1
ATOM 2681 C C . ILE A 1 339 ? 8.523 6.578 -8.484 1 81.31 339 ILE A C 1
ATOM 2683 O O . ILE A 1 339 ? 8.664 7.684 -7.957 1 81.31 339 ILE A O 1
ATOM 2687 N N . THR A 1 340 ? 7.461 6.238 -9.156 1 77.06 340 THR A N 1
ATOM 2688 C CA . THR A 1 340 ? 6.398 7.203 -9.414 1 77.06 340 THR A CA 1
ATOM 2689 C C . THR A 1 340 ? 5.203 6.953 -8.5 1 77.06 340 THR A C 1
ATOM 2691 O O . THR A 1 340 ? 4.219 7.695 -8.531 1 77.06 340 THR A O 1
ATOM 2694 N N . LEU A 1 341 ? 5.25 5.84 -7.691 1 79.94 341 LEU A N 1
ATOM 2695 C CA . LEU A 1 341 ? 4.141 5.402 -6.852 1 79.94 341 LEU A CA 1
ATOM 2696 C C . LEU A 1 341 ? 2.877 5.199 -7.68 1 79.94 341 LEU A C 1
ATOM 2698 O O . LEU A 1 341 ? 1.807 5.691 -7.316 1 79.94 341 LEU A O 1
ATOM 2702 N N . ASP A 1 342 ? 3.035 4.609 -8.828 1 83.19 342 ASP A N 1
ATOM 2703 C CA . ASP A 1 342 ? 1.93 4.297 -9.727 1 83.19 342 ASP A CA 1
ATOM 2704 C C . ASP A 1 342 ? 1.653 2.795 -9.75 1 83.19 342 ASP A C 1
ATOM 2706 O O . ASP A 1 342 ? 2.584 1.986 -9.75 1 83.19 342 ASP A O 1
ATOM 2710 N N . MET A 1 343 ? 0.406 2.506 -9.75 1 87.06 343 MET A N 1
ATOM 2711 C CA . MET A 1 343 ? -0.007 1.105 -9.781 1 87.06 343 MET A CA 1
ATOM 2712 C C . MET A 1 343 ? -1.038 0.869 -10.883 1 87.06 343 MET A C 1
ATOM 2714 O O . MET A 1 343 ? -2.207 0.604 -10.594 1 87.06 343 MET A O 1
ATOM 2718 N N . PRO A 1 344 ? -0.667 0.899 -12.172 1 86.06 344 PRO A N 1
ATOM 2719 C CA . PRO A 1 344 ? -1.614 0.701 -13.273 1 86.06 344 PRO A CA 1
ATOM 2720 C C . PRO A 1 344 ? -2.127 -0.735 -13.359 1 86.06 344 PRO A C 1
ATOM 2722 O O . PRO A 1 344 ? -1.39 -1.677 -13.055 1 86.06 344 PRO A O 1
ATOM 2725 N N . LEU A 1 345 ? -3.393 -0.835 -13.781 1 85.5 345 LEU A N 1
ATOM 2726 C CA . LEU A 1 345 ? -4.066 -2.115 -13.969 1 85.5 345 LEU A CA 1
ATOM 2727 C C . LEU A 1 345 ? -4.258 -2.422 -15.445 1 85.5 345 LEU A C 1
ATOM 2729 O O . LEU A 1 345 ? -4.594 -1.529 -16.234 1 85.5 345 LEU A O 1
ATOM 2733 N N . PHE A 1 346 ? -4.043 -3.662 -15.836 1 85.06 346 PHE A N 1
ATOM 2734 C CA . PHE A 1 346 ? -4.188 -4.066 -17.234 1 85.06 346 PHE A CA 1
ATOM 2735 C C . PHE A 1 346 ? -5.09 -5.289 -17.359 1 85.06 346 PHE A C 1
ATOM 2737 O O . PHE A 1 346 ? -4.988 -6.223 -16.562 1 85.06 346 PHE A O 1
ATOM 2744 N N . GLU A 1 347 ? -5.988 -5.207 -18.281 1 81.56 347 GLU A N 1
ATOM 2745 C CA . GLU A 1 347 ? -6.84 -6.344 -18.609 1 81.56 347 GLU A CA 1
ATOM 2746 C C . GLU A 1 347 ? -6.32 -7.078 -19.844 1 81.56 347 GLU A C 1
ATOM 2748 O O . GLU A 1 347 ? -6.223 -6.492 -20.938 1 81.56 347 GLU A O 1
ATOM 2753 N N . PHE A 1 348 ? -5.852 -8.227 -19.641 1 83.62 348 PHE A N 1
ATOM 2754 C CA . PHE A 1 348 ? -5.379 -9.023 -20.766 1 83.62 348 PHE A CA 1
ATOM 2755 C C . PHE A 1 348 ? -6.406 -10.078 -21.156 1 83.62 348 PHE A C 1
ATOM 2757 O O . PHE A 1 348 ? -7.094 -10.625 -20.297 1 83.62 348 PHE A O 1
ATOM 2764 N N . MET B 1 1 ? 39.281 7.504 23.234 1 18.48 1 MET B N 1
ATOM 2765 C CA . MET B 1 1 ? 38.781 8.609 22.422 1 18.48 1 MET B CA 1
ATOM 2766 C C . MET B 1 1 ? 38.281 8.102 21.062 1 18.48 1 MET B C 1
ATOM 2768 O O . MET B 1 1 ? 39.062 8.055 20.109 1 18.48 1 MET B O 1
ATOM 2772 N N . LYS B 1 2 ? 37.719 6.883 20.938 1 28.16 2 LYS B N 1
ATOM 2773 C CA . LYS B 1 2 ? 37.438 6.141 19.719 1 28.16 2 LYS B CA 1
ATOM 2774 C C . LYS B 1 2 ? 36.719 7.016 18.703 1 28.16 2 LYS B C 1
ATOM 2776 O O . LYS B 1 2 ? 35.719 7.66 19.031 1 28.16 2 LYS B O 1
ATOM 2781 N N . SER B 1 3 ? 37.375 7.566 17.781 1 29.16 3 SER B N 1
ATOM 2782 C CA . SER B 1 3 ? 37.031 8.586 16.797 1 29.16 3 SER B CA 1
ATOM 2783 C C . SER B 1 3 ? 35.688 8.328 16.188 1 29.16 3 SER B C 1
ATOM 2785 O O . SER B 1 3 ? 35.344 7.188 15.867 1 29.16 3 SER B O 1
ATOM 2787 N N . MET B 1 4 ? 34.562 9.023 16.453 1 32.81 4 MET B N 1
ATOM 2788 C CA . MET B 1 4 ? 33.188 9.18 15.992 1 32.81 4 MET B CA 1
ATOM 2789 C C . MET B 1 4 ? 33.125 9.062 14.477 1 32.81 4 MET B C 1
ATOM 2791 O O . MET B 1 4 ? 33.219 10.062 13.766 1 32.81 4 MET B O 1
ATOM 2795 N N . THR B 1 5 ? 33.781 8.344 13.812 1 37.62 5 THR B N 1
ATOM 2796 C CA . THR B 1 5 ? 33.812 8.227 12.359 1 37.62 5 THR B CA 1
ATOM 2797 C C . THR B 1 5 ? 32.406 8.125 11.773 1 37.62 5 THR B C 1
ATOM 2799 O O . THR B 1 5 ? 31.797 7.062 11.828 1 37.62 5 THR B O 1
ATOM 2802 N N . GLU B 1 6 ? 31.328 9.086 11.898 1 46.84 6 GLU B N 1
ATOM 2803 C CA . GLU B 1 6 ? 29.953 9.594 11.938 1 46.84 6 GLU B CA 1
ATOM 2804 C C . GLU B 1 6 ? 29.172 9.164 10.695 1 46.84 6 GLU B C 1
ATOM 2806 O O . GLU B 1 6 ? 27.969 8.922 10.773 1 46.84 6 GLU B O 1
ATOM 2811 N N . GLY B 1 7 ? 29.688 9.102 9.367 1 57.12 7 GLY B N 1
ATOM 2812 C CA . GLY B 1 7 ? 29.078 9.016 8.039 1 57.12 7 GLY B CA 1
ATOM 2813 C C . GLY B 1 7 ? 29.188 7.633 7.43 1 57.12 7 GLY B C 1
ATOM 2814 O O . GLY B 1 7 ? 28.375 7.258 6.582 1 57.12 7 GLY B O 1
ATOM 2815 N N . LYS B 1 8 ? 30.188 6.883 7.781 1 70.88 8 LYS B N 1
ATOM 2816 C CA . LYS B 1 8 ? 30.422 5.668 7.004 1 70.88 8 LYS B CA 1
ATOM 2817 C C . LYS B 1 8 ? 29.75 4.461 7.656 1 70.88 8 LYS B C 1
ATOM 2819 O O . LYS B 1 8 ? 29.859 4.266 8.867 1 70.88 8 LYS B O 1
ATOM 2824 N N . LEU B 1 9 ? 28.875 3.73 6.98 1 82.81 9 LEU B N 1
ATOM 2825 C CA . LEU B 1 9 ? 28.25 2.49 7.418 1 82.81 9 LEU B CA 1
ATOM 2826 C C . LEU B 1 9 ? 29.297 1.456 7.812 1 82.81 9 LEU B C 1
ATOM 2828 O O . LEU B 1 9 ? 30.328 1.332 7.156 1 82.81 9 LEU B O 1
ATOM 2832 N N . SER B 1 10 ? 29.109 0.887 8.992 1 84.62 10 SER B N 1
ATOM 2833 C CA . SER B 1 10 ? 29.984 -0.217 9.375 1 84.62 10 SER B CA 1
ATOM 2834 C C . SER B 1 10 ? 29.828 -1.398 8.422 1 84.62 10 SER B C 1
ATOM 2836 O O . SER B 1 10 ? 28.875 -1.46 7.648 1 84.62 10 SER B O 1
ATOM 2838 N N . GLU B 1 11 ? 30.719 -2.342 8.422 1 85 11 GLU B N 1
ATOM 2839 C CA . GLU B 1 11 ? 30.656 -3.543 7.598 1 85 11 GLU B CA 1
ATOM 2840 C C . GLU B 1 11 ? 29.422 -4.379 7.934 1 85 11 GLU B C 1
ATOM 2842 O O . GLU B 1 11 ? 28.797 -4.949 7.043 1 85 11 GLU B O 1
ATOM 2847 N N . ASP B 1 12 ? 29.172 -4.406 9.195 1 82 12 ASP B N 1
ATOM 2848 C CA . ASP B 1 12 ? 28 -5.148 9.641 1 82 12 ASP B CA 1
ATOM 2849 C C . ASP B 1 12 ? 26.703 -4.52 9.117 1 82 12 ASP B C 1
ATOM 2851 O O . ASP B 1 12 ? 25.797 -5.227 8.703 1 82 12 ASP B O 1
ATOM 2855 N N . GLU B 1 13 ? 26.703 -3.254 9.109 1 82.12 13 GLU B N 1
ATOM 2856 C CA . GLU B 1 13 ? 25.547 -2.539 8.586 1 82.12 13 GLU B CA 1
ATOM 2857 C C . GLU B 1 13 ? 25.406 -2.74 7.082 1 82.12 13 GLU B C 1
ATOM 2859 O O . GLU B 1 13 ? 24.297 -2.936 6.578 1 82.12 13 GLU B O 1
ATOM 2864 N N . ILE B 1 14 ? 26.5 -2.717 6.453 1 83.56 14 ILE B N 1
ATOM 2865 C CA . ILE B 1 14 ? 26.5 -2.9 5.008 1 83.56 14 ILE B CA 1
ATOM 2866 C C . ILE B 1 14 ? 25.953 -4.281 4.66 1 83.56 14 ILE B C 1
ATOM 2868 O O . ILE B 1 14 ? 25.172 -4.426 3.725 1 83.56 14 ILE B O 1
ATOM 2872 N N . ALA B 1 15 ? 26.359 -5.219 5.434 1 82.62 15 ALA B N 1
ATOM 2873 C CA . ALA B 1 15 ? 25.891 -6.586 5.195 1 82.62 15 ALA B CA 1
ATOM 2874 C C . ALA B 1 15 ? 24.391 -6.707 5.449 1 82.62 15 ALA B C 1
ATOM 2876 O O . ALA B 1 15 ? 23.672 -7.34 4.672 1 82.62 15 ALA B O 1
ATOM 2877 N N . LEU B 1 16 ? 23.984 -6.027 6.457 1 79.19 16 LEU B N 1
ATOM 2878 C CA . LEU B 1 16 ? 22.578 -6.113 6.848 1 79.19 16 LEU B CA 1
ATOM 2879 C C . LEU B 1 16 ? 21.688 -5.398 5.836 1 79.19 16 LEU B C 1
ATOM 2881 O O . LEU B 1 16 ? 20.609 -5.879 5.512 1 79.19 16 LEU B O 1
ATOM 2885 N N . TYR B 1 17 ? 22.156 -4.281 5.352 1 84.38 17 TYR B N 1
ATOM 2886 C CA . TYR B 1 17 ? 21.328 -3.439 4.5 1 84.38 17 TYR B CA 1
ATOM 2887 C C . TYR B 1 17 ? 21.734 -3.568 3.039 1 84.38 17 TYR B C 1
ATOM 2889 O O . TYR B 1 17 ? 21.531 -2.645 2.246 1 84.38 17 TYR B O 1
ATOM 2897 N N . ASP B 1 18 ? 22.328 -4.688 2.689 1 86.5 18 ASP B N 1
ATOM 2898 C CA . ASP B 1 18 ? 22.828 -4.898 1.331 1 86.5 18 ASP B CA 1
ATOM 2899 C C . ASP B 1 18 ? 21.719 -4.719 0.306 1 86.5 18 ASP B C 1
ATOM 2901 O O . ASP B 1 18 ? 21.891 -4.012 -0.689 1 86.5 18 ASP B O 1
ATOM 2905 N N . ARG B 1 19 ? 20.609 -5.328 0.568 1 85.62 19 ARG B N 1
ATOM 2906 C CA . ARG B 1 19 ? 19.484 -5.234 -0.36 1 85.62 19 ARG B CA 1
ATOM 2907 C C . ARG B 1 19 ? 19.031 -3.791 -0.52 1 85.62 19 ARG B C 1
ATOM 2909 O O . ARG B 1 19 ? 18.797 -3.324 -1.639 1 85.62 19 ARG B O 1
ATOM 2916 N N . GLN B 1 20 ? 18.922 -3.057 0.556 1 86.06 20 GLN B N 1
ATOM 2917 C CA . GLN B 1 20 ? 18.469 -1.669 0.538 1 86.06 20 GLN B CA 1
ATOM 2918 C C . GLN B 1 20 ? 19.484 -0.77 -0.158 1 86.06 20 GLN B C 1
ATOM 2920 O O . GLN B 1 20 ? 19.109 0.126 -0.918 1 86.06 20 GLN B O 1
ATOM 2925 N N . ILE B 1 21 ? 20.734 -1.086 0.066 1 87.5 21 ILE B N 1
ATOM 2926 C CA . ILE B 1 21 ? 21.812 -0.302 -0.542 1 87.5 21 ILE B CA 1
ATOM 2927 C C . ILE B 1 21 ? 21.766 -0.465 -2.059 1 87.5 21 ILE B C 1
ATOM 2929 O O . ILE B 1 21 ? 22.047 0.484 -2.799 1 87.5 21 ILE B O 1
ATOM 2933 N N . ARG B 1 22 ? 21.359 -1.588 -2.463 1 85 22 ARG B N 1
ATOM 2934 C CA . ARG B 1 22 ? 21.219 -1.823 -3.896 1 85 22 ARG B CA 1
ATOM 2935 C C . ARG B 1 22 ? 20.078 -1.003 -4.48 1 85 22 ARG B C 1
ATOM 2937 O O . ARG B 1 22 ? 20.047 -0.758 -5.688 1 85 22 ARG B O 1
ATOM 2944 N N . LEU B 1 23 ? 19.188 -0.585 -3.625 1 85.31 23 LEU B N 1
ATOM 2945 C CA . LEU B 1 23 ? 18.047 0.19 -4.07 1 85.31 23 LEU B CA 1
ATOM 2946 C C . LEU B 1 23 ? 18.391 1.666 -4.207 1 85.31 23 LEU B C 1
ATOM 2948 O O . LEU B 1 23 ? 18.062 2.301 -5.211 1 85.31 23 LEU B O 1
ATOM 2952 N N . TRP B 1 24 ? 19.094 2.193 -3.207 1 83.75 24 TRP B N 1
ATOM 2953 C CA . TRP B 1 24 ? 19.234 3.645 -3.199 1 83.75 24 TRP B CA 1
ATOM 2954 C C . TRP B 1 24 ? 20.672 4.051 -2.941 1 83.75 24 TRP B C 1
ATOM 2956 O O . TRP B 1 24 ? 21 5.242 -2.949 1 83.75 24 TRP B O 1
ATOM 2966 N N . GLY B 1 25 ? 21.578 3.191 -2.701 1 85.12 25 GLY B N 1
ATOM 2967 C CA . GLY B 1 25 ? 23 3.498 -2.611 1 85.12 25 GLY B CA 1
ATOM 2968 C C . GLY B 1 25 ? 23.469 3.715 -1.186 1 85.12 25 GLY B C 1
ATOM 2969 O O . GLY B 1 25 ? 22.656 3.961 -0.288 1 85.12 25 GLY B O 1
ATOM 2970 N N . MET B 1 26 ? 24.734 3.74 -1.052 1 88 26 MET B N 1
ATOM 2971 C CA . MET B 1 26 ? 25.391 3.838 0.253 1 88 26 MET B CA 1
ATOM 2972 C C . MET B 1 26 ? 25.156 5.211 0.875 1 88 26 MET B C 1
ATOM 2974 O O . MET B 1 26 ? 24.922 5.316 2.082 1 88 26 MET B O 1
ATOM 2978 N N . ALA B 1 27 ? 25.234 6.18 0.043 1 86.25 27 ALA B N 1
ATOM 2979 C CA . ALA B 1 27 ? 25.062 7.543 0.544 1 86.25 27 ALA B CA 1
ATOM 2980 C C . ALA B 1 27 ? 23.656 7.734 1.135 1 86.25 27 ALA B C 1
ATOM 2982 O O . ALA B 1 27 ? 23.516 8.305 2.215 1 86.25 27 ALA B O 1
ATOM 2983 N N . ALA B 1 28 ? 22.719 7.227 0.439 1 86.56 28 ALA B N 1
ATOM 2984 C CA . ALA B 1 28 ? 21.328 7.324 0.916 1 86.56 28 ALA B CA 1
ATOM 2985 C C . ALA B 1 28 ? 21.156 6.562 2.225 1 86.56 28 ALA B C 1
ATOM 2987 O O . ALA B 1 28 ? 20.484 7.047 3.143 1 86.56 28 ALA B O 1
ATOM 2988 N N . GLN B 1 29 ? 21.781 5.434 2.35 1 90.19 29 GLN B N 1
ATOM 2989 C CA . GLN B 1 29 ? 21.656 4.641 3.57 1 90.19 29 GLN B CA 1
ATOM 2990 C C . GLN B 1 29 ? 22.328 5.34 4.746 1 90.19 29 GLN B C 1
ATOM 2992 O O . GLN B 1 29 ? 21.844 5.277 5.879 1 90.19 29 GLN B O 1
ATOM 2997 N N . ALA B 1 30 ? 23.422 5.965 4.477 1 91.06 30 ALA B N 1
ATOM 2998 C CA . ALA B 1 30 ? 24.094 6.723 5.52 1 91.06 30 ALA B CA 1
ATOM 2999 C C . ALA B 1 30 ? 23.234 7.887 6.008 1 91.06 30 ALA B C 1
ATOM 3001 O O . ALA B 1 30 ? 23.188 8.164 7.211 1 91.06 30 ALA B O 1
ATOM 3002 N N . ASN B 1 31 ? 22.609 8.516 5.059 1 91.5 31 ASN B N 1
ATOM 3003 C CA . ASN B 1 31 ? 21.688 9.594 5.414 1 91.5 31 ASN B CA 1
ATOM 3004 C C . ASN B 1 31 ? 20.547 9.094 6.277 1 91.5 31 ASN B C 1
ATOM 3006 O O . ASN B 1 31 ? 20.172 9.734 7.262 1 91.5 31 ASN B O 1
ATOM 3010 N N . MET B 1 32 ? 20.031 7.992 5.934 1 91.56 32 MET B N 1
ATOM 3011 C CA . MET B 1 32 ? 18.938 7.379 6.688 1 91.56 32 MET B CA 1
ATOM 3012 C C . MET B 1 32 ? 19.375 7.051 8.109 1 91.56 32 MET B C 1
ATOM 3014 O O . MET B 1 32 ? 18.625 7.262 9.062 1 91.56 32 MET B O 1
ATOM 3018 N N . ARG B 1 33 ? 20.531 6.602 8.227 1 92.12 33 ARG B N 1
ATOM 3019 C CA . ARG B 1 33 ? 21.078 6.207 9.523 1 92.12 33 ARG B CA 1
ATOM 3020 C C . ARG B 1 33 ? 21.203 7.41 10.453 1 92.12 33 ARG B C 1
ATOM 3022 O O . ARG B 1 33 ? 21.047 7.285 11.664 1 92.12 33 ARG B O 1
ATOM 3029 N N . SER B 1 34 ? 21.438 8.555 9.93 1 93.94 34 SER B N 1
ATOM 3030 C CA . SER B 1 34 ? 21.641 9.766 10.727 1 93.94 34 SER B CA 1
ATOM 3031 C C . SER B 1 34 ? 20.328 10.516 10.93 1 93.94 34 SER B C 1
ATOM 3033 O O . SER B 1 34 ? 20.25 11.422 11.766 1 93.94 34 SER B O 1
ATOM 3035 N N . ALA B 1 35 ? 19.328 10.148 10.172 1 95.94 35 ALA B N 1
ATOM 3036 C CA . ALA B 1 35 ? 18.078 10.891 10.156 1 95.94 35 ALA B CA 1
ATOM 3037 C C . ALA B 1 35 ? 17.312 10.711 11.461 1 95.94 35 ALA B C 1
ATOM 3039 O O . ALA B 1 35 ? 17.328 9.633 12.055 1 95.94 35 ALA B O 1
ATOM 3040 N N . LYS B 1 36 ? 16.703 11.797 11.93 1 98.19 36 LYS B N 1
ATOM 3041 C CA . LYS B 1 36 ? 15.828 11.812 13.102 1 98.19 36 LYS B CA 1
ATOM 3042 C C . LYS B 1 36 ? 14.375 12.086 12.695 1 98.19 36 LYS B C 1
ATOM 3044 O O . LYS B 1 36 ? 14.039 13.211 12.312 1 98.19 36 LYS B O 1
ATOM 3049 N N . VAL B 1 37 ? 13.531 11.094 12.859 1 98.5 37 VAL B N 1
ATOM 3050 C CA . VAL B 1 37 ? 12.141 11.203 12.422 1 98.5 37 VAL B CA 1
ATOM 3051 C C . VAL B 1 37 ? 11.211 11.18 13.625 1 98.5 37 VAL B C 1
ATOM 3053 O O . VAL B 1 37 ? 11.422 10.406 14.57 1 98.5 37 VAL B O 1
ATOM 3056 N N . LEU B 1 38 ? 10.211 12.07 13.625 1 98.81 38 LEU B N 1
ATOM 3057 C CA . LEU B 1 38 ? 9.133 12.055 14.609 1 98.81 38 LEU B CA 1
ATOM 3058 C C . LEU B 1 38 ? 7.848 11.508 13.992 1 98.81 38 LEU B C 1
ATOM 3060 O O . LEU B 1 38 ? 7.414 11.969 12.938 1 98.81 38 LEU B O 1
ATOM 3064 N N . LEU B 1 39 ? 7.328 10.469 14.578 1 98.81 39 LEU B N 1
ATOM 3065 C CA . LEU B 1 39 ? 6.02 9.93 14.211 1 98.81 39 LEU B CA 1
ATOM 3066 C C . LEU B 1 39 ? 4.984 10.242 15.281 1 98.81 39 LEU B C 1
ATOM 3068 O O . LEU B 1 39 ? 5.164 9.883 16.453 1 98.81 39 LEU B O 1
ATOM 3072 N N . ILE B 1 40 ? 3.916 10.953 14.867 1 98.75 40 ILE B N 1
ATOM 3073 C CA . ILE B 1 40 ? 2.861 11.336 15.805 1 98.75 40 ILE B CA 1
ATOM 3074 C C . ILE B 1 40 ? 1.624 10.477 15.562 1 98.75 40 ILE B C 1
ATOM 3076 O O . ILE B 1 40 ? 1.081 10.445 14.453 1 98.75 40 ILE B O 1
ATOM 3080 N N . ASN B 1 41 ? 1.1 9.797 16.609 1 98.06 41 ASN B N 1
ATOM 3081 C CA . ASN B 1 41 ? -0.05 8.898 16.641 1 98.06 41 ASN B CA 1
ATOM 3082 C C . ASN B 1 41 ? 0.276 7.547 16.016 1 98.06 41 ASN B C 1
ATOM 3084 O O . ASN B 1 41 ? 0.579 7.473 14.82 1 98.06 41 ASN B O 1
ATOM 3088 N N . LEU B 1 42 ? 0.17 6.496 16.812 1 97.69 42 LEU B N 1
ATOM 3089 C CA . LEU B 1 42 ? 0.541 5.141 16.422 1 97.69 42 LEU B CA 1
ATOM 3090 C C . LEU B 1 42 ? -0.698 4.301 16.125 1 97.69 42 LEU B C 1
ATOM 3092 O O . LEU B 1 42 ? -0.846 3.199 16.672 1 97.69 42 LEU B O 1
ATOM 3096 N N . GLY B 1 43 ? -1.592 4.766 15.305 1 96.62 43 GLY B N 1
ATOM 3097 C CA . GLY B 1 43 ? -2.709 3.973 14.82 1 96.62 43 GLY B CA 1
ATOM 3098 C C . GLY B 1 43 ? -2.311 2.977 13.75 1 96.62 43 GLY B C 1
ATOM 3099 O O . GLY B 1 43 ? -1.166 2.52 13.711 1 96.62 43 GLY B O 1
ATOM 3100 N N . ALA B 1 44 ? -3.227 2.592 12.938 1 97.44 44 ALA B N 1
ATOM 3101 C CA . ALA B 1 44 ? -2.963 1.599 11.898 1 97.44 44 ALA B CA 1
ATOM 3102 C C . ALA B 1 44 ? -1.934 2.113 10.898 1 97.44 44 ALA B C 1
ATOM 3104 O O . ALA B 1 44 ? -0.931 1.445 10.633 1 97.44 44 ALA B O 1
ATOM 3105 N N . ILE B 1 45 ? -2.152 3.322 10.406 1 98.5 45 ILE B N 1
ATOM 3106 C CA . ILE B 1 45 ? -1.232 3.904 9.438 1 98.5 45 ILE B CA 1
ATOM 3107 C C . ILE B 1 45 ? 0.122 4.156 10.094 1 98.5 45 ILE B C 1
ATOM 3109 O O . ILE B 1 45 ? 1.167 3.857 9.516 1 98.5 45 ILE B O 1
ATOM 3113 N N . GLY B 1 46 ? 0.096 4.723 11.289 1 98.62 46 GLY B N 1
ATOM 3114 C CA . GLY B 1 46 ? 1.333 4.98 12.008 1 98.62 46 GLY B CA 1
ATOM 3115 C C . GLY B 1 46 ? 2.162 3.73 12.234 1 98.62 46 GLY B C 1
ATOM 3116 O O . GLY B 1 46 ? 3.387 3.76 12.102 1 98.62 46 GLY B O 1
ATOM 3117 N N . SER B 1 47 ? 1.501 2.646 12.586 1 98.38 47 SER B N 1
ATOM 3118 C CA . SER B 1 47 ? 2.186 1.372 12.781 1 98.38 47 SER B CA 1
ATOM 3119 C C . SER B 1 47 ? 2.85 0.893 11.5 1 98.38 47 SER B C 1
ATOM 3121 O O . SER B 1 47 ? 3.973 0.382 11.523 1 98.38 47 SER B O 1
ATOM 3123 N N . GLU B 1 48 ? 2.152 1.041 10.414 1 98.62 48 GLU B N 1
ATOM 3124 C CA . GLU B 1 48 ? 2.705 0.658 9.117 1 98.62 48 GLU B CA 1
ATOM 3125 C C . GLU B 1 48 ? 3.938 1.488 8.781 1 98.62 48 GLU B C 1
ATOM 3127 O O . GLU B 1 48 ? 4.93 0.958 8.273 1 98.62 48 GLU B O 1
ATOM 3132 N N . ILE B 1 49 ? 3.854 2.783 9.008 1 98.69 49 ILE B N 1
ATOM 3133 C CA . ILE B 1 49 ? 4.965 3.686 8.719 1 98.69 49 ILE B CA 1
ATOM 3134 C C . ILE B 1 49 ? 6.156 3.338 9.609 1 98.69 49 ILE B C 1
ATOM 3136 O O . ILE B 1 49 ? 7.281 3.201 9.117 1 98.69 49 ILE B O 1
ATOM 3140 N N . ALA B 1 50 ? 5.891 3.162 10.891 1 98.56 50 ALA B N 1
ATOM 3141 C CA . ALA B 1 50 ? 6.949 2.797 11.828 1 98.56 50 ALA B CA 1
ATOM 3142 C C . ALA B 1 50 ? 7.637 1.502 11.398 1 98.56 50 ALA B C 1
ATOM 3144 O O . ALA B 1 50 ? 8.867 1.433 11.344 1 98.56 50 ALA B O 1
ATOM 3145 N N . LYS B 1 51 ? 6.844 0.508 11.07 1 98.06 51 LYS B N 1
ATOM 3146 C CA . LYS B 1 51 ? 7.363 -0.782 10.625 1 98.06 51 LYS B CA 1
ATOM 3147 C C . LYS B 1 51 ? 8.289 -0.617 9.422 1 98.06 51 LYS B C 1
ATOM 3149 O O . LYS B 1 51 ? 9.422 -1.097 9.43 1 98.06 51 LYS B O 1
ATOM 3154 N N . SER B 1 52 ? 7.836 0.083 8.461 1 97.31 52 SER B N 1
ATOM 3155 C CA . SER B 1 52 ? 8.555 0.198 7.199 1 97.31 52 SER B CA 1
ATOM 3156 C C . SER B 1 52 ? 9.844 1 7.367 1 97.31 52 SER B C 1
ATOM 3158 O O . SER B 1 52 ? 10.898 0.614 6.852 1 97.31 52 SER B O 1
ATOM 3160 N N . ILE B 1 53 ? 9.797 2.072 8.125 1 96.56 53 ILE B N 1
ATOM 3161 C CA . ILE B 1 53 ? 10.961 2.938 8.273 1 96.56 53 ILE B CA 1
ATOM 3162 C C . ILE B 1 53 ? 12 2.258 9.164 1 96.56 53 ILE B C 1
ATOM 3164 O O . ILE B 1 53 ? 13.195 2.336 8.898 1 96.56 53 ILE B O 1
ATOM 3168 N N . VAL B 1 54 ? 11.555 1.559 10.203 1 96.75 54 VAL B N 1
ATOM 3169 C CA . VAL B 1 54 ? 12.461 0.868 11.109 1 96.75 54 VAL B CA 1
ATOM 3170 C C . VAL B 1 54 ? 13.156 -0.278 10.383 1 96.75 54 VAL B C 1
ATOM 3172 O O . VAL B 1 54 ? 14.375 -0.43 10.469 1 96.75 54 VAL B O 1
ATOM 3175 N N . LEU B 1 55 ? 12.422 -1.053 9.625 1 94.62 55 LEU B N 1
ATOM 3176 C CA . LEU B 1 55 ? 12.992 -2.16 8.867 1 94.62 55 LEU B CA 1
ATOM 3177 C C . LEU B 1 55 ? 14 -1.655 7.84 1 94.62 55 LEU B C 1
ATOM 3179 O O . LEU B 1 55 ? 14.969 -2.352 7.52 1 94.62 55 LEU B O 1
ATOM 3183 N N . SER B 1 56 ? 13.742 -0.411 7.395 1 92.25 56 SER B N 1
ATOM 3184 C CA . SER B 1 56 ? 14.594 0.157 6.359 1 92.25 56 SER B CA 1
ATOM 3185 C C . SER B 1 56 ? 15.883 0.722 6.953 1 92.25 56 SER B C 1
ATOM 3187 O O . SER B 1 56 ? 16.75 1.193 6.223 1 92.25 56 SER B O 1
ATOM 3189 N N . GLY B 1 57 ? 16 0.806 8.258 1 92.44 57 GLY B N 1
ATOM 3190 C CA . GLY B 1 57 ? 17.266 1.155 8.898 1 92.44 57 GLY B CA 1
ATOM 3191 C C . GLY B 1 57 ? 17.391 2.641 9.18 1 92.44 57 GLY B C 1
ATOM 3192 O O . GLY B 1 57 ? 18.484 3.207 9.047 1 92.44 57 GLY B O 1
ATOM 3193 N N . ILE B 1 58 ? 16.312 3.264 9.477 1 94.12 58 ILE B N 1
ATOM 3194 C CA . ILE B 1 58 ? 16.406 4.645 9.93 1 94.12 58 ILE B CA 1
ATOM 3195 C C . ILE B 1 58 ? 17.219 4.707 11.227 1 94.12 58 ILE B C 1
ATOM 3197 O O . ILE B 1 58 ? 17.297 3.725 11.969 1 94.12 58 ILE B O 1
ATOM 3201 N N . GLY B 1 59 ? 17.891 5.832 11.422 1 94.25 59 GLY B N 1
ATOM 3202 C CA . GLY B 1 59 ? 18.719 5.93 12.617 1 94.25 59 GLY B CA 1
ATOM 3203 C C . GLY B 1 59 ? 17.922 6.168 13.883 1 94.25 59 GLY B C 1
ATOM 3204 O O . GLY B 1 59 ? 18.125 5.477 14.883 1 94.25 59 GLY B O 1
ATOM 3205 N N . HIS B 1 60 ? 17.062 7.16 13.805 1 97.62 60 HIS B N 1
ATOM 3206 C CA . HIS B 1 60 ? 16.312 7.574 14.992 1 97.62 60 HIS B CA 1
ATOM 3207 C C . HIS B 1 60 ? 14.828 7.73 14.688 1 97.62 60 HIS B C 1
ATOM 3209 O O . HIS B 1 60 ? 14.453 8.406 13.727 1 97.62 60 HIS B O 1
ATOM 3215 N N . LEU B 1 61 ? 14.031 7.094 15.492 1 98.44 61 LEU B N 1
ATOM 3216 C CA . LEU B 1 61 ? 12.586 7.273 15.406 1 98.44 61 LEU B CA 1
ATOM 3217 C C . LEU B 1 61 ? 11.992 7.566 16.781 1 98.44 61 LEU B C 1
ATOM 3219 O O . LEU B 1 61 ? 12.211 6.812 17.734 1 98.44 61 LEU B O 1
ATOM 3223 N N . THR B 1 62 ? 11.375 8.719 16.922 1 98.69 62 THR B N 1
ATOM 3224 C CA . THR B 1 62 ? 10.578 9.047 18.094 1 98.69 62 THR B CA 1
ATOM 3225 C C . THR B 1 62 ? 9.094 8.922 17.797 1 98.69 62 THR B C 1
ATOM 3227 O O . THR B 1 62 ? 8.602 9.469 16.797 1 98.69 62 THR B O 1
ATOM 3230 N N . ILE B 1 63 ? 8.422 8.164 18.609 1 98.62 63 ILE B N 1
ATOM 3231 C CA . ILE B 1 63 ? 6.984 7.984 18.438 1 98.62 63 ILE B CA 1
ATOM 3232 C C . ILE B 1 63 ? 6.246 8.695 19.578 1 98.62 63 ILE B C 1
ATOM 3234 O O . ILE B 1 63 ? 6.488 8.414 20.75 1 98.62 63 ILE B O 1
ATOM 3238 N N . LEU B 1 64 ? 5.434 9.648 19.203 1 98.31 64 LEU B N 1
ATOM 3239 C CA . LEU B 1 64 ? 4.594 10.406 20.125 1 98.31 64 LEU B CA 1
ATOM 3240 C C . LEU B 1 64 ? 3.137 9.961 20.031 1 98.31 64 LEU B C 1
ATOM 3242 O O . LEU B 1 64 ? 2.516 10.094 18.969 1 98.31 64 LEU B O 1
ATOM 3246 N N . ASP B 1 65 ? 2.59 9.375 21.062 1 98 65 ASP B N 1
ATOM 3247 C CA . ASP B 1 65 ? 1.204 8.914 21.078 1 98 65 ASP B CA 1
ATOM 3248 C C . ASP B 1 65 ? 0.672 8.859 22.516 1 98 65 ASP B C 1
ATOM 3250 O O . ASP B 1 65 ? 1.255 8.195 23.375 1 98 65 ASP B O 1
ATOM 3254 N N . ALA B 1 66 ? -0.465 9.5 22.797 1 97 66 ALA B N 1
ATOM 3255 C CA . ALA B 1 66 ? -1.028 9.578 24.141 1 97 66 ALA B CA 1
ATOM 3256 C C . ALA B 1 66 ? -2.326 8.781 24.234 1 97 66 ALA B C 1
ATOM 3258 O O . ALA B 1 66 ? -3.152 9.039 25.109 1 97 66 ALA B O 1
ATOM 3259 N N . HIS B 1 67 ? -2.6 7.844 23.344 1 96.94 67 HIS B N 1
ATOM 3260 C CA . HIS B 1 67 ? -3.85 7.094 23.328 1 96.94 67 HIS B CA 1
ATOM 3261 C C . HIS B 1 67 ? -3.676 5.723 23.984 1 96.94 67 HIS B C 1
ATOM 3263 O O . HIS B 1 67 ? -2.572 5.172 23.984 1 96.94 67 HIS B O 1
ATOM 3269 N N . LYS B 1 68 ? -4.75 5.234 24.484 1 97.75 68 LYS B N 1
ATOM 3270 C CA . LYS B 1 68 ? -4.805 3.875 25.016 1 97.75 68 LYS B CA 1
ATOM 3271 C C . LYS B 1 68 ? -5.371 2.906 23.984 1 97.75 68 LYS B C 1
ATOM 3273 O O . LYS B 1 68 ? -6.121 3.311 23.094 1 97.75 68 LYS B O 1
ATOM 3278 N N . VAL B 1 69 ? -4.984 1.64 24.078 1 96.62 69 VAL B N 1
ATOM 3279 C CA . VAL B 1 69 ? -5.484 0.593 23.203 1 96.62 69 VAL B CA 1
ATOM 3280 C C . VAL B 1 69 ? -6.969 0.351 23.469 1 96.62 69 VAL B C 1
ATOM 3282 O O . VAL B 1 69 ? -7.383 0.238 24.625 1 96.62 69 VAL B O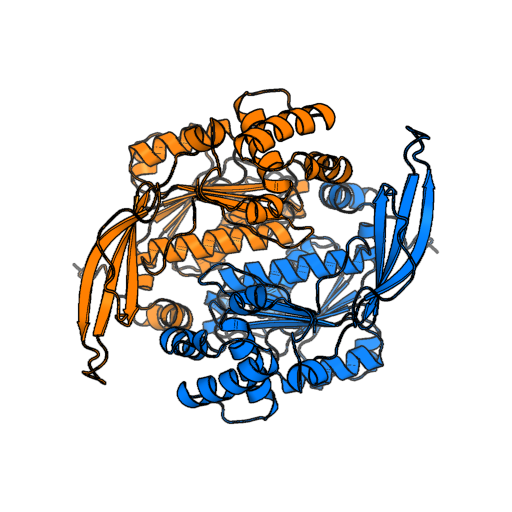 1
ATOM 3285 N N . THR B 1 70 ? -7.754 0.365 22.453 1 93.56 70 THR B N 1
ATOM 3286 C CA . THR B 1 70 ? -9.172 0.022 22.531 1 93.56 70 THR B CA 1
ATOM 3287 C C . THR B 1 70 ? -9.453 -1.281 21.797 1 93.56 70 THR B C 1
ATOM 3289 O O . THR B 1 70 ? -8.617 -1.758 21.031 1 93.56 70 THR B O 1
ATOM 3292 N N . GLU B 1 71 ? -10.578 -1.865 22 1 89.69 71 GLU B N 1
ATOM 3293 C CA . GLU B 1 71 ? -10.969 -3.094 21.312 1 89.69 71 GLU B CA 1
ATOM 3294 C C . GLU B 1 71 ? -11.023 -2.891 19.812 1 89.69 71 GLU B C 1
ATOM 3296 O O . GLU B 1 71 ? -10.664 -3.785 19.047 1 89.69 71 GLU B O 1
ATOM 3301 N N . GLU B 1 72 ? -11.43 -1.738 19.453 1 86.75 72 GLU B N 1
ATOM 3302 C CA . GLU B 1 72 ? -11.578 -1.427 18.031 1 86.75 72 GLU B CA 1
ATOM 3303 C C . GLU B 1 72 ? -10.227 -1.423 17.328 1 86.75 72 GLU B C 1
ATOM 3305 O O . GLU B 1 72 ? -10.148 -1.694 16.125 1 86.75 72 GLU B O 1
ATOM 3310 N N . ASP B 1 73 ? -9.195 -1.18 18.094 1 92.31 73 ASP B N 1
ATOM 3311 C CA . ASP B 1 73 ? -7.855 -1.11 17.516 1 92.31 73 ASP B CA 1
ATOM 3312 C C . ASP B 1 73 ? -7.379 -2.488 17.062 1 92.31 73 ASP B C 1
ATOM 3314 O O . ASP B 1 73 ? -6.516 -2.596 16.203 1 92.31 73 ASP B O 1
ATOM 3318 N N . LEU B 1 74 ? -7.918 -3.568 17.625 1 91.12 74 LEU B N 1
ATOM 3319 C CA . LEU B 1 74 ? -7.441 -4.934 17.422 1 91.12 74 LEU B CA 1
ATOM 3320 C C . LEU B 1 74 ? -7.707 -5.387 15.984 1 91.12 74 LEU B C 1
ATOM 3322 O O . LEU B 1 74 ? -7.051 -6.305 15.492 1 91.12 74 LEU B O 1
ATOM 3326 N N . GLY B 1 75 ? -8.547 -4.727 15.312 1 89.5 75 GLY B N 1
ATOM 3327 C CA . GLY B 1 75 ? -8.898 -5.133 13.961 1 89.5 75 GLY B CA 1
ATOM 3328 C C . GLY B 1 75 ? -8.016 -4.5 12.898 1 89.5 75 GLY B C 1
ATOM 3329 O O . GLY B 1 75 ? -8.078 -4.871 11.727 1 89.5 75 GLY B O 1
ATOM 3330 N N . SER B 1 76 ? -7.109 -3.582 13.344 1 93.19 76 SER B N 1
ATOM 3331 C CA . SER B 1 76 ? -6.379 -2.857 12.305 1 93.19 76 SER B CA 1
ATOM 3332 C C . SER B 1 76 ? -4.93 -2.627 12.719 1 93.19 76 SER B C 1
ATOM 3334 O O . SER B 1 76 ? -4.102 -2.232 11.891 1 93.19 76 SER B O 1
ATOM 3336 N N . GLN B 1 77 ? -4.602 -2.83 13.93 1 95.12 77 GLN B N 1
ATOM 3337 C CA . GLN B 1 77 ? -3.256 -2.537 14.414 1 95.12 77 GLN B CA 1
ATOM 3338 C C . GLN B 1 77 ? -2.52 -3.816 14.797 1 95.12 77 GLN B C 1
ATOM 3340 O O . GLN B 1 77 ? -3.02 -4.609 15.602 1 95.12 77 GLN B O 1
ATOM 3345 N N . PHE B 1 78 ? -1.32 -4.016 14.328 1 96.5 78 PHE B N 1
ATOM 3346 C CA . PHE B 1 78 ? -0.662 -5.312 14.422 1 96.5 78 PHE B CA 1
ATOM 3347 C C . PHE B 1 78 ? 0.44 -5.281 15.477 1 96.5 78 PHE B C 1
ATOM 3349 O O . PHE B 1 78 ? 1.073 -6.305 15.75 1 96.5 78 PHE B O 1
ATOM 3356 N N . PHE B 1 79 ? 0.706 -4.145 16.078 1 96.25 79 PHE B N 1
ATOM 3357 C CA . PHE B 1 79 ? 1.702 -4.082 17.141 1 96.25 79 PHE B CA 1
ATOM 3358 C C . PHE B 1 79 ? 1.063 -4.344 18.5 1 96.25 79 PHE B C 1
ATOM 3360 O O . PHE B 1 79 ? 1.744 -4.32 19.531 1 96.25 79 PHE B O 1
ATOM 3367 N N . ILE B 1 80 ? -0.256 -4.527 18.547 1 94.56 80 ILE B N 1
ATOM 3368 C CA . ILE B 1 80 ? -0.966 -4.742 19.797 1 94.56 80 ILE B CA 1
ATOM 3369 C C . ILE B 1 80 ? -1.79 -6.023 19.719 1 94.56 80 ILE B C 1
ATOM 3371 O O . ILE B 1 80 ? -1.994 -6.566 18.625 1 94.56 80 ILE B O 1
ATOM 3375 N N . GLY B 1 81 ? -2.193 -6.496 20.859 1 90.88 81 GLY B N 1
ATOM 3376 C CA . GLY B 1 81 ? -3.07 -7.648 20.969 1 90.88 81 GLY B CA 1
ATOM 3377 C C . GLY B 1 81 ? -4.164 -7.469 22.016 1 90.88 81 GLY B C 1
ATOM 3378 O O . GLY B 1 81 ? -4.262 -6.414 22.641 1 90.88 81 GLY B O 1
ATOM 3379 N N . SER B 1 82 ? -4.945 -8.523 22.125 1 89.75 82 SER B N 1
ATOM 3380 C CA . SER B 1 82 ? -6.105 -8.469 23 1 89.75 82 SER B CA 1
ATOM 3381 C C . SER B 1 82 ? -5.688 -8.195 24.453 1 89.75 82 SER B C 1
ATOM 3383 O O . SER B 1 82 ? -6.406 -7.52 25.188 1 89.75 82 SER B O 1
ATOM 3385 N N . LYS B 1 83 ? -4.527 -8.578 24.844 1 93.5 83 LYS B N 1
ATOM 3386 C CA . LYS B 1 83 ? -4.047 -8.422 26.219 1 93.5 83 LYS B CA 1
ATOM 3387 C C . LYS B 1 83 ? -3.633 -6.977 26.484 1 93.5 83 LYS B C 1
ATOM 3389 O O . LYS B 1 83 ? -3.402 -6.598 27.641 1 93.5 83 LYS B O 1
ATOM 3394 N N . ASP B 1 84 ? -3.557 -6.219 25.469 1 95.81 84 ASP B N 1
ATOM 3395 C CA . ASP B 1 84 ? -3.025 -4.863 25.609 1 95.81 84 ASP B CA 1
ATOM 3396 C C . ASP B 1 84 ? -4.152 -3.846 25.766 1 95.81 84 ASP B C 1
ATOM 3398 O O . ASP B 1 84 ? -3.895 -2.664 26.016 1 95.81 84 ASP B O 1
ATOM 3402 N N . VAL B 1 85 ? -5.414 -4.285 25.641 1 94.88 85 VAL B N 1
ATOM 3403 C CA . VAL B 1 85 ? -6.539 -3.361 25.734 1 94.88 85 VAL B CA 1
ATOM 3404 C C . VAL B 1 85 ? -6.512 -2.631 27.078 1 94.88 85 VAL B C 1
ATOM 3406 O O . VAL B 1 85 ? -6.355 -3.256 28.125 1 94.88 85 VAL B O 1
ATOM 3409 N N . GLY B 1 86 ? -6.582 -1.291 27.078 1 97.38 86 GLY B N 1
ATOM 3410 C CA . GLY B 1 86 ? -6.547 -0.476 28.281 1 97.38 86 GLY B CA 1
ATOM 3411 C C . GLY B 1 86 ? -5.172 0.089 28.578 1 97.38 86 GLY B C 1
ATOM 3412 O O . GLY B 1 86 ? -5.035 1.038 29.344 1 97.38 86 GLY B O 1
ATOM 3413 N N . GLN B 1 87 ? -4.172 -0.479 27.984 1 97.38 87 GLN B N 1
ATOM 3414 C CA . GLN B 1 87 ? -2.809 0.009 28.156 1 97.38 87 GLN B CA 1
ATOM 3415 C C . GLN B 1 87 ? -2.494 1.127 27.156 1 97.38 87 GLN B C 1
ATOM 3417 O O . GLN B 1 87 ? -3.184 1.28 26.156 1 97.38 87 GLN B O 1
ATOM 3422 N N . TRP B 1 88 ? -1.476 1.858 27.547 1 97.56 88 TRP B N 1
ATOM 3423 C CA . TRP B 1 88 ? -1.002 2.85 26.594 1 97.56 88 TRP B CA 1
ATOM 3424 C C . TRP B 1 88 ? -0.48 2.178 25.328 1 97.56 88 TRP B C 1
ATOM 3426 O O . TRP B 1 88 ? 0.247 1.185 25.391 1 97.56 88 TRP B O 1
ATOM 3436 N N . LYS B 1 89 ? -0.872 2.719 24.156 1 97.06 89 LYS B N 1
ATOM 3437 C CA . LYS B 1 89 ? -0.455 2.135 22.891 1 97.06 89 LYS B CA 1
ATOM 3438 C C . LYS B 1 89 ? 1.065 2.043 22.797 1 97.06 89 LYS B C 1
ATOM 3440 O O . LYS B 1 89 ? 1.606 1.035 22.344 1 97.06 89 LYS B O 1
ATOM 3445 N N . ILE B 1 90 ? 1.709 3.09 23.266 1 97.06 90 ILE B N 1
ATOM 3446 C CA . ILE B 1 90 ? 3.164 3.162 23.203 1 97.06 90 ILE B CA 1
ATOM 3447 C C . ILE B 1 90 ? 3.773 2.027 24.016 1 97.06 90 ILE B C 1
ATOM 3449 O O . ILE B 1 90 ? 4.746 1.397 23.594 1 97.06 90 ILE B O 1
ATOM 3453 N N . ASP B 1 91 ? 3.232 1.752 25.156 1 97.06 91 ASP B N 1
ATOM 3454 C CA . ASP B 1 91 ? 3.75 0.697 26.016 1 97.06 91 ASP B CA 1
ATOM 3455 C C . ASP B 1 91 ? 3.498 -0.683 25.406 1 97.06 91 ASP B C 1
ATOM 3457 O O . ASP B 1 91 ? 4.336 -1.579 25.531 1 97.06 91 ASP B O 1
ATOM 3461 N N . ALA B 1 92 ? 2.379 -0.801 24.812 1 96.06 92 ALA B N 1
ATOM 3462 C CA . ALA B 1 92 ? 1.992 -2.076 24.219 1 96.06 92 ALA B CA 1
ATOM 3463 C C . ALA B 1 92 ? 2.84 -2.387 22.984 1 96.06 92 ALA B C 1
ATOM 3465 O O . ALA B 1 92 ? 3.137 -3.551 22.703 1 96.06 92 ALA B O 1
ATOM 3466 N N . ALA B 1 93 ? 3.238 -1.362 22.234 1 96.25 93 ALA B N 1
ATOM 3467 C CA . ALA B 1 93 ? 3.852 -1.556 20.922 1 96.25 93 ALA B CA 1
ATOM 3468 C C . ALA B 1 93 ? 5.375 -1.525 21.016 1 96.25 93 ALA B C 1
ATOM 3470 O O . ALA B 1 93 ? 6.07 -1.988 20.109 1 96.25 93 ALA B O 1
ATOM 3471 N N . LYS B 1 94 ? 5.926 -0.956 22.094 1 96.31 94 LYS B N 1
ATOM 3472 C CA . LYS B 1 94 ? 7.34 -0.596 22.188 1 96.31 94 LYS B CA 1
ATOM 3473 C C . LYS B 1 94 ? 8.234 -1.805 21.922 1 96.31 94 LYS B C 1
ATOM 3475 O O . LYS B 1 94 ? 9.164 -1.734 21.125 1 96.31 94 LYS B O 1
ATOM 3480 N N . GLU B 1 95 ? 7.988 -2.898 22.578 1 93.62 95 GLU B N 1
ATOM 3481 C CA . GLU B 1 95 ? 8.844 -4.078 22.453 1 93.62 95 GLU B CA 1
ATOM 3482 C C . GLU B 1 95 ? 8.797 -4.645 21.031 1 93.62 95 GLU B C 1
ATOM 3484 O O . GLU B 1 95 ? 9.82 -5.062 20.5 1 93.62 95 GLU B O 1
ATOM 3489 N N . ARG B 1 96 ? 7.652 -4.68 20.469 1 92.62 96 ARG B N 1
ATOM 3490 C CA . ARG B 1 96 ? 7.488 -5.223 19.125 1 92.62 96 ARG B CA 1
ATOM 3491 C C . ARG B 1 96 ? 8.18 -4.344 18.094 1 92.62 96 ARG B C 1
ATOM 3493 O O . ARG B 1 96 ? 8.773 -4.852 17.141 1 92.62 96 ARG B O 1
ATOM 3500 N N . VAL B 1 97 ? 8.094 -3.053 18.281 1 95.69 97 VAL B N 1
ATOM 3501 C CA . VAL B 1 97 ? 8.773 -2.135 17.375 1 95.69 97 VAL B CA 1
ATOM 3502 C C . VAL B 1 97 ? 10.281 -2.299 17.5 1 95.69 97 VAL B C 1
ATOM 3504 O O . VAL B 1 97 ? 11 -2.334 16.5 1 95.69 97 VAL B O 1
ATOM 3507 N N . GLN B 1 98 ? 10.742 -2.428 18.688 1 93.94 98 GLN B N 1
ATOM 3508 C CA . GLN B 1 98 ? 12.172 -2.59 18.953 1 93.94 98 GLN B CA 1
ATOM 3509 C C . GLN B 1 98 ? 12.695 -3.885 18.344 1 93.94 98 GLN B C 1
ATOM 3511 O O . GLN B 1 98 ? 13.836 -3.939 17.875 1 93.94 98 GLN B O 1
ATOM 3516 N N . ASP B 1 99 ? 11.875 -4.887 18.328 1 91.81 99 ASP B N 1
ATOM 3517 C CA . ASP B 1 99 ? 12.266 -6.207 17.844 1 91.81 99 ASP B CA 1
ATOM 3518 C C . ASP B 1 99 ? 12.453 -6.199 16.328 1 91.81 99 ASP B C 1
ATOM 3520 O O . ASP B 1 99 ? 13.078 -7.105 15.766 1 91.81 99 ASP B O 1
ATOM 3524 N N . LEU B 1 100 ? 11.898 -5.23 15.656 1 93.31 100 LEU B N 1
ATOM 3525 C CA . LEU B 1 100 ? 12.023 -5.152 14.211 1 93.31 100 LEU B CA 1
ATOM 3526 C C . LEU B 1 100 ? 13.484 -4.945 13.797 1 93.31 100 LEU B C 1
ATOM 3528 O O . LEU B 1 100 ? 13.953 -5.555 12.836 1 93.31 100 LEU B O 1
ATOM 3532 N N . ASN B 1 101 ? 14.195 -4.055 14.523 1 92.62 101 ASN B N 1
ATOM 3533 C CA . ASN B 1 101 ? 15.578 -3.682 14.227 1 92.62 101 ASN B CA 1
ATOM 3534 C C . ASN B 1 101 ? 16.266 -3.076 15.438 1 92.62 101 ASN B C 1
ATOM 3536 O O . ASN B 1 101 ? 16.047 -1.907 15.766 1 92.62 101 ASN B O 1
ATOM 3540 N N . SER B 1 102 ? 17.094 -3.75 16.047 1 90.88 102 SER B N 1
ATOM 3541 C CA . SER B 1 102 ? 17.719 -3.35 17.297 1 90.88 102 SER B CA 1
ATOM 3542 C C . SER B 1 102 ? 18.719 -2.223 17.094 1 90.88 102 SER B C 1
ATOM 3544 O O . SER B 1 102 ? 19.172 -1.595 18.047 1 90.88 102 SER B O 1
ATOM 3546 N N . ARG B 1 103 ? 19.031 -1.928 15.891 1 90.12 103 ARG B N 1
ATOM 3547 C CA . ARG B 1 103 ? 20.016 -0.896 15.602 1 90.12 103 ARG B CA 1
ATOM 3548 C C . ARG B 1 103 ? 19.375 0.485 15.555 1 90.12 103 ARG B C 1
ATOM 3550 O O . ARG B 1 103 ? 20.062 1.503 15.562 1 90.12 103 ARG B O 1
ATOM 3557 N N . VAL B 1 104 ? 18.094 0.522 15.422 1 94.5 104 VAL B N 1
ATOM 3558 C CA . VAL B 1 104 ? 17.391 1.794 15.367 1 94.5 104 VAL B CA 1
ATOM 3559 C C . VAL B 1 104 ? 17.203 2.338 16.781 1 94.5 104 VAL B C 1
ATOM 3561 O O . VAL B 1 104 ? 16.781 1.608 17.688 1 94.5 104 VAL B O 1
ATOM 3564 N N . GLU B 1 105 ? 17.609 3.613 17.016 1 97.38 105 GLU B N 1
ATOM 3565 C CA . GLU B 1 105 ? 17.328 4.273 18.281 1 97.38 105 GLU B CA 1
ATOM 3566 C C . GLU B 1 105 ? 15.867 4.715 18.359 1 97.38 105 GLU B C 1
ATOM 3568 O O . GLU B 1 105 ? 15.445 5.602 17.625 1 97.38 105 GLU B O 1
ATOM 3573 N N . LEU B 1 106 ? 15.18 4.094 19.281 1 97.75 106 LEU B N 1
ATOM 3574 C CA . LEU B 1 106 ? 13.75 4.348 19.422 1 97.75 106 LEU B CA 1
ATOM 3575 C C . LEU B 1 106 ? 13.445 5.105 20.703 1 97.75 106 LEU B C 1
ATOM 3577 O O . LEU B 1 106 ? 14.016 4.805 21.75 1 97.75 106 LEU B O 1
ATOM 3581 N N . LYS B 1 107 ? 12.68 6.152 20.594 1 98.06 107 LYS B N 1
ATOM 3582 C CA . LYS B 1 107 ? 12.133 6.863 21.75 1 98.06 107 LYS B CA 1
ATOM 3583 C C . LYS B 1 107 ? 10.609 6.875 21.719 1 98.06 107 LYS B C 1
ATOM 3585 O O . LYS B 1 107 ? 10 7.043 20.656 1 98.06 107 LYS B O 1
ATOM 3590 N N . PHE B 1 108 ? 10.047 6.602 22.828 1 97.81 108 PHE B N 1
ATOM 3591 C CA . PHE B 1 108 ? 8.594 6.555 22.984 1 97.81 108 PHE B CA 1
ATOM 3592 C C . PHE B 1 108 ? 8.117 7.609 23.969 1 97.81 108 PHE B C 1
ATOM 3594 O O . PHE B 1 108 ? 8.648 7.719 25.078 1 97.81 108 PHE B O 1
ATOM 3601 N N . ASP B 1 109 ? 7.164 8.43 23.547 1 96.81 109 ASP B N 1
ATOM 3602 C CA . ASP B 1 109 ? 6.676 9.555 24.328 1 96.81 109 ASP B CA 1
ATOM 3603 C C . ASP B 1 109 ? 5.152 9.531 24.438 1 96.81 109 ASP B C 1
ATOM 3605 O O . ASP B 1 109 ? 4.449 9.641 23.422 1 96.81 109 ASP B O 1
ATOM 3609 N N . LYS B 1 110 ? 4.578 9.438 25.703 1 96.12 110 LYS B N 1
ATOM 3610 C CA . LYS B 1 110 ? 3.146 9.312 25.953 1 96.12 110 LYS B CA 1
ATOM 3611 C C . LYS B 1 110 ? 2.498 10.68 26.156 1 96.12 110 LYS B C 1
ATOM 3613 O O . LYS B 1 110 ? 1.732 10.883 27.094 1 96.12 110 LYS B O 1
ATOM 3618 N N . GLN B 1 111 ? 2.797 11.578 25.297 1 95.06 111 GLN B N 1
ATOM 3619 C CA . GLN B 1 111 ? 2.207 12.914 25.375 1 95.06 111 GLN B CA 1
ATOM 3620 C C . GLN B 1 111 ? 1.548 13.289 24.047 1 95.06 111 GLN B C 1
ATOM 3622 O O . GLN B 1 111 ? 1.842 12.695 23.016 1 95.06 111 GLN B O 1
ATOM 3627 N N . PHE B 1 112 ? 0.609 14.164 24.188 1 93.81 112 PHE B N 1
ATOM 3628 C CA . PHE B 1 112 ? 0.028 14.766 22.984 1 93.81 112 PHE B CA 1
ATOM 3629 C C . PHE B 1 112 ? 0.972 15.797 22.391 1 93.81 112 PHE B C 1
ATOM 3631 O O . PHE B 1 112 ? 1.783 16.391 23.094 1 93.81 112 PHE B O 1
ATOM 3638 N N . PHE B 1 113 ? 0.917 15.984 21.031 1 91.75 113 PHE B N 1
ATOM 3639 C CA . PHE B 1 113 ? 1.852 16.906 20.406 1 91.75 113 PHE B CA 1
ATOM 3640 C C . PHE B 1 113 ? 1.617 18.328 20.875 1 91.75 113 PHE B C 1
ATOM 3642 O O . PHE B 1 113 ? 2.543 19.141 20.906 1 91.75 113 PHE B O 1
ATOM 3649 N N . GLN B 1 114 ? 0.352 18.578 21.359 1 92.31 114 GLN B N 1
ATOM 3650 C CA . GLN B 1 114 ? 0.018 19.906 21.844 1 92.31 114 GLN B CA 1
ATOM 3651 C C . GLN B 1 114 ? 0.81 20.25 23.109 1 92.31 114 GLN B C 1
ATOM 3653 O O . GLN B 1 114 ? 0.949 21.422 23.453 1 92.31 114 GLN B O 1
ATOM 3658 N N . GLU B 1 115 ? 1.266 19.281 23.781 1 94.69 115 GLU B N 1
ATOM 3659 C CA . GLU B 1 115 ? 1.982 19.469 25.047 1 94.69 115 GLU B CA 1
ATOM 3660 C C . GLU B 1 115 ? 3.465 19.719 24.797 1 94.69 115 GLU B C 1
ATOM 3662 O O . GLU B 1 115 ? 4.215 20.016 25.734 1 94.69 115 GLU B O 1
ATOM 3667 N N . LYS B 1 116 ? 3.875 19.609 23.578 1 96.19 116 LYS B N 1
ATOM 3668 C CA . LYS B 1 116 ? 5.285 19.781 23.234 1 96.19 116 LYS B CA 1
ATOM 3669 C C . LYS B 1 116 ? 5.582 21.234 22.828 1 96.19 116 LYS B C 1
ATOM 3671 O O . LYS B 1 116 ? 4.738 21.891 22.234 1 96.19 116 LYS B O 1
ATOM 3676 N N . ASP B 1 117 ? 6.73 21.703 23.156 1 95.19 117 ASP B N 1
ATOM 3677 C CA . ASP B 1 117 ? 7.121 23.062 22.766 1 95.19 117 ASP B CA 1
ATOM 3678 C C . ASP B 1 117 ? 7.938 23.031 21.469 1 95.19 117 ASP B C 1
ATOM 3680 O O . ASP B 1 117 ? 8.234 21.969 20.938 1 95.19 117 ASP B O 1
ATOM 3684 N N . GLU B 1 118 ? 8.266 24.141 21.031 1 96.5 118 GLU B N 1
ATOM 3685 C CA . GLU B 1 118 ? 8.961 24.297 19.766 1 96.5 118 GLU B CA 1
ATOM 3686 C C . GLU B 1 118 ? 10.32 23.609 19.797 1 96.5 118 GLU B C 1
ATOM 3688 O O . GLU B 1 118 ? 10.758 23.047 18.781 1 96.5 118 GLU B O 1
ATOM 3693 N N . LYS B 1 119 ? 10.977 23.656 20.922 1 96.81 119 LYS B N 1
ATOM 3694 C CA . LYS B 1 119 ? 12.312 23.078 21.062 1 96.81 119 LYS B CA 1
ATOM 3695 C C . LYS B 1 119 ? 12.297 21.578 20.812 1 96.81 119 LYS B C 1
ATOM 3697 O O . LYS B 1 119 ? 13.25 21.031 20.266 1 96.81 119 LYS B O 1
ATOM 3702 N N . PHE B 1 120 ? 11.242 20.984 21.188 1 97.62 120 PHE B N 1
ATOM 3703 C CA . PHE B 1 120 ? 11.086 19.547 20.969 1 97.62 120 PHE B CA 1
ATOM 3704 C C . PHE B 1 120 ? 11.18 19.203 19.5 1 97.62 120 PHE B C 1
ATOM 3706 O O . PHE B 1 120 ? 11.828 18.219 19.125 1 97.62 120 PHE B O 1
ATOM 3713 N N . PHE B 1 121 ? 10.594 19.984 18.672 1 98.06 121 PHE B N 1
ATOM 3714 C CA . PHE B 1 121 ? 10.453 19.672 17.25 1 98.06 121 PHE B CA 1
ATOM 3715 C C . PHE B 1 121 ? 11.742 20.016 16.5 1 98.06 121 PHE B C 1
ATOM 3717 O O . PHE B 1 121 ? 12.016 19.438 15.445 1 98.06 121 PHE B O 1
ATOM 3724 N N . GLN B 1 122 ? 12.555 20.875 17.031 1 96.94 122 GLN B N 1
ATOM 3725 C CA . GLN B 1 122 ? 13.766 21.344 16.375 1 96.94 122 GLN B CA 1
ATOM 3726 C C . GLN B 1 122 ? 14.781 20.219 16.188 1 96.94 122 GLN B C 1
ATOM 3728 O O . GLN B 1 122 ? 15.672 20.312 15.352 1 96.94 122 GLN B O 1
ATOM 3733 N N . HIS B 1 123 ? 14.578 19.172 16.891 1 95.62 123 HIS B N 1
ATOM 3734 C CA . HIS B 1 123 ? 15.531 18.078 16.906 1 95.62 123 HIS B CA 1
ATOM 3735 C C . HIS B 1 123 ? 15.281 17.109 15.75 1 95.62 123 HIS B C 1
ATOM 3737 O O . HIS B 1 123 ? 16.094 16.203 15.508 1 95.62 123 HIS B O 1
ATOM 3743 N N . PHE B 1 124 ? 14.258 17.297 15.047 1 98 124 PHE B N 1
ATOM 3744 C CA . PHE B 1 124 ? 13.898 16.297 14.055 1 98 124 PHE B CA 1
ATOM 3745 C C . PHE B 1 124 ? 14.148 16.812 12.641 1 98 124 PHE B C 1
ATOM 3747 O O . PHE B 1 124 ? 14.031 18.016 12.391 1 98 124 PHE B O 1
ATOM 3754 N N . ASP B 1 125 ? 14.484 15.891 11.773 1 97.25 125 ASP B N 1
ATOM 3755 C CA . ASP B 1 125 ? 14.695 16.203 10.359 1 97.25 125 ASP B CA 1
ATOM 3756 C C . ASP B 1 125 ? 13.383 16.125 9.578 1 97.25 125 ASP B C 1
ATOM 3758 O O . ASP B 1 125 ? 13.258 16.719 8.508 1 97.25 125 ASP B O 1
ATOM 3762 N N . LEU B 1 126 ? 12.453 15.414 10.07 1 97.75 126 LEU B N 1
ATOM 3763 C CA . LEU B 1 126 ? 11.188 15.148 9.398 1 97.75 126 LEU B CA 1
ATOM 3764 C C . LEU B 1 126 ? 10.117 14.727 10.398 1 97.75 126 LEU B C 1
ATOM 3766 O O . LEU B 1 126 ? 10.391 13.953 11.32 1 97.75 126 LEU B O 1
ATOM 3770 N N . VAL B 1 127 ? 8.891 15.227 10.18 1 98.69 127 VAL B N 1
ATOM 3771 C CA . VAL B 1 127 ? 7.766 14.875 11.047 1 98.69 127 VAL B CA 1
ATOM 3772 C C . VAL B 1 127 ? 6.68 14.188 10.219 1 98.69 127 VAL B C 1
ATOM 3774 O O . VAL B 1 127 ? 6.355 14.625 9.117 1 98.69 127 VAL B O 1
ATOM 3777 N N . VAL B 1 128 ? 6.18 13.07 10.719 1 98.75 128 VAL B N 1
ATOM 3778 C CA . VAL B 1 128 ? 5.031 12.375 10.141 1 98.75 128 VAL B CA 1
ATOM 3779 C C . VAL B 1 128 ? 3.895 12.32 11.156 1 98.75 128 VAL B C 1
ATOM 3781 O O . VAL B 1 128 ? 4.09 11.891 12.297 1 98.75 128 VAL B O 1
ATOM 3784 N N . ALA B 1 129 ? 2.744 12.797 10.789 1 98.75 129 ALA B N 1
ATOM 3785 C CA . ALA B 1 129 ? 1.561 12.75 11.641 1 98.75 129 ALA B CA 1
ATOM 3786 C C . ALA B 1 129 ? 0.448 11.93 10.992 1 98.75 129 ALA B C 1
ATOM 3788 O O . ALA B 1 129 ? 0.224 12.031 9.781 1 98.75 129 ALA B O 1
ATOM 3789 N N . THR B 1 130 ? -0.192 11.094 11.789 1 98.31 130 THR B N 1
ATOM 3790 C CA . THR B 1 130 ? -1.26 10.266 11.242 1 98.31 130 THR B CA 1
ATOM 3791 C C . THR B 1 130 ? -2.543 10.43 12.047 1 98.31 130 THR B C 1
ATOM 3793 O O . THR B 1 130 ? -2.498 10.75 13.242 1 98.31 130 THR B O 1
ATOM 3796 N N . GLU B 1 131 ? -3.688 10.273 11.406 1 96.19 131 GLU B N 1
ATOM 3797 C CA . GLU B 1 131 ? -5.008 10.289 12.031 1 96.19 131 GLU B CA 1
ATOM 3798 C C . GLU B 1 131 ? -5.176 11.508 12.938 1 96.19 131 GLU B C 1
ATOM 3800 O O . GLU B 1 131 ? -5.652 11.383 14.07 1 96.19 131 GLU B O 1
ATOM 3805 N N . MET B 1 132 ? -4.672 12.602 12.484 1 94.88 132 MET B N 1
ATOM 3806 C CA . MET B 1 132 ? -4.758 13.852 13.227 1 94.88 132 MET B CA 1
ATOM 3807 C C . MET B 1 132 ? -5.949 14.688 12.766 1 94.88 132 MET B C 1
ATOM 3809 O O . MET B 1 132 ? -6.242 14.742 11.57 1 94.88 132 MET B O 1
ATOM 3813 N N . LYS B 1 133 ? -6.594 15.312 13.758 1 92.88 133 LYS B N 1
ATOM 3814 C CA . LYS B 1 133 ? -7.648 16.25 13.383 1 92.88 133 LYS B CA 1
ATOM 3815 C C . LYS B 1 133 ? -7.094 17.391 12.539 1 92.88 133 LYS B C 1
ATOM 3817 O O . LYS B 1 133 ? -5.945 17.812 12.727 1 92.88 133 LYS B O 1
ATOM 3822 N N . ALA B 1 134 ? -7.945 17.938 11.711 1 95 134 ALA B N 1
ATOM 3823 C CA . ALA B 1 134 ? -7.508 18.922 10.727 1 95 134 ALA B CA 1
ATOM 3824 C C . ALA B 1 134 ? -6.949 20.172 11.406 1 95 134 ALA B C 1
ATOM 3826 O O . ALA B 1 134 ? -5.965 20.75 10.945 1 95 134 ALA B O 1
ATOM 3827 N N . ASP B 1 135 ? -7.543 20.609 12.461 1 94.5 135 ASP B N 1
ATOM 3828 C CA . ASP B 1 135 ? -7.082 21.812 13.156 1 94.5 135 ASP B CA 1
ATOM 3829 C C . ASP B 1 135 ? -5.688 21.594 13.75 1 94.5 135 ASP B C 1
ATOM 3831 O O . ASP B 1 135 ? -4.82 22.469 13.633 1 94.5 135 ASP B O 1
ATOM 3835 N N . ASP B 1 136 ? -5.453 20.422 14.328 1 95.94 136 ASP B N 1
ATOM 3836 C CA . ASP B 1 136 ? -4.141 20.078 14.859 1 95.94 136 ASP B CA 1
ATOM 3837 C C . ASP B 1 136 ? -3.115 19.938 13.734 1 95.94 136 ASP B C 1
ATOM 3839 O O . ASP B 1 136 ? -1.955 20.312 13.891 1 95.94 136 ASP B O 1
ATOM 3843 N N . ALA B 1 137 ? -3.545 19.375 12.648 1 97.44 137 ALA B N 1
ATOM 3844 C CA . ALA B 1 137 ? -2.646 19.203 11.508 1 97.44 137 ALA B CA 1
ATOM 3845 C C . ALA B 1 137 ? -2.182 20.562 10.977 1 97.44 137 ALA B C 1
ATOM 3847 O O . ALA B 1 137 ? -1.012 20.719 10.625 1 97.44 137 ALA B O 1
ATOM 3848 N N . VAL B 1 138 ? -3.098 21.5 10.906 1 97.56 138 VAL B N 1
ATOM 3849 C CA . VAL B 1 138 ? -2.768 22.844 10.438 1 97.56 138 VAL B CA 1
ATOM 3850 C C . VAL B 1 138 ? -1.779 23.5 11.391 1 97.56 138 VAL B C 1
ATOM 3852 O O . VAL B 1 138 ? -0.782 24.094 10.961 1 97.56 138 VAL B O 1
ATOM 3855 N N . LYS B 1 139 ? -2.031 23.375 12.672 1 97.12 139 LYS B N 1
ATOM 3856 C CA . LYS B 1 139 ? -1.139 23.938 13.68 1 97.12 139 LYS B CA 1
ATOM 3857 C C . LYS B 1 139 ? 0.255 23.328 13.586 1 97.12 139 LYS B C 1
ATOM 3859 O O . LYS B 1 139 ? 1.259 24.031 13.641 1 97.12 139 LYS B O 1
ATOM 3864 N N . LEU B 1 140 ? 0.265 22.047 13.438 1 98.12 140 LEU B N 1
ATOM 3865 C CA . LEU B 1 140 ? 1.537 21.344 13.312 1 98.12 140 LEU B CA 1
ATOM 3866 C C . LEU B 1 140 ? 2.283 21.797 12.062 1 98.12 140 LEU B C 1
ATOM 3868 O O . LEU B 1 140 ? 3.502 21.969 12.094 1 98.12 140 LEU B O 1
ATOM 3872 N N . ASN B 1 141 ? 1.544 21.891 10.984 1 98.38 141 ASN B N 1
ATOM 3873 C CA . ASN B 1 141 ? 2.158 22.328 9.734 1 98.38 141 ASN B CA 1
ATOM 3874 C C . ASN B 1 141 ? 2.754 23.719 9.859 1 98.38 141 ASN B C 1
ATOM 3876 O O . ASN B 1 141 ? 3.857 23.969 9.367 1 98.38 141 ASN B O 1
ATOM 3880 N N . GLU B 1 142 ? 2.02 24.625 10.484 1 97.88 142 GLU B N 1
ATOM 3881 C CA . GLU B 1 142 ? 2.541 25.969 10.727 1 97.88 142 GLU B CA 1
ATOM 3882 C C . GLU B 1 142 ? 3.832 25.922 11.539 1 97.88 142 GLU B C 1
ATOM 3884 O O . GLU B 1 142 ? 4.797 26.625 11.219 1 97.88 142 GLU B O 1
ATOM 3889 N N . LEU B 1 143 ? 3.82 25.125 12.531 1 98.06 143 LEU B N 1
ATOM 3890 C CA . LEU B 1 143 ? 4.988 24.984 13.398 1 98.06 143 LEU B CA 1
ATOM 3891 C C . LEU B 1 143 ? 6.172 24.422 12.617 1 98.06 143 LEU B C 1
ATOM 3893 O O . LEU B 1 143 ? 7.289 24.938 12.711 1 98.06 143 LEU B O 1
ATOM 3897 N N . THR B 1 144 ? 5.965 23.344 11.867 1 98.06 144 THR B N 1
ATOM 3898 C CA . THR B 1 144 ? 7.059 22.703 11.141 1 98.06 144 THR B CA 1
ATOM 3899 C C . THR B 1 144 ? 7.598 23.641 10.055 1 98.06 144 THR B C 1
ATOM 3901 O O . THR B 1 144 ? 8.797 23.656 9.781 1 98.06 144 THR B O 1
ATOM 3904 N N . ARG B 1 145 ? 6.77 24.422 9.422 1 97.5 145 ARG B N 1
ATOM 3905 C CA . ARG B 1 145 ? 7.219 25.406 8.438 1 97.5 145 ARG B CA 1
ATOM 3906 C C . ARG B 1 145 ? 8.102 26.469 9.086 1 97.5 145 ARG B C 1
ATOM 3908 O O . ARG B 1 145 ? 9.133 26.844 8.523 1 97.5 145 ARG B O 1
ATOM 3915 N N . LYS B 1 146 ? 7.602 26.938 10.227 1 97.5 146 LYS B N 1
ATOM 3916 C CA . LYS B 1 146 ? 8.391 27.906 10.977 1 97.5 146 LYS B CA 1
ATOM 3917 C C . LYS B 1 146 ? 9.789 27.375 11.266 1 97.5 146 LYS B C 1
ATOM 3919 O O . LYS B 1 146 ? 10.766 28.125 11.211 1 97.5 146 LYS B O 1
ATOM 3924 N N . LEU B 1 147 ? 9.938 26.141 11.5 1 97.69 147 LEU B N 1
ATOM 3925 C CA . LEU B 1 147 ? 11.195 25.516 11.883 1 97.69 147 LEU B CA 1
ATOM 3926 C C . LEU B 1 147 ? 11.891 24.906 10.672 1 97.69 147 LEU B C 1
ATOM 3928 O O . LEU B 1 147 ? 12.953 24.281 10.805 1 97.69 147 LEU B O 1
ATOM 3932 N N . ASN B 1 148 ? 11.312 24.984 9.5 1 97 148 ASN B N 1
ATOM 3933 C CA . ASN B 1 148 ? 11.828 24.453 8.242 1 97 148 ASN B CA 1
ATOM 3934 C C . ASN B 1 148 ? 12 22.938 8.305 1 97 148 ASN B C 1
ATOM 3936 O O . ASN B 1 148 ? 13.039 22.406 7.922 1 97 148 ASN B O 1
ATOM 3940 N N . ILE B 1 149 ? 10.992 22.281 8.852 1 97.69 149 ILE B N 1
ATOM 3941 C CA . ILE B 1 149 ? 10.977 20.828 8.961 1 97.69 149 ILE B CA 1
ATOM 3942 C C . ILE B 1 149 ? 9.898 20.25 8.039 1 97.69 149 ILE B C 1
ATOM 3944 O O . ILE B 1 149 ? 8.727 20.609 8.148 1 97.69 149 ILE B O 1
ATOM 3948 N N . PRO B 1 150 ? 10.242 19.312 7.113 1 96.75 150 PRO B N 1
ATOM 3949 C CA . PRO B 1 150 ? 9.242 18.656 6.281 1 96.75 150 PRO B CA 1
ATOM 3950 C C . PRO B 1 150 ? 8.18 17.922 7.102 1 96.75 150 PRO B C 1
ATOM 3952 O O . PRO B 1 150 ? 8.492 17.359 8.164 1 96.75 150 PRO B O 1
ATOM 3955 N N . LEU B 1 151 ? 6.945 17.891 6.539 1 98.19 151 LEU B N 1
ATOM 3956 C CA . LEU B 1 151 ? 5.824 17.281 7.246 1 98.19 151 LEU B CA 1
ATOM 3957 C C . LEU B 1 151 ? 5.008 16.391 6.316 1 98.19 151 LEU B C 1
ATOM 3959 O O . LEU B 1 151 ? 4.715 16.781 5.18 1 98.19 151 LEU B O 1
ATOM 3963 N N . TYR B 1 152 ? 4.723 15.195 6.773 1 98.31 152 TYR B N 1
ATOM 3964 C CA . TYR B 1 152 ? 3.707 14.328 6.188 1 98.31 152 TYR B CA 1
ATOM 3965 C C . TYR B 1 152 ? 2.498 14.203 7.109 1 98.31 152 TYR B C 1
ATOM 3967 O O . TYR B 1 152 ? 2.648 14.039 8.32 1 98.31 152 TYR B O 1
ATOM 3975 N N . VAL B 1 153 ? 1.335 14.328 6.555 1 98.56 153 VAL B N 1
ATOM 3976 C CA . VAL B 1 153 ? 0.096 14.039 7.27 1 98.56 153 VAL B CA 1
ATOM 3977 C C . VAL B 1 153 ? -0.719 13.008 6.496 1 98.56 153 VAL B C 1
ATOM 3979 O O . VAL B 1 153 ? -0.908 13.133 5.285 1 98.56 153 VAL B O 1
ATOM 3982 N N . ALA B 1 154 ? -1.104 11.938 7.156 1 98.12 154 ALA B N 1
ATOM 3983 C CA . ALA B 1 154 ? -1.919 10.906 6.52 1 98.12 154 ALA B CA 1
ATOM 3984 C C . ALA B 1 154 ? -3.135 10.562 7.375 1 98.12 154 ALA B C 1
ATOM 3986 O O . ALA B 1 154 ? -3.062 10.594 8.609 1 98.12 154 ALA B O 1
ATOM 3987 N N . GLY B 1 155 ? -4.223 10.289 6.754 1 97.06 155 GLY B N 1
ATOM 3988 C CA . GLY B 1 155 ? -5.445 9.891 7.43 1 97.06 155 GLY B CA 1
ATOM 3989 C C . GLY B 1 155 ? -6.258 8.875 6.648 1 97.06 155 GLY B C 1
ATOM 3990 O O . GLY B 1 155 ? -6.141 8.789 5.422 1 97.06 155 GLY B O 1
ATOM 3991 N N . SER B 1 156 ? -7.031 8.133 7.371 1 95 156 SER B N 1
ATOM 3992 C CA . SER B 1 156 ? -7.836 7.086 6.754 1 95 156 SER B CA 1
ATOM 3993 C C . SER B 1 156 ? -9.328 7.34 6.965 1 95 156 SER B C 1
ATOM 3995 O O . SER B 1 156 ? -9.719 7.988 7.934 1 95 156 SER B O 1
ATOM 3997 N N . ASN B 1 157 ? -10.117 6.926 6.109 1 94.62 157 ASN B N 1
ATOM 3998 C CA . ASN B 1 157 ? -11.578 6.91 6.117 1 94.62 157 ASN B CA 1
ATOM 3999 C C . ASN B 1 157 ? -12.133 5.621 5.508 1 94.62 157 ASN B C 1
ATOM 4001 O O . ASN B 1 157 ? -12.852 5.66 4.516 1 94.62 157 ASN B O 1
ATOM 4005 N N . GLY B 1 158 ? -11.805 4.484 6.254 1 94.12 158 GLY B N 1
ATOM 4006 C CA . GLY B 1 158 ? -12.188 3.184 5.734 1 94.12 158 GLY B CA 1
ATOM 4007 C C . GLY B 1 158 ? -11.43 2.795 4.48 1 94.12 158 GLY B C 1
ATOM 4008 O O . GLY B 1 158 ? -10.203 2.723 4.488 1 94.12 158 GLY B O 1
ATOM 4009 N N . LEU B 1 159 ? -12.125 2.707 3.371 1 92.56 159 LEU B N 1
ATOM 4010 C CA . LEU B 1 159 ? -11.531 2.361 2.082 1 92.56 159 LEU B CA 1
ATOM 4011 C C . LEU B 1 159 ? -10.82 3.564 1.47 1 92.56 159 LEU B C 1
ATOM 4013 O O . LEU B 1 159 ? -10.141 3.436 0.45 1 92.56 159 LEU B O 1
ATOM 4017 N N . PHE B 1 160 ? -10.961 4.688 2.111 1 94.88 160 PHE B N 1
ATOM 4018 C CA . PHE B 1 160 ? -10.406 5.926 1.58 1 94.88 160 PHE B CA 1
ATOM 4019 C C . PHE B 1 160 ? -9.305 6.457 2.486 1 94.88 160 PHE B C 1
ATOM 4021 O O . PHE B 1 160 ? -9.258 6.125 3.674 1 94.88 160 PHE B O 1
ATOM 4028 N N . ALA B 1 161 ? -8.445 7.18 1.93 1 97.19 161 ALA B N 1
ATOM 4029 C CA . ALA B 1 161 ? -7.371 7.781 2.707 1 97.19 161 ALA B CA 1
ATOM 4030 C C . ALA B 1 161 ? -6.762 8.969 1.972 1 97.19 161 ALA B C 1
ATOM 4032 O O . ALA B 1 161 ? -7.105 9.242 0.818 1 97.19 161 ALA B O 1
ATOM 4033 N N . TYR B 1 162 ? -5.953 9.75 2.68 1 96.62 162 TYR B N 1
ATOM 4034 C CA . TYR B 1 162 ? -5.234 10.859 2.059 1 96.62 162 TYR B CA 1
ATOM 4035 C C . TYR B 1 162 ? -3.838 11 2.648 1 96.62 162 TYR B C 1
ATOM 4037 O O . TYR B 1 162 ? -3.561 10.484 3.734 1 96.62 162 TYR B O 1
ATOM 4045 N N . ILE B 1 163 ? -2.939 11.57 1.938 1 97.25 163 ILE B N 1
ATOM 4046 C CA . ILE B 1 163 ? -1.603 11.977 2.355 1 97.25 163 ILE B CA 1
ATOM 4047 C C . ILE B 1 163 ? -1.369 13.438 1.979 1 97.25 163 ILE B C 1
ATOM 4049 O O . ILE B 1 163 ? -1.586 13.828 0.831 1 97.25 163 ILE B O 1
ATOM 4053 N N . PHE B 1 164 ? -1.068 14.266 2.889 1 97.75 164 PHE B N 1
ATOM 4054 C CA . PHE B 1 164 ? -0.611 15.633 2.672 1 97.75 164 PHE B CA 1
ATOM 4055 C C . PHE B 1 164 ? 0.89 15.75 2.91 1 97.75 164 PHE B C 1
ATOM 4057 O O . PHE B 1 164 ? 1.403 15.258 3.918 1 97.75 164 PHE B O 1
ATOM 4064 N N . ILE B 1 165 ? 1.58 16.312 1.989 1 96.81 165 ILE B N 1
ATOM 4065 C CA . ILE B 1 165 ? 3.031 16.438 2.061 1 96.81 165 ILE B CA 1
ATOM 4066 C C . ILE B 1 165 ? 3.424 17.906 1.974 1 96.81 165 ILE B C 1
ATOM 4068 O O . ILE B 1 165 ? 2.982 18.625 1.071 1 96.81 165 ILE B O 1
ATOM 4072 N N . ASP B 1 166 ? 4.195 18.391 2.869 1 96.81 166 ASP B N 1
ATOM 4073 C CA . ASP B 1 166 ? 4.793 19.719 2.828 1 96.81 166 ASP B CA 1
ATOM 4074 C C . ASP B 1 166 ? 6.293 19.656 3.107 1 96.81 166 ASP B C 1
ATOM 4076 O O . ASP B 1 166 ? 6.719 19.688 4.266 1 96.81 166 ASP B O 1
ATOM 4080 N N . LEU B 1 167 ? 7.055 19.656 2.035 1 94.75 167 LEU B N 1
ATOM 4081 C CA . LEU B 1 167 ? 8.508 19.672 2.164 1 94.75 167 LEU B CA 1
ATOM 4082 C C . LEU B 1 167 ? 9.039 21.094 2.145 1 94.75 167 LEU B C 1
ATOM 4084 O O . LEU B 1 167 ? 10.25 21.312 2.02 1 94.75 167 LEU B O 1
ATOM 4088 N N . ILE B 1 168 ? 8.117 22.078 2.285 1 94.25 168 ILE B N 1
ATOM 4089 C CA . ILE B 1 168 ? 8.422 23.5 2.244 1 94.25 168 ILE B CA 1
ATOM 4090 C C . ILE B 1 168 ? 9.117 23.844 0.93 1 94.25 168 ILE B C 1
ATOM 4092 O O . ILE B 1 168 ? 8.484 24.344 -0.008 1 94.25 168 ILE B O 1
ATOM 4096 N N . GLU B 1 169 ? 10.375 23.531 0.864 1 89.69 169 GLU B N 1
ATOM 4097 C CA . GLU B 1 169 ? 11.164 23.609 -0.362 1 89.69 169 GLU B CA 1
ATOM 4098 C C . GLU B 1 169 ? 12.086 22.406 -0.503 1 89.69 169 GLU B C 1
ATOM 4100 O O . GLU B 1 169 ? 12.695 21.969 0.472 1 89.69 169 GLU B O 1
ATOM 4105 N N . PHE B 1 170 ? 12.008 21.812 -1.698 1 87.25 170 PHE B N 1
ATOM 4106 C CA . PHE B 1 170 ? 12.867 20.656 -1.952 1 87.25 170 PHE B CA 1
ATOM 4107 C C . PHE B 1 170 ? 13.531 20.766 -3.32 1 87.25 170 PHE B C 1
ATOM 4109 O O . PHE B 1 170 ? 12.859 21 -4.324 1 87.25 170 PHE B O 1
ATOM 4116 N N . ILE B 1 171 ? 14.789 20.656 -3.312 1 84.06 171 ILE B N 1
ATOM 4117 C CA . ILE B 1 171 ? 15.547 20.703 -4.562 1 84.06 171 ILE B CA 1
ATOM 4118 C C . ILE B 1 171 ? 15.867 19.281 -5.023 1 84.06 171 ILE B C 1
ATOM 4120 O O . ILE B 1 171 ? 16.562 18.531 -4.32 1 84.06 171 ILE B O 1
ATOM 4124 N N . SER B 1 172 ? 15.328 18.906 -6.051 1 81 172 SER B N 1
ATOM 4125 C CA . SER B 1 172 ? 15.602 17.594 -6.625 1 81 172 SER B CA 1
ATOM 4126 C C . SER B 1 172 ? 16.578 17.703 -7.801 1 81 172 SER B C 1
ATOM 4128 O O . SER B 1 172 ? 16.703 18.766 -8.406 1 81 172 SER B O 1
ATOM 4130 N N . GLU B 1 173 ? 17.328 16.609 -7.953 1 78.56 173 GLU B N 1
ATOM 4131 C CA . GLU B 1 173 ? 18.25 16.516 -9.086 1 78.56 173 GLU B CA 1
ATOM 4132 C C . GLU B 1 173 ? 17.859 15.383 -10.023 1 78.56 173 GLU B C 1
ATOM 4134 O O . GLU B 1 173 ? 17.562 14.273 -9.578 1 78.56 173 GLU B O 1
ATOM 4139 N N . ASP B 1 174 ? 17.672 15.719 -11.195 1 76.06 174 ASP B N 1
ATOM 4140 C CA . ASP B 1 174 ? 17.359 14.734 -12.227 1 76.06 174 ASP B CA 1
ATOM 4141 C C . ASP B 1 174 ? 18.438 14.727 -13.305 1 76.06 174 ASP B C 1
ATOM 4143 O O . ASP B 1 174 ? 19.047 15.758 -13.594 1 76.06 174 ASP B O 1
ATOM 4147 N N . GLU B 1 175 ? 18.797 13.539 -13.75 1 74.88 175 GLU B N 1
ATOM 4148 C CA . GLU B 1 175 ? 19.75 13.414 -14.844 1 74.88 175 GLU B CA 1
ATOM 4149 C C . GLU B 1 175 ? 19.094 12.836 -16.094 1 74.88 175 GLU B C 1
ATOM 4151 O O . GLU B 1 175 ? 18.359 11.852 -16.016 1 74.88 175 GLU B O 1
ATOM 4156 N N . LYS B 1 176 ? 19.156 13.516 -17.125 1 73.81 176 LYS B N 1
ATOM 4157 C CA . LYS B 1 176 ? 18.609 13.031 -18.391 1 73.81 176 LYS B CA 1
ATOM 4158 C C . LYS B 1 176 ? 19.625 13.203 -19.531 1 73.81 176 LYS B C 1
ATOM 4160 O O . LYS B 1 176 ? 20.562 13.992 -19.406 1 73.81 176 LYS B O 1
ATOM 4165 N N . LEU B 1 177 ? 19.438 12.32 -20.562 1 74 177 LEU B N 1
ATOM 4166 C CA . LEU B 1 177 ? 20.234 12.492 -21.766 1 74 177 LEU B CA 1
ATOM 4167 C C . LEU B 1 177 ? 19.906 13.812 -22.453 1 74 177 LEU B C 1
ATOM 4169 O O . LEU B 1 177 ? 18.734 14.195 -22.562 1 74 177 LEU B O 1
ATOM 4173 N N . GLN B 1 178 ? 20.969 14.492 -22.734 1 72.81 178 GLN B N 1
ATOM 4174 C CA . GLN B 1 178 ? 20.766 15.789 -23.375 1 72.81 178 GLN B CA 1
ATOM 4175 C C . GLN B 1 178 ? 20 15.641 -24.688 1 72.81 178 GLN B C 1
ATOM 4177 O O . GLN B 1 178 ? 20.328 14.805 -25.516 1 72.81 178 GLN B O 1
ATOM 4182 N N . SER B 1 179 ? 18.844 16.234 -24.656 1 67.06 179 SER B N 1
ATOM 4183 C CA . SER B 1 179 ? 18.047 16.234 -25.875 1 67.06 179 SER B CA 1
ATOM 4184 C C . SER B 1 179 ? 18.5 17.312 -26.844 1 67.06 179 SER B C 1
ATOM 4186 O O . SER B 1 179 ? 19.359 18.141 -26.5 1 67.06 179 SER B O 1
ATOM 4188 N N . ILE B 1 180 ? 17.938 17.281 -28.109 1 64.75 180 ILE B N 1
ATOM 4189 C CA . ILE B 1 180 ? 18.25 18.266 -29.156 1 64.75 180 ILE B CA 1
ATOM 4190 C C . ILE B 1 180 ? 17.891 19.672 -28.672 1 64.75 180 ILE B C 1
ATOM 4192 O O . ILE B 1 180 ? 18.641 20.625 -28.906 1 64.75 180 ILE B O 1
ATOM 4196 N N . ARG B 1 181 ? 16.797 19.797 -27.922 1 63.94 181 ARG B N 1
ATOM 4197 C CA . ARG B 1 181 ? 16.438 21.078 -27.344 1 63.94 181 ARG B CA 1
ATOM 4198 C C . ARG B 1 181 ? 16.953 21.203 -25.906 1 63.94 181 ARG B C 1
ATOM 4200 O O . ARG B 1 181 ? 16.562 20.422 -25.031 1 63.94 181 ARG B O 1
ATOM 4207 N N . PRO B 1 182 ? 17.828 22.109 -25.688 1 66.31 182 PRO B N 1
ATOM 4208 C CA . PRO B 1 182 ? 18.406 22.219 -24.344 1 66.31 182 PRO B CA 1
ATOM 4209 C C . PRO B 1 182 ? 17.375 22.609 -23.281 1 66.31 182 PRO B C 1
ATOM 4211 O O . PRO B 1 182 ? 16.438 23.359 -23.578 1 66.31 182 PRO B O 1
ATOM 4214 N N . THR B 1 183 ? 17.406 21.984 -22.141 1 74.81 183 THR B N 1
ATOM 4215 C CA . THR B 1 183 ? 16.594 22.375 -20.984 1 74.81 183 THR B CA 1
ATOM 4216 C C . THR B 1 183 ? 16.969 23.781 -20.516 1 74.81 183 THR B C 1
ATOM 4218 O O . THR B 1 183 ? 18.141 24.156 -20.516 1 74.81 183 THR B O 1
ATOM 4221 N N . VAL B 1 184 ? 16 24.719 -20.312 1 78.56 184 VAL B N 1
ATOM 4222 C CA . VAL B 1 184 ? 16.234 26.094 -19.906 1 78.56 184 VAL B CA 1
ATOM 4223 C C . VAL B 1 184 ? 15.828 26.266 -18.438 1 78.56 184 VAL B C 1
ATOM 4225 O O . VAL B 1 184 ? 14.859 25.656 -17.984 1 78.56 184 VAL B O 1
ATOM 4228 N N . VAL B 1 185 ? 16.688 27.062 -17.781 1 84.81 185 VAL B N 1
ATOM 4229 C CA . VAL B 1 185 ? 16.375 27.422 -16.406 1 84.81 185 VAL B CA 1
ATOM 4230 C C . VAL B 1 185 ? 15.094 28.25 -16.359 1 84.81 185 VAL B C 1
ATOM 4232 O O . VAL B 1 185 ? 14.891 29.141 -17.188 1 84.81 185 VAL B O 1
ATOM 4235 N N . GLY B 1 186 ? 14.141 27.953 -15.477 1 83.81 186 GLY B N 1
ATOM 4236 C CA . GLY B 1 186 ? 12.898 28.703 -15.359 1 83.81 186 GLY B CA 1
ATOM 4237 C C . GLY B 1 186 ? 11.773 27.891 -14.75 1 83.81 186 GLY B C 1
ATOM 4238 O O . GLY B 1 186 ? 11.984 26.75 -14.312 1 83.81 186 GLY B O 1
ATOM 4239 N N . PRO B 1 187 ? 10.688 28.578 -14.555 1 83.25 187 PRO B N 1
ATOM 4240 C CA . PRO B 1 187 ? 9.547 27.938 -13.914 1 83.25 187 PRO B CA 1
ATOM 4241 C C . PRO B 1 187 ? 8.945 26.812 -14.773 1 83.25 187 PRO B C 1
ATOM 4243 O O . PRO B 1 187 ? 8.859 26.953 -15.992 1 83.25 187 PRO B O 1
ATOM 4246 N N . ILE B 1 188 ? 8.82 25.672 -14.219 1 77.44 188 ILE B N 1
ATOM 4247 C CA . ILE B 1 188 ? 8.094 24.562 -14.836 1 77.44 188 ILE B CA 1
ATOM 4248 C C . ILE B 1 188 ? 6.605 24.672 -14.523 1 77.44 188 ILE B C 1
ATOM 4250 O O . ILE B 1 188 ? 5.762 24.531 -15.406 1 77.44 188 ILE B O 1
ATOM 4254 N N . SER B 1 189 ? 6.285 24.953 -13.305 1 77.12 189 SER B N 1
ATOM 4255 C CA . SER B 1 189 ? 4.945 25.203 -12.781 1 77.12 189 SER B CA 1
ATOM 4256 C C . SER B 1 189 ? 4.977 26.219 -11.656 1 77.12 189 SER B C 1
ATOM 4258 O O . SER B 1 189 ? 6.012 26.828 -11.391 1 77.12 189 SER B O 1
ATOM 4260 N N . ASN B 1 190 ? 3.795 26.438 -11.109 1 76.75 190 ASN B N 1
ATOM 4261 C CA . ASN B 1 190 ? 3.73 27.391 -10.016 1 76.75 190 ASN B CA 1
ATOM 4262 C C . ASN B 1 190 ? 4.578 26.953 -8.828 1 76.75 190 ASN B C 1
ATOM 4264 O O . ASN B 1 190 ? 5.078 27.781 -8.062 1 76.75 190 ASN B O 1
ATOM 4268 N N . ASN B 1 191 ? 4.773 25.641 -8.828 1 80.75 191 ASN B N 1
ATOM 4269 C CA . ASN B 1 191 ? 5.438 25.125 -7.633 1 80.75 191 ASN B CA 1
ATOM 4270 C C . ASN B 1 191 ? 6.801 24.516 -7.957 1 80.75 191 ASN B C 1
ATOM 4272 O O . ASN B 1 191 ? 7.527 24.094 -7.055 1 80.75 191 ASN B O 1
ATOM 4276 N N . ARG B 1 192 ? 7.195 24.516 -9.227 1 83.62 192 ARG B N 1
ATOM 4277 C CA . ARG B 1 192 ? 8.453 23.906 -9.641 1 83.62 192 ARG B CA 1
ATOM 4278 C C . ARG B 1 192 ? 9.234 24.812 -10.578 1 83.62 192 ARG B C 1
ATOM 4280 O O . ARG B 1 192 ? 8.656 25.453 -11.461 1 83.62 192 ARG B O 1
ATOM 4287 N N . SER B 1 193 ? 10.523 24.906 -10.398 1 86.69 193 SER B N 1
ATOM 4288 C CA . SER B 1 193 ? 11.398 25.703 -11.25 1 86.69 193 SER B CA 1
ATOM 4289 C C . SER B 1 193 ? 12.766 25.047 -11.414 1 86.69 193 SER B C 1
ATOM 4291 O O . SER B 1 193 ? 13.305 24.484 -10.453 1 86.69 193 SER B O 1
ATOM 4293 N N . ILE B 1 194 ? 13.203 25 -12.617 1 87.94 194 ILE B N 1
ATOM 4294 C CA . ILE B 1 194 ? 14.578 24.562 -12.852 1 87.94 194 ILE B CA 1
ATOM 4295 C C . ILE B 1 194 ? 15.539 25.656 -12.414 1 87.94 194 ILE B C 1
ATOM 4297 O O . ILE B 1 194 ? 15.453 26.797 -12.875 1 87.94 194 ILE B O 1
ATOM 4301 N N . ILE B 1 195 ? 16.422 25.344 -11.602 1 88.31 195 ILE B N 1
ATOM 4302 C CA . ILE B 1 195 ? 17.266 26.391 -11.047 1 88.31 195 ILE B CA 1
ATOM 4303 C C . ILE B 1 195 ? 18.688 26.25 -11.586 1 88.31 195 ILE B C 1
ATOM 4305 O O . ILE B 1 195 ? 19.469 27.219 -11.555 1 88.31 195 ILE B O 1
ATOM 4309 N N . GLU B 1 196 ? 19.047 25.031 -11.969 1 87.56 196 GLU B N 1
ATOM 4310 C CA . GLU B 1 196 ? 20.406 24.812 -12.438 1 87.56 196 GLU B CA 1
ATOM 4311 C C . GLU B 1 196 ? 20.484 23.656 -13.43 1 87.56 196 GLU B C 1
ATOM 4313 O O . GLU B 1 196 ? 19.766 22.656 -13.289 1 87.56 196 GLU B O 1
ATOM 4318 N N . ILE B 1 197 ? 21.219 23.844 -14.492 1 86.62 197 ILE B N 1
ATOM 4319 C CA . ILE B 1 197 ? 21.469 22.781 -15.469 1 86.62 197 ILE B CA 1
ATOM 4320 C C . ILE B 1 197 ? 22.984 22.594 -15.641 1 86.62 197 ILE B C 1
ATOM 4322 O O . ILE B 1 197 ? 23.703 23.562 -15.898 1 86.62 197 ILE B O 1
ATOM 4326 N N . THR B 1 198 ? 23.375 21.484 -15.352 1 84.06 198 THR B N 1
ATOM 4327 C CA . THR B 1 198 ? 24.781 21.156 -15.578 1 84.06 198 THR B CA 1
ATOM 4328 C C . THR B 1 198 ? 24.906 19.984 -16.547 1 84.06 198 THR B C 1
ATOM 4330 O O . THR B 1 198 ? 24.031 19.125 -16.609 1 84.06 198 THR B O 1
ATOM 4333 N N . THR B 1 199 ? 25.859 19.984 -17.391 1 82.25 199 THR B N 1
ATOM 4334 C CA . THR B 1 199 ? 26.062 18.922 -18.375 1 82.25 199 THR B CA 1
ATOM 4335 C C . THR B 1 199 ? 27.297 18.094 -18.047 1 82.25 199 THR B C 1
ATOM 4337 O O . THR B 1 199 ? 28.266 18.609 -17.5 1 82.25 199 THR B O 1
ATOM 4340 N N . ARG B 1 200 ? 27.016 16.797 -18.156 1 78.94 200 ARG B N 1
ATOM 4341 C CA . ARG B 1 200 ? 28.141 15.875 -17.984 1 78.94 200 ARG B CA 1
ATOM 4342 C C . ARG B 1 200 ? 28.25 14.914 -19.156 1 78.94 200 ARG B C 1
ATOM 4344 O O . ARG B 1 200 ? 27.234 14.383 -19.625 1 78.94 200 ARG B O 1
ATOM 4351 N N . LYS B 1 201 ? 29.484 14.688 -19.672 1 78.31 201 LYS B N 1
ATOM 4352 C CA . LYS B 1 201 ? 29.703 13.75 -20.781 1 78.31 201 LYS B CA 1
ATOM 4353 C C . LYS B 1 201 ? 29.812 12.32 -20.266 1 78.31 201 LYS B C 1
ATOM 4355 O O . LYS B 1 201 ? 30.328 12.086 -19.172 1 78.31 201 LYS B O 1
ATOM 4360 N N . ASP B 1 202 ? 29.078 11.414 -20.969 1 75.19 202 ASP B N 1
ATOM 4361 C CA . ASP B 1 202 ? 29.156 9.992 -20.625 1 75.19 202 ASP B CA 1
ATOM 4362 C C . ASP B 1 202 ? 30.609 9.5 -20.656 1 75.19 202 ASP B C 1
ATOM 4364 O O . ASP B 1 202 ? 31.344 9.797 -21.594 1 75.19 202 ASP B O 1
ATOM 4368 N N . GLU B 1 203 ? 31.078 8.789 -19.594 1 66.5 203 GLU B N 1
ATOM 4369 C CA . GLU B 1 203 ? 32.469 8.312 -19.516 1 66.5 203 GLU B CA 1
ATOM 4370 C C . GLU B 1 203 ? 32.719 7.25 -20.562 1 66.5 203 GLU B C 1
ATOM 4372 O O . GLU B 1 203 ? 33.844 7.148 -21.062 1 66.5 203 GLU B O 1
ATOM 4377 N N . GLU B 1 204 ? 31.719 6.395 -20.828 1 63.91 204 GLU B N 1
ATOM 4378 C CA . GLU B 1 204 ? 31.938 5.285 -21.75 1 63.91 204 GLU B CA 1
ATOM 4379 C C . GLU B 1 204 ? 31.672 5.715 -23.188 1 63.91 204 GLU B C 1
ATOM 4381 O O . GLU B 1 204 ? 32.375 5.293 -24.109 1 63.91 204 GLU B O 1
ATOM 4386 N N . ASP B 1 205 ? 30.625 6.508 -23.438 1 67.06 205 ASP B N 1
ATOM 4387 C CA . ASP B 1 205 ? 30.297 6.988 -24.781 1 67.06 205 ASP B CA 1
ATOM 4388 C C . ASP B 1 205 ? 30.359 8.508 -24.844 1 67.06 205 ASP B C 1
ATOM 4390 O O . ASP B 1 205 ? 29.406 9.203 -24.453 1 67.06 205 ASP B O 1
ATOM 4394 N N . GLY B 1 206 ? 31.484 9.023 -25.094 1 66.44 206 GLY B N 1
ATOM 4395 C CA . GLY B 1 206 ? 31.734 10.453 -25.172 1 66.44 206 GLY B CA 1
ATOM 4396 C C . GLY B 1 206 ? 30.703 11.188 -26.016 1 66.44 206 GLY B C 1
ATOM 4397 O O . GLY B 1 206 ? 30.609 12.414 -25.969 1 66.44 206 GLY B O 1
ATOM 4398 N N . LYS B 1 207 ? 29.891 10.5 -26.75 1 71.25 207 LYS B N 1
ATOM 4399 C CA . LYS B 1 207 ? 28.891 11.125 -27.609 1 71.25 207 LYS B CA 1
ATOM 4400 C C . LYS B 1 207 ? 27.594 11.375 -26.859 1 71.25 207 LYS B C 1
ATOM 4402 O O . LYS B 1 207 ? 26.75 12.164 -27.297 1 71.25 207 LYS B O 1
ATOM 4407 N N . LYS B 1 208 ? 27.484 10.82 -25.719 1 75.88 208 LYS B N 1
ATOM 4408 C CA . LYS B 1 208 ? 26.266 11.008 -24.922 1 75.88 208 LYS B CA 1
ATOM 4409 C C . LYS B 1 208 ? 26.5 12.031 -23.828 1 75.88 208 LYS B C 1
ATOM 4411 O O . LYS B 1 208 ? 27.469 11.938 -23.062 1 75.88 208 LYS B O 1
ATOM 4416 N N . THR B 1 209 ? 25.875 13.188 -23.906 1 80.19 209 THR B N 1
ATOM 4417 C CA . THR B 1 209 ? 25.922 14.219 -22.875 1 80.19 209 THR B CA 1
ATOM 4418 C C . THR B 1 209 ? 24.688 14.141 -21.969 1 80.19 209 THR B C 1
ATOM 4420 O O . THR B 1 209 ? 23.562 14.094 -22.469 1 80.19 209 THR B O 1
ATOM 4423 N N . TYR B 1 210 ? 24.953 13.984 -20.672 1 81.25 210 TYR B N 1
ATOM 4424 C CA . TYR B 1 210 ? 23.875 13.977 -19.703 1 81.25 210 TYR B CA 1
ATOM 4425 C C . TYR B 1 210 ? 23.688 15.359 -19.078 1 81.25 210 TYR B C 1
ATOM 4427 O O . TYR B 1 210 ? 24.656 16.078 -18.844 1 81.25 210 TYR B O 1
ATOM 4435 N N . GLU B 1 211 ? 22.516 15.781 -19.016 1 84.25 211 GLU B N 1
ATOM 4436 C CA . GLU B 1 211 ? 22.156 17.016 -18.312 1 84.25 211 GLU B CA 1
ATOM 4437 C C . GLU B 1 211 ? 21.641 16.719 -16.906 1 84.25 211 GLU B C 1
ATOM 4439 O O . GLU B 1 211 ? 20.781 15.852 -16.719 1 84.25 211 GLU B O 1
ATOM 4444 N N . ARG B 1 212 ? 22.297 17.312 -16 1 83.5 212 ARG B N 1
ATOM 4445 C CA . ARG B 1 212 ? 21.812 17.281 -14.625 1 83.5 212 ARG B CA 1
ATOM 4446 C C . ARG B 1 212 ? 20.969 18.516 -14.305 1 83.5 212 ARG B C 1
ATOM 4448 O O . ARG B 1 212 ? 21.469 19.641 -14.367 1 83.5 212 ARG B O 1
ATOM 4455 N N . ILE B 1 213 ? 19.781 18.312 -14.055 1 86 213 ILE B N 1
ATOM 4456 C CA . ILE B 1 213 ? 18.828 19.406 -13.844 1 86 213 ILE B CA 1
ATOM 4457 C C . ILE B 1 213 ? 18.438 19.469 -12.375 1 86 213 ILE B C 1
ATOM 4459 O O . ILE B 1 213 ? 17.984 18.469 -11.797 1 86 213 ILE B O 1
ATOM 4463 N N . LYS B 1 214 ? 18.656 20.609 -11.797 1 86.31 214 LYS B N 1
ATOM 4464 C CA . LYS B 1 214 ? 18.172 20.875 -10.445 1 86.31 214 LYS B CA 1
ATOM 4465 C C . LYS B 1 214 ? 16.812 21.562 -10.477 1 86.31 214 LYS B C 1
ATOM 4467 O O . LYS B 1 214 ? 16.656 22.609 -11.102 1 86.31 214 LYS B O 1
ATOM 4472 N N . ILE B 1 215 ? 15.914 20.938 -9.836 1 85.56 215 ILE B N 1
ATOM 4473 C CA . ILE B 1 215 ? 14.547 21.469 -9.828 1 85.56 215 ILE B CA 1
ATOM 4474 C C . ILE B 1 215 ? 14.148 21.844 -8.406 1 85.56 215 ILE B C 1
ATOM 4476 O O . ILE B 1 215 ? 14.25 21.031 -7.488 1 85.56 215 ILE B O 1
ATOM 4480 N N . LYS B 1 216 ? 13.758 23.078 -8.258 1 87.69 216 LYS B N 1
ATOM 4481 C CA . LYS B 1 216 ? 13.227 23.531 -6.977 1 87.69 216 LYS B CA 1
ATOM 4482 C C . LYS B 1 216 ? 11.719 23.281 -6.883 1 87.69 216 LYS B C 1
ATOM 4484 O O . LYS B 1 216 ? 10.961 23.734 -7.742 1 87.69 216 LYS B O 1
ATOM 4489 N N . ASN B 1 217 ? 11.328 22.5 -5.883 1 87.38 217 ASN B N 1
ATOM 4490 C CA . ASN B 1 217 ? 9.922 22.234 -5.609 1 87.38 217 ASN B CA 1
ATOM 4491 C C . ASN B 1 217 ? 9.43 23 -4.379 1 87.38 217 ASN B C 1
ATOM 4493 O O . ASN B 1 217 ? 9.984 22.828 -3.289 1 87.38 217 ASN B O 1
ATOM 4497 N N . CYS B 1 218 ? 8.391 23.828 -4.566 1 90.31 218 CYS B N 1
ATOM 4498 C CA . CYS B 1 218 ? 7.789 24.562 -3.459 1 90.31 218 CYS B CA 1
ATOM 4499 C C . CYS B 1 218 ? 6.434 23.969 -3.088 1 90.31 218 CYS B C 1
ATOM 4501 O O . CYS B 1 218 ? 5.625 23.672 -3.965 1 90.31 218 CYS B O 1
ATOM 4503 N N . TYR B 1 219 ? 6.242 23.828 -1.857 1 92.81 219 TYR B N 1
ATOM 4504 C CA . TYR B 1 219 ? 5.008 23.203 -1.402 1 92.81 219 TYR B CA 1
ATOM 4505 C C . TYR B 1 219 ? 4.074 24.219 -0.762 1 92.81 219 TYR B C 1
ATOM 4507 O O . TYR B 1 219 ? 4.531 25.234 -0.226 1 92.81 219 TYR B O 1
ATOM 4515 N N . THR B 1 220 ? 2.822 23.922 -0.832 1 93.62 220 THR B N 1
ATOM 4516 C CA . THR B 1 220 ? 1.785 24.75 -0.226 1 93.62 220 THR B CA 1
ATOM 4517 C C . THR B 1 220 ? 1.411 24.234 1.157 1 93.62 220 THR B C 1
ATOM 4519 O O . THR B 1 220 ? 1.318 23.016 1.361 1 93.62 220 THR B O 1
ATOM 4522 N N . SER B 1 221 ? 1.194 25.125 2.068 1 96.25 221 SER B N 1
ATOM 4523 C CA . SER B 1 221 ? 0.815 24.734 3.418 1 96.25 221 SER B CA 1
ATOM 4524 C C . SER B 1 221 ? -0.586 24.125 3.441 1 96.25 221 SER B C 1
ATOM 4526 O O . SER B 1 221 ? -1.385 24.359 2.533 1 96.25 221 SER B O 1
ATOM 4528 N N . LEU B 1 222 ? -0.88 23.312 4.465 1 96.88 222 LEU B N 1
ATOM 4529 C CA . LEU B 1 222 ? -2.189 22.688 4.594 1 96.88 222 LEU B CA 1
ATOM 4530 C C . LEU B 1 222 ? -3.287 23.734 4.734 1 96.88 222 LEU B C 1
ATOM 4532 O O . LEU B 1 222 ? -4.371 23.594 4.164 1 96.88 222 LEU B O 1
ATOM 4536 N N . LYS B 1 223 ? -3 24.781 5.523 1 96.06 223 LYS B N 1
ATOM 4537 C CA . LYS B 1 223 ? -3.949 25.891 5.688 1 96.06 223 LYS B CA 1
ATOM 4538 C C . LYS B 1 223 ? -4.34 26.484 4.34 1 96.06 223 LYS B C 1
ATOM 4540 O O . LYS B 1 223 ? -5.523 26.703 4.074 1 96.06 223 LYS B O 1
ATOM 4545 N N . GLU B 1 224 ? -3.357 26.734 3.49 1 94.12 224 GLU B N 1
ATOM 4546 C CA . GLU B 1 224 ? -3.598 27.328 2.174 1 94.12 224 GLU B CA 1
ATOM 4547 C C . GLU B 1 224 ? -4.348 26.359 1.268 1 94.12 224 GLU B C 1
ATOM 4549 O O . GLU B 1 224 ? -5.199 26.766 0.475 1 94.12 224 GLU B O 1
ATOM 4554 N N . VAL B 1 225 ? -4 25.062 1.354 1 94.12 225 VAL B N 1
ATOM 4555 C CA . VAL B 1 225 ? -4.707 24.062 0.576 1 94.12 225 VAL B CA 1
ATOM 4556 C C . VAL B 1 225 ? -6.191 24.062 0.944 1 94.12 225 VAL B C 1
ATOM 4558 O O . VAL B 1 225 ? -7.055 24.094 0.064 1 94.12 225 VAL B O 1
ATOM 4561 N N . LEU B 1 226 ? -6.496 24.062 2.26 1 94.25 226 LEU B N 1
ATOM 4562 C CA . LEU B 1 226 ? -7.867 23.953 2.74 1 94.25 226 LEU B CA 1
ATOM 4563 C C . LEU B 1 226 ? -8.633 25.25 2.535 1 94.25 226 LEU B C 1
ATOM 4565 O O . LEU B 1 226 ? -9.867 25.266 2.594 1 94.25 226 LEU B O 1
ATOM 4569 N N . LYS B 1 227 ? -7.945 26.312 2.363 1 90 227 LYS B N 1
ATOM 4570 C CA . LYS B 1 227 ? -8.586 27.609 2.111 1 90 227 LYS B CA 1
ATOM 4571 C C . LYS B 1 227 ? -9.008 27.734 0.652 1 90 227 LYS B C 1
ATOM 4573 O O . LYS B 1 227 ? -10.047 28.328 0.352 1 90 227 LYS B O 1
ATOM 4578 N N . GLY B 1 228 ? -8.031 27.188 -0.28 1 86.06 228 GLY B N 1
ATOM 4579 C CA . GLY B 1 228 ? -8.422 27.438 -1.659 1 86.06 228 GLY B CA 1
ATOM 4580 C C . GLY B 1 228 ? -7.578 26.672 -2.662 1 86.06 228 GLY B C 1
ATOM 4581 O O . GLY B 1 228 ? -7.109 27.234 -3.648 1 86.06 228 GLY B O 1
ATOM 4582 N N . ALA B 1 229 ? -7.348 25.5 -2.475 1 83.25 229 ALA B N 1
ATOM 4583 C CA . ALA B 1 229 ? -6.641 24.688 -3.461 1 83.25 229 ALA B CA 1
ATOM 4584 C C . ALA B 1 229 ? -7.406 24.625 -4.781 1 83.25 229 ALA B C 1
ATOM 4586 O O . ALA B 1 229 ? -8.641 24.578 -4.785 1 83.25 229 ALA B O 1
ATOM 4587 N N . THR B 1 230 ? -6.703 24.797 -5.852 1 83.12 230 THR B N 1
ATOM 4588 C CA . THR B 1 230 ? -7.32 24.75 -7.172 1 83.12 230 THR B CA 1
ATOM 4589 C C . THR B 1 230 ? -6.488 23.891 -8.125 1 83.12 230 THR B C 1
ATOM 4591 O O . THR B 1 230 ? -5.289 23.703 -7.914 1 83.12 230 THR B O 1
ATOM 4594 N N . LEU B 1 231 ? -7.16 23.281 -8.914 1 81.69 231 LEU B N 1
ATOM 4595 C CA . LEU B 1 231 ? -6.492 22.516 -9.961 1 81.69 231 LEU B CA 1
ATOM 4596 C C . LEU B 1 231 ? -6.602 23.219 -11.305 1 81.69 231 LEU B C 1
ATOM 4598 O O . LEU B 1 231 ? -6.105 22.719 -12.32 1 81.69 231 LEU B O 1
ATOM 4602 N N . ASN B 1 232 ? -7.105 24.422 -11.086 1 72.88 232 ASN B N 1
ATOM 4603 C CA . ASN B 1 232 ? -7.301 25.203 -12.297 1 72.88 232 ASN B CA 1
ATOM 4604 C C . ASN B 1 232 ? -5.973 25.516 -12.984 1 72.88 232 ASN B C 1
ATOM 4606 O O . ASN B 1 232 ? -4.973 25.797 -12.32 1 72.88 232 ASN B O 1
ATOM 4610 N N . GLU B 1 233 ? -5.723 25.047 -14.188 1 67.38 233 GLU B N 1
ATOM 4611 C CA . GLU B 1 233 ? -4.566 25.312 -15.031 1 67.38 233 GLU B CA 1
ATOM 4612 C C . GLU B 1 233 ? -3.529 24.203 -14.938 1 67.38 233 GLU B C 1
ATOM 4614 O O . GLU B 1 233 ? -2.48 24.266 -15.578 1 67.38 233 GLU B O 1
ATOM 4619 N N . LYS B 1 234 ? -3.781 23.438 -14.055 1 68.88 234 LYS B N 1
ATOM 4620 C CA . LYS B 1 234 ? -2.814 22.359 -13.906 1 68.88 234 LYS B CA 1
ATOM 4621 C C . LYS B 1 234 ? -3.248 21.125 -14.688 1 68.88 234 LYS B C 1
ATOM 4623 O O . LYS B 1 234 ? -2.408 20.328 -15.141 1 68.88 234 LYS B O 1
ATOM 4628 N N . LEU B 1 235 ? -4.559 20.938 -14.758 1 69.69 235 LEU B N 1
ATOM 4629 C CA . LEU B 1 235 ? -5.109 19.781 -15.461 1 69.69 235 LEU B CA 1
ATOM 4630 C C . LEU B 1 235 ? -6.008 20.219 -16.609 1 69.69 235 LEU B C 1
ATOM 4632 O O . LEU B 1 235 ? -6.652 21.266 -16.531 1 69.69 235 LEU B O 1
ATOM 4636 N N . THR B 1 236 ? -5.906 19.406 -17.625 1 67.88 236 THR B N 1
ATOM 4637 C CA . THR B 1 236 ? -6.816 19.641 -18.734 1 67.88 236 THR B CA 1
ATOM 4638 C C . THR B 1 236 ? -8.25 19.328 -18.344 1 67.88 236 THR B C 1
ATOM 4640 O O . THR B 1 236 ? -8.492 18.672 -17.328 1 67.88 236 THR B O 1
ATOM 4643 N N . ARG B 1 237 ? -9.141 19.875 -19.109 1 63.72 237 ARG B N 1
ATOM 4644 C CA . ARG B 1 237 ? -10.555 19.609 -18.859 1 63.72 237 ARG B CA 1
ATOM 4645 C C . ARG B 1 237 ? -10.836 18.109 -18.844 1 63.72 237 ARG B C 1
ATOM 4647 O O . ARG B 1 237 ? -11.633 17.625 -18.031 1 63.72 237 ARG B O 1
ATOM 4654 N N . ARG B 1 238 ? -10.188 17.438 -19.641 1 61.69 238 ARG B N 1
ATOM 4655 C CA . ARG B 1 238 ? -10.367 16 -19.734 1 61.69 238 ARG B CA 1
ATOM 4656 C C . ARG B 1 238 ? -9.836 15.289 -18.5 1 61.69 238 ARG B C 1
ATOM 4658 O O . ARG B 1 238 ? -10.477 14.367 -17.984 1 61.69 238 ARG B O 1
ATOM 4665 N N . GLN B 1 239 ? -8.75 15.773 -18.031 1 67.25 239 GLN B N 1
ATOM 4666 C CA . GLN B 1 239 ? -8.141 15.195 -16.828 1 67.25 239 GLN B CA 1
ATOM 4667 C C . GLN B 1 239 ? -8.984 15.469 -15.594 1 67.25 239 GLN B C 1
ATOM 4669 O O . GLN B 1 239 ? -9.102 14.609 -14.719 1 67.25 239 GLN B O 1
ATOM 4674 N N . LEU B 1 240 ? -9.547 16.594 -15.656 1 69.94 240 LEU B N 1
ATOM 4675 C CA . LEU B 1 240 ? -10.367 17.016 -14.516 1 69.94 240 LEU B CA 1
ATOM 4676 C C . LEU B 1 240 ? -11.609 16.141 -14.391 1 69.94 240 LEU B C 1
ATOM 4678 O O . LEU B 1 240 ? -12.062 15.859 -13.281 1 69.94 240 LEU B O 1
ATOM 4682 N N . LYS B 1 241 ? -12.031 15.688 -15.477 1 63.09 241 LYS B N 1
ATOM 4683 C CA . LYS B 1 241 ? -13.234 14.859 -15.484 1 63.09 241 LYS B CA 1
ATOM 4684 C C . LYS B 1 241 ? -12.961 13.484 -14.875 1 63.09 241 LYS B C 1
ATOM 4686 O O . LYS B 1 241 ? -13.883 12.797 -14.445 1 63.09 241 LYS B O 1
ATOM 4691 N N . ARG B 1 242 ? -11.711 13.234 -14.758 1 63.19 242 ARG B N 1
ATOM 4692 C CA . ARG B 1 242 ? -11.344 11.914 -14.273 1 63.19 242 ARG B CA 1
ATOM 4693 C C . ARG B 1 242 ? -11.078 11.93 -12.773 1 63.19 242 ARG B C 1
ATOM 4695 O O . ARG B 1 242 ? -10.898 10.875 -12.156 1 63.19 242 ARG B O 1
ATOM 4702 N N . VAL B 1 243 ? -11.109 13.234 -12.367 1 70.19 243 VAL B N 1
ATOM 4703 C CA . VAL B 1 243 ? -10.898 13.328 -10.922 1 70.19 243 VAL B CA 1
ATOM 4704 C C . VAL B 1 243 ? -12.117 12.766 -10.188 1 70.19 243 VAL B C 1
ATOM 4706 O O . VAL B 1 243 ? -13.258 13.133 -10.5 1 70.19 243 VAL B O 1
ATOM 4709 N N . THR B 1 244 ? -11.844 11.852 -9.312 1 77.94 244 THR B N 1
ATOM 4710 C CA . THR B 1 244 ? -12.906 11.133 -8.625 1 77.94 244 THR B CA 1
ATOM 4711 C C . THR B 1 244 ? -13.445 11.961 -7.461 1 77.94 244 THR B C 1
ATOM 4713 O O . THR B 1 244 ? -12.938 13.039 -7.168 1 77.94 244 THR B O 1
ATOM 4716 N N . SER B 1 245 ? -14.516 11.461 -6.918 1 88.94 245 SER B N 1
ATOM 4717 C CA . SER B 1 245 ? -15.242 12.117 -5.832 1 88.94 245 SER B CA 1
ATOM 4718 C C . SER B 1 245 ? -14.391 12.195 -4.566 1 88.94 245 SER B C 1
ATOM 4720 O O . SER B 1 245 ? -14.688 12.977 -3.66 1 88.94 245 SER B O 1
ATOM 4722 N N . ILE B 1 246 ? -13.375 11.5 -4.617 1 91.88 246 ILE B N 1
ATOM 4723 C CA . ILE B 1 246 ? -12.656 11.312 -3.361 1 91.88 246 ILE B CA 1
ATOM 4724 C C . ILE B 1 246 ? -11.961 12.609 -2.961 1 91.88 246 ILE B C 1
ATOM 4726 O O . ILE B 1 246 ? -11.922 12.969 -1.779 1 91.88 246 ILE B O 1
ATOM 4730 N N . LEU B 1 247 ? -11.469 13.336 -3.943 1 93.38 247 LEU B N 1
ATOM 4731 C CA . LEU B 1 247 ? -10.703 14.539 -3.619 1 93.38 247 LEU B CA 1
ATOM 4732 C C . LEU B 1 247 ? -11.594 15.609 -3.012 1 93.38 247 LEU B C 1
ATOM 4734 O O . LEU B 1 247 ? -11.367 16.047 -1.884 1 93.38 247 LEU B O 1
ATOM 4738 N N . PRO B 1 248 ? -12.711 16 -3.695 1 94.69 248 PRO B N 1
ATOM 4739 C CA . PRO B 1 248 ? -13.57 17.031 -3.084 1 94.69 248 PRO B CA 1
ATOM 4740 C C . PRO B 1 248 ? -14.164 16.578 -1.753 1 94.69 248 PRO B C 1
ATOM 4742 O O . PRO B 1 248 ? -14.344 17.391 -0.845 1 94.69 248 PRO B O 1
ATOM 4745 N N . LEU B 1 249 ? -14.492 15.305 -1.645 1 95.44 249 LEU B N 1
ATOM 4746 C CA . LEU B 1 249 ? -15.055 14.797 -0.397 1 95.44 249 LEU B CA 1
ATOM 4747 C C . LEU B 1 249 ? -14.031 14.867 0.729 1 95.44 249 LEU B C 1
ATOM 4749 O O . LEU B 1 249 ? -14.359 15.242 1.855 1 95.44 249 LEU B O 1
ATOM 4753 N N . THR B 1 250 ? -12.812 14.492 0.419 1 95.81 250 THR B N 1
ATOM 4754 C CA . THR B 1 250 ? -11.75 14.516 1.418 1 95.81 250 THR B CA 1
ATOM 4755 C C . THR B 1 250 ? -11.477 15.953 1.875 1 95.81 250 THR B C 1
ATOM 4757 O O . THR B 1 250 ? -11.383 16.219 3.074 1 95.81 250 THR B O 1
ATOM 4760 N N . LEU B 1 251 ? -11.383 16.844 0.921 1 95.38 251 LEU B N 1
ATOM 4761 C CA . LEU B 1 251 ? -11.141 18.25 1.259 1 95.38 251 LEU B CA 1
ATOM 4762 C C . LEU B 1 251 ? -12.297 18.812 2.076 1 95.38 251 LEU B C 1
ATOM 4764 O O . LEU B 1 251 ? -12.07 19.594 3.014 1 95.38 251 LEU B O 1
ATOM 4768 N N . SER B 1 252 ? -13.484 18.438 1.693 1 94.31 252 SER B N 1
ATOM 4769 C CA . SER B 1 252 ? -14.656 18.891 2.43 1 94.31 252 SER B CA 1
ATOM 4770 C C . SER B 1 252 ? -14.633 18.391 3.873 1 94.31 252 SER B C 1
ATOM 4772 O O . SER B 1 252 ? -14.953 19.141 4.797 1 94.31 252 SER B O 1
ATOM 4774 N N . LEU B 1 253 ? -14.297 17.156 4.02 1 93.75 253 LEU B N 1
ATOM 4775 C CA . LEU B 1 253 ? -14.234 16.562 5.355 1 93.75 253 LEU B CA 1
ATOM 4776 C C . LEU B 1 253 ? -13.188 17.281 6.211 1 93.75 253 LEU B C 1
ATOM 4778 O O . LEU B 1 253 ? -13.453 17.609 7.367 1 93.75 253 LEU B O 1
ATOM 4782 N N . LEU B 1 254 ? -12.016 17.5 5.668 1 94.25 254 LEU B N 1
ATOM 4783 C CA . LEU B 1 254 ? -10.953 18.188 6.387 1 94.25 254 LEU B CA 1
ATOM 4784 C C . LEU B 1 254 ? -11.359 19.609 6.738 1 94.25 254 LEU B C 1
ATOM 4786 O O . LEU B 1 254 ? -11.094 20.078 7.848 1 94.25 254 LEU B O 1
ATOM 4790 N N . GLN B 1 255 ? -11.969 20.25 5.809 1 92.44 255 GLN B N 1
ATOM 4791 C CA . GLN B 1 255 ? -12.43 21.609 6.055 1 92.44 255 GLN B CA 1
ATOM 4792 C C . GLN B 1 255 ? -13.5 21.641 7.145 1 92.44 255 GLN B C 1
ATOM 4794 O O . GLN B 1 255 ? -13.523 22.562 7.969 1 92.44 255 GLN B O 1
ATOM 4799 N N . HIS B 1 256 ? -14.391 20.688 7.078 1 89.81 256 HIS B N 1
ATOM 4800 C CA . HIS B 1 256 ? -15.43 20.562 8.094 1 89.81 256 HIS B CA 1
ATOM 4801 C C . HIS B 1 256 ? -14.82 20.406 9.484 1 89.81 256 HIS B C 1
ATOM 4803 O O . HIS B 1 256 ? -15.297 21.031 10.445 1 89.81 256 HIS B O 1
ATOM 4809 N N . GLU B 1 257 ? -13.844 19.625 9.578 1 88.31 257 GLU B N 1
ATOM 4810 C CA . GLU B 1 257 ? -13.164 19.406 10.852 1 88.31 257 GLU B CA 1
ATOM 4811 C C . GLU B 1 257 ? -12.438 20.672 11.32 1 88.31 257 GLU B C 1
ATOM 4813 O O . GLU B 1 257 ? -12.344 20.922 12.523 1 88.31 257 GLU B O 1
ATOM 4818 N N . LEU B 1 258 ? -11.953 21.391 10.406 1 88.19 258 LEU B N 1
ATOM 4819 C CA . LEU B 1 258 ? -11.25 22.641 10.727 1 88.19 258 LEU B CA 1
ATOM 4820 C C . LEU B 1 258 ? -12.211 23.672 11.305 1 88.19 258 LEU B C 1
ATOM 4822 O O . LEU B 1 258 ? -11.852 24.406 12.227 1 88.19 258 LEU B O 1
ATOM 4826 N N . LYS B 1 259 ? -13.391 23.703 10.789 1 82.56 259 LYS B N 1
ATOM 4827 C CA . LYS B 1 259 ? -14.375 24.688 11.242 1 82.56 259 LYS B CA 1
ATOM 4828 C C . LYS B 1 259 ? -15.078 24.219 12.516 1 82.56 259 LYS B C 1
ATOM 4830 O O . LYS B 1 259 ? -15.977 24.891 13.023 1 82.56 259 LYS B O 1
ATOM 4835 N N . GLN B 1 260 ? -14.453 23.219 13.141 1 66.81 260 GLN B N 1
ATOM 4836 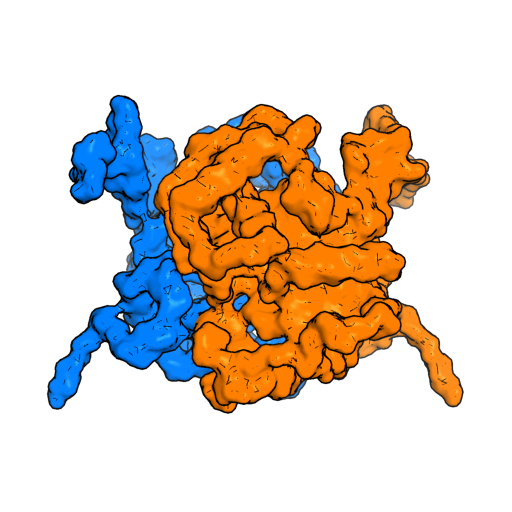C CA . GLN B 1 260 ? -14.922 22.656 14.406 1 66.81 260 GLN B CA 1
ATOM 4837 C C . GLN B 1 260 ? -16.438 22.453 14.391 1 66.81 260 GLN B C 1
ATOM 4839 O O . GLN B 1 260 ? -17.109 22.719 15.383 1 66.81 260 GLN B O 1
ATOM 4844 N N . LYS B 1 261 ? -16.844 22.141 13.227 1 63.53 261 LYS B N 1
ATOM 4845 C CA . LYS B 1 261 ? -18.281 21.906 13.148 1 63.53 261 LYS B CA 1
ATOM 4846 C C . LYS B 1 261 ? -18.672 20.578 13.789 1 63.53 261 LYS B C 1
ATOM 4848 O O . LYS B 1 261 ? -17.812 19.812 14.211 1 63.53 261 LYS B O 1
ATOM 4853 N N . SER B 1 262 ? -19.906 20.219 13.828 1 63.25 262 SER B N 1
ATOM 4854 C CA . SER B 1 262 ? -20.531 19.094 14.516 1 63.25 262 SER B CA 1
ATOM 4855 C C . SER B 1 262 ? -19.922 17.766 14.094 1 63.25 262 SER B C 1
ATOM 4857 O O . SER B 1 262 ? -19.359 17.656 13 1 63.25 262 SER B O 1
ATOM 4859 N N . LYS B 1 263 ? -19.781 16.938 15.055 1 65.12 263 LYS B N 1
ATOM 4860 C CA . LYS B 1 263 ? -19.297 15.578 14.914 1 65.12 263 LYS B CA 1
ATOM 4861 C C . LYS B 1 263 ? -20.109 14.805 13.875 1 65.12 263 LYS B C 1
ATOM 4863 O O . LYS B 1 263 ? -19.578 13.898 13.219 1 65.12 263 LYS B O 1
ATOM 4868 N N . THR B 1 264 ? -21.281 15.258 13.648 1 71.62 264 THR B N 1
ATOM 4869 C CA . THR B 1 264 ? -22.109 14.492 12.727 1 71.62 264 THR B CA 1
ATOM 4870 C C . THR B 1 264 ? -22.25 15.227 11.398 1 71.62 264 THR B C 1
ATOM 4872 O O . THR B 1 264 ? -22.484 16.438 11.375 1 71.62 264 THR B O 1
ATOM 4875 N N . ILE B 1 265 ? -21.844 14.617 10.414 1 78.94 265 ILE B N 1
ATOM 4876 C CA . ILE B 1 265 ? -22.047 15.18 9.078 1 78.94 265 ILE B CA 1
ATOM 4877 C C . ILE B 1 265 ? -23.062 14.336 8.312 1 78.94 265 ILE B C 1
ATOM 4879 O O . ILE B 1 265 ? -22.938 13.109 8.234 1 78.94 265 ILE B O 1
ATOM 4883 N N . ASN B 1 266 ? -24.094 14.953 7.93 1 84.62 266 ASN B N 1
ATOM 4884 C CA . ASN B 1 266 ? -25.047 14.211 7.105 1 84.62 266 ASN B CA 1
ATOM 4885 C C . ASN B 1 266 ? -24.672 14.273 5.629 1 84.62 266 ASN B C 1
ATOM 4887 O O . ASN B 1 266 ? -23.844 15.094 5.227 1 84.62 266 ASN B O 1
ATOM 4891 N N . VAL B 1 267 ? -25.234 13.414 4.875 1 87.81 267 VAL B N 1
ATOM 4892 C CA . VAL B 1 267 ? -24.891 13.188 3.473 1 87.81 267 VAL B CA 1
ATOM 4893 C C . VAL B 1 267 ? -25.172 14.453 2.664 1 87.81 267 VAL B C 1
ATOM 4895 O O . VAL B 1 267 ? -24.359 14.859 1.827 1 87.81 267 VAL B O 1
ATOM 4898 N N . GLU B 1 268 ? -26.25 15.078 2.959 1 88.38 268 GLU B N 1
ATOM 4899 C CA . GLU B 1 268 ? -26.656 16.266 2.209 1 88.38 268 GLU B CA 1
ATOM 4900 C C . GLU B 1 268 ? -25.672 17.406 2.412 1 88.38 268 GLU B C 1
ATOM 4902 O O . GLU B 1 268 ? -25.266 18.062 1.45 1 88.38 268 GLU B O 1
ATOM 4907 N N . GLN B 1 269 ? -25.344 17.594 3.6 1 89.25 269 GLN B N 1
ATOM 4908 C CA . GLN B 1 269 ? -24.391 18.641 3.91 1 89.25 269 GLN B CA 1
ATOM 4909 C C . GLN B 1 269 ? -23.031 18.359 3.273 1 89.25 269 GLN B C 1
ATOM 4911 O O . GLN B 1 269 ? -22.391 19.281 2.748 1 89.25 269 GLN B O 1
ATOM 4916 N N . MET B 1 270 ? -22.594 17.156 3.342 1 91.88 270 MET B N 1
ATOM 4917 C CA . MET B 1 270 ? -21.312 16.781 2.75 1 91.88 270 MET B CA 1
ATOM 4918 C C . MET B 1 270 ? -21.328 17.016 1.244 1 91.88 270 MET B C 1
ATOM 4920 O O . MET B 1 270 ? -20.328 17.484 0.684 1 91.88 270 MET B O 1
ATOM 4924 N N . LYS B 1 271 ? -22.391 16.656 0.64 1 91.94 271 LYS B N 1
ATOM 4925 C CA . LYS B 1 271 ? -22.5 16.844 -0.803 1 91.94 271 LYS B CA 1
ATOM 4926 C C . LYS B 1 271 ? -22.453 18.328 -1.164 1 91.94 271 LYS B C 1
ATOM 4928 O O . LYS B 1 271 ? -21.844 18.703 -2.162 1 91.94 271 LYS B O 1
ATOM 4933 N N . MET B 1 272 ? -23.125 19.125 -0.388 1 92.25 272 MET B N 1
ATOM 4934 C CA . MET B 1 272 ? -23.125 20.562 -0.626 1 92.25 272 MET B CA 1
ATOM 4935 C C . MET B 1 272 ? -21.719 21.141 -0.485 1 92.25 272 MET B C 1
ATOM 4937 O O . MET B 1 272 ? -21.281 21.922 -1.327 1 92.25 272 MET B O 1
ATOM 4941 N N . ASP B 1 273 ? -21.078 20.75 0.565 1 92.69 273 ASP B N 1
ATOM 4942 C CA . ASP B 1 273 ? -19.719 21.219 0.792 1 92.69 273 ASP B CA 1
ATOM 4943 C C . ASP B 1 273 ? -18.781 20.734 -0.314 1 92.69 273 ASP B C 1
ATOM 4945 O O . ASP B 1 273 ? -17.906 21.469 -0.765 1 92.69 273 ASP B O 1
ATOM 4949 N N . ALA B 1 274 ? -18.969 19.5 -0.698 1 94.88 274 ALA B N 1
ATOM 4950 C CA . ALA B 1 274 ? -18.141 18.938 -1.751 1 94.88 274 ALA B CA 1
ATOM 4951 C C . ALA B 1 274 ? -18.391 19.625 -3.088 1 94.88 274 ALA B C 1
ATOM 4953 O O . ALA B 1 274 ? -17.469 19.766 -3.902 1 94.88 274 ALA B O 1
ATOM 4954 N N . ALA B 1 275 ? -19.625 20 -3.281 1 94.31 275 ALA B N 1
ATOM 4955 C CA . ALA B 1 275 ? -19.953 20.703 -4.516 1 94.31 275 ALA B CA 1
ATOM 4956 C C . ALA B 1 275 ? -19.203 22.031 -4.617 1 94.31 275 ALA B C 1
ATOM 4958 O O . ALA B 1 275 ? -18.797 22.438 -5.707 1 94.31 275 ALA B O 1
ATOM 4959 N N . VAL B 1 276 ? -19.078 22.688 -3.531 1 93.81 276 VAL B N 1
ATOM 4960 C CA . VAL B 1 276 ? -18.297 23.922 -3.488 1 93.81 276 VAL B CA 1
ATOM 4961 C C . VAL B 1 276 ? -16.859 23.641 -3.902 1 93.81 276 VAL B C 1
ATOM 4963 O O . VAL B 1 276 ? -16.281 24.406 -4.684 1 93.81 276 VAL B O 1
ATOM 4966 N N . TRP B 1 277 ? -16.281 22.594 -3.428 1 93.62 277 TRP B N 1
ATOM 4967 C CA . TRP B 1 277 ? -14.922 22.203 -3.791 1 93.62 277 TRP B CA 1
ATOM 4968 C C . TRP B 1 277 ? -14.836 21.844 -5.27 1 93.62 277 TRP B C 1
ATOM 4970 O O . TRP B 1 277 ? -13.844 22.156 -5.934 1 93.62 277 TRP B O 1
ATOM 4980 N N . CYS B 1 278 ? -15.836 21.141 -5.703 1 92.94 278 CYS B N 1
ATOM 4981 C CA . CYS B 1 278 ? -15.852 20.812 -7.125 1 92.94 278 CYS B CA 1
ATOM 4982 C C . CYS B 1 278 ? -15.727 22.062 -7.98 1 92.94 278 CYS B C 1
ATOM 4984 O O . CYS B 1 278 ? -14.945 22.109 -8.93 1 92.94 278 CYS B O 1
ATOM 4986 N N . LYS B 1 279 ? -16.484 23.047 -7.656 1 91.06 279 LYS B N 1
ATOM 4987 C CA . LYS B 1 279 ? -16.438 24.312 -8.383 1 91.06 279 LYS B CA 1
ATOM 4988 C C . LYS B 1 279 ? -15.047 24.953 -8.289 1 91.06 279 LYS B C 1
ATOM 4990 O O . LYS B 1 279 ? -14.5 25.406 -9.289 1 91.06 279 LYS B O 1
ATOM 4995 N N . GLN B 1 280 ? -14.523 24.953 -7.148 1 90.38 280 GLN B N 1
ATOM 4996 C CA . GLN B 1 280 ? -13.211 25.547 -6.902 1 90.38 280 GLN B CA 1
ATOM 4997 C C . GLN B 1 280 ? -12.117 24.797 -7.648 1 90.38 280 GLN B C 1
ATOM 4999 O O . GLN B 1 280 ? -11.172 25.406 -8.148 1 90.38 280 GLN B O 1
ATOM 5004 N N . LEU B 1 281 ? -12.203 23.453 -7.695 1 90.06 281 LEU B N 1
ATOM 5005 C CA . LEU B 1 281 ? -11.203 22.609 -8.32 1 90.06 281 LEU B CA 1
ATOM 5006 C C . LEU B 1 281 ? -11.406 22.531 -9.828 1 90.06 281 LEU B C 1
ATOM 5008 O O . LEU B 1 281 ? -10.508 22.125 -10.562 1 90.06 281 LEU B O 1
ATOM 5012 N N . GLY B 1 282 ? -12.578 22.938 -10.289 1 86.56 282 GLY B N 1
ATOM 5013 C CA . GLY B 1 282 ? -12.898 22.859 -11.703 1 86.56 282 GLY B CA 1
ATOM 5014 C C . GLY B 1 282 ? -13.367 21.484 -12.141 1 86.56 282 GLY B C 1
ATOM 5015 O O . GLY B 1 282 ? -13.141 21.078 -13.281 1 86.56 282 GLY B O 1
ATOM 5016 N N . ILE B 1 283 ? -13.898 20.734 -11.195 1 88.31 283 ILE B N 1
ATOM 5017 C CA . ILE B 1 283 ? -14.383 19.391 -11.492 1 88.31 283 ILE B CA 1
ATOM 5018 C C . ILE B 1 283 ? -15.914 19.391 -11.523 1 88.31 283 ILE B C 1
ATOM 5020 O O . ILE B 1 283 ? -16.562 20.125 -10.773 1 88.31 283 ILE B O 1
ATOM 5024 N N . PRO B 1 284 ? -16.484 18.625 -12.398 1 86.94 284 PRO B N 1
ATOM 5025 C CA . PRO B 1 284 ? -17.938 18.562 -12.461 1 86.94 284 PRO B CA 1
ATOM 5026 C C . PRO B 1 284 ? -18.562 17.969 -11.195 1 86.94 284 PRO B C 1
ATOM 5028 O O . PRO B 1 284 ? -18.016 17.016 -10.625 1 86.94 284 PRO B O 1
ATOM 5031 N N . THR B 1 285 ? -19.672 18.5 -10.789 1 89.5 285 THR B N 1
ATOM 5032 C CA . THR B 1 285 ? -20.359 18.031 -9.586 1 89.5 285 THR B CA 1
ATOM 5033 C C . THR B 1 285 ? -20.984 16.672 -9.82 1 89.5 285 THR B C 1
ATOM 5035 O O . THR B 1 285 ? -21.391 15.992 -8.867 1 89.5 285 THR B O 1
ATOM 5038 N N . SER B 1 286 ? -21.094 16.266 -11.062 1 83.75 286 SER B N 1
ATOM 5039 C CA . SER B 1 286 ? -21.703 14.992 -11.406 1 83.75 286 SER B CA 1
ATOM 5040 C C . SER B 1 286 ? -20.891 13.828 -10.836 1 83.75 286 SER B C 1
ATOM 5042 O O . SER B 1 286 ? -21.406 12.711 -10.742 1 83.75 286 SER B O 1
ATOM 5044 N N . VAL B 1 287 ? -19.688 14.094 -10.438 1 83.19 287 VAL B N 1
ATOM 5045 C CA . VAL B 1 287 ? -18.844 13.031 -9.891 1 83.19 287 VAL B CA 1
ATOM 5046 C C . VAL B 1 287 ? -19.344 12.641 -8.5 1 83.19 287 VAL B C 1
ATOM 5048 O O . VAL B 1 287 ? -19.047 11.555 -8 1 83.19 287 VAL B O 1
ATOM 5051 N N . LEU B 1 288 ? -20.078 13.555 -7.918 1 89.5 288 LEU B N 1
ATOM 5052 C CA . LEU B 1 288 ? -20.562 13.328 -6.559 1 89.5 288 LEU B CA 1
ATOM 5053 C C . LEU B 1 288 ? -21.859 12.531 -6.578 1 89.5 288 LEU B C 1
ATOM 5055 O O . LEU B 1 288 ? -22.938 13.094 -6.781 1 89.5 288 LEU B O 1
ATOM 5059 N N . THR B 1 289 ? -21.766 11.273 -6.379 1 84.5 289 THR B N 1
ATOM 5060 C CA . THR B 1 289 ? -22.953 10.438 -6.297 1 84.5 289 THR B CA 1
ATOM 5061 C C . THR B 1 289 ? -23.375 10.242 -4.844 1 84.5 289 THR B C 1
ATOM 5063 O O . THR B 1 289 ? -22.547 10.281 -3.939 1 84.5 289 THR B O 1
ATOM 5066 N N . ASP B 1 290 ? -24.656 9.945 -4.656 1 85.38 290 ASP B N 1
ATOM 5067 C CA . ASP B 1 290 ? -25.172 9.727 -3.311 1 85.38 290 ASP B CA 1
ATOM 5068 C C . ASP B 1 290 ? -24.562 8.469 -2.688 1 85.38 290 ASP B C 1
ATOM 5070 O O . ASP B 1 290 ? -24.219 8.461 -1.507 1 85.38 290 ASP B O 1
ATOM 5074 N N . GLU B 1 291 ? -24.469 7.484 -3.482 1 84 291 GLU B N 1
ATOM 5075 C CA . GLU B 1 291 ? -23.953 6.207 -2.988 1 84 291 GLU B CA 1
ATOM 5076 C C . GLU B 1 291 ? -22.516 6.34 -2.52 1 84 291 GLU B C 1
ATOM 5078 O O . GLU B 1 291 ? -22.156 5.867 -1.437 1 84 291 GLU B O 1
ATOM 5083 N N . TYR B 1 292 ? -21.75 6.992 -3.322 1 88.25 292 TYR B N 1
ATOM 5084 C CA . TYR B 1 292 ? -20.344 7.176 -2.99 1 88.25 292 TYR B CA 1
ATOM 5085 C C . TYR B 1 292 ? -20.188 8.062 -1.76 1 88.25 292 TYR B C 1
ATOM 5087 O O . TYR B 1 292 ? -19.406 7.75 -0.856 1 88.25 292 TYR B O 1
ATOM 5095 N N . THR B 1 293 ? -20.953 9.109 -1.703 1 92.38 293 THR B N 1
ATOM 5096 C CA . THR B 1 293 ? -20.891 10.047 -0.586 1 92.38 293 THR B CA 1
ATOM 5097 C C . THR B 1 293 ? -21.328 9.375 0.709 1 92.38 293 THR B C 1
ATOM 5099 O O . THR B 1 293 ? -20.734 9.594 1.765 1 92.38 293 THR B O 1
ATOM 5102 N N . GLN B 1 294 ? -22.359 8.586 0.595 1 90.19 294 GLN B N 1
ATOM 5103 C CA . GLN B 1 294 ? -22.844 7.863 1.765 1 90.19 294 GLN B CA 1
ATOM 5104 C C . GLN B 1 294 ? -21.797 6.891 2.287 1 90.19 294 GLN B C 1
ATOM 5106 O O . GLN B 1 294 ? -21.578 6.793 3.496 1 90.19 294 GLN B O 1
ATOM 5111 N N . GLN B 1 295 ? -21.188 6.199 1.384 1 88.44 295 GLN B N 1
ATOM 5112 C CA . GLN B 1 295 ? -20.125 5.273 1.77 1 88.44 295 GLN B CA 1
ATOM 5113 C C . GLN B 1 295 ? -18.969 6.012 2.428 1 88.44 295 GLN B C 1
ATOM 5115 O O . GLN B 1 295 ? -18.406 5.543 3.428 1 88.44 295 GLN B O 1
ATOM 5120 N N . PHE B 1 296 ? -18.656 7.129 1.856 1 93.06 296 PHE B N 1
ATOM 5121 C CA . PHE B 1 296 ? -17.562 7.945 2.363 1 93.06 296 PHE B CA 1
ATOM 5122 C C . PHE B 1 296 ? -17.844 8.391 3.795 1 93.06 296 PHE B C 1
ATOM 5124 O O . PHE B 1 296 ? -16.969 8.305 4.656 1 93.06 296 PHE B O 1
ATOM 5131 N N . ILE B 1 297 ? -19.031 8.766 4.09 1 91.38 297 ILE B N 1
ATOM 5132 C CA . ILE B 1 297 ? -19.406 9.281 5.402 1 91.38 297 ILE B CA 1
ATOM 5133 C C . ILE B 1 297 ? -19.516 8.125 6.398 1 91.38 297 ILE B C 1
ATOM 5135 O O . ILE B 1 297 ? -19.078 8.25 7.547 1 91.38 297 ILE B O 1
ATOM 5139 N N . LYS B 1 298 ? -20.062 7.012 5.938 1 89.12 298 LYS B N 1
ATOM 5140 C CA . LYS B 1 298 ? -20.25 5.848 6.801 1 89.12 298 LYS B CA 1
ATOM 5141 C C . LYS B 1 298 ? -18.922 5.316 7.305 1 89.12 298 LYS B C 1
ATOM 5143 O O . LYS B 1 298 ? -18.859 4.703 8.375 1 89.12 298 LYS B O 1
ATOM 5148 N N . GLN B 1 299 ? -17.891 5.625 6.57 1 92.06 299 GLN B N 1
ATOM 5149 C CA . GLN B 1 299 ? -16.594 5.039 6.891 1 92.06 299 GLN B CA 1
ATOM 5150 C C . GLN B 1 299 ? -15.688 6.051 7.59 1 92.06 299 GLN B C 1
ATOM 5152 O O . GLN B 1 299 ? -14.492 5.812 7.75 1 92.06 299 GLN B O 1
ATOM 5157 N N . ARG B 1 300 ? -16.281 7.145 8.023 1 89.69 300 ARG B N 1
ATOM 5158 C CA . ARG B 1 300 ? -15.5 8.195 8.672 1 89.69 300 ARG B CA 1
ATOM 5159 C C . ARG B 1 300 ? -14.789 7.664 9.914 1 89.69 300 ARG B C 1
ATOM 5161 O O . ARG B 1 300 ? -15.414 7.027 10.766 1 89.69 300 ARG B O 1
ATOM 5168 N N . GLY B 1 301 ? -13.469 7.859 9.93 1 86.25 301 GLY B N 1
ATOM 5169 C CA . GLY B 1 301 ? -12.695 7.547 11.117 1 86.25 301 GLY B CA 1
ATOM 5170 C C . GLY B 1 301 ? -12.344 6.074 11.227 1 86.25 301 GLY B C 1
ATOM 5171 O O . GLY B 1 301 ? -11.672 5.656 12.172 1 86.25 301 GLY B O 1
ATOM 5172 N N . ILE B 1 302 ? -12.766 5.219 10.305 1 91.88 302 ILE B N 1
ATOM 5173 C CA . ILE B 1 302 ? -12.5 3.787 10.359 1 91.88 302 ILE B CA 1
ATOM 5174 C C . ILE B 1 302 ? -11.109 3.502 9.797 1 91.88 302 ILE B C 1
ATOM 5176 O O . ILE B 1 302 ? -10.742 3.998 8.734 1 91.88 302 ILE B O 1
ATOM 5180 N N . GLU B 1 303 ? -10.352 2.805 10.609 1 93.81 303 GLU B N 1
ATOM 5181 C CA . GLU B 1 303 ? -9.055 2.311 10.156 1 93.81 303 GLU B CA 1
ATOM 5182 C C . GLU B 1 303 ? -9.172 0.896 9.602 1 93.81 303 GLU B C 1
ATOM 5184 O O . GLU B 1 303 ? -9.695 0.001 10.266 1 93.81 303 GLU B O 1
ATOM 5189 N N . PHE B 1 304 ? -8.773 0.716 8.375 1 95.06 304 PHE B N 1
ATOM 5190 C CA . PHE B 1 304 ? -8.805 -0.564 7.676 1 95.06 304 PHE B CA 1
ATOM 5191 C C . PHE B 1 304 ? -7.398 -1.048 7.355 1 95.06 304 PHE B C 1
ATOM 5193 O O . PHE B 1 304 ? -6.633 -0.346 6.691 1 95.06 304 PHE B O 1
ATOM 5200 N N . ALA B 1 305 ? -7.051 -2.221 7.809 1 95.81 305 ALA B N 1
ATOM 5201 C CA . ALA B 1 305 ? -5.68 -2.725 7.809 1 95.81 305 ALA B CA 1
ATOM 5202 C C . ALA B 1 305 ? -5.086 -2.703 6.402 1 95.81 305 ALA B C 1
ATOM 5204 O O . ALA B 1 305 ? -3.982 -2.188 6.195 1 95.81 305 ALA B O 1
ATOM 5205 N N . PRO B 1 306 ? -5.773 -3.217 5.348 1 96.12 306 PRO B N 1
ATOM 5206 C CA . PRO B 1 306 ? -5.184 -3.195 4.008 1 96.12 306 PRO B CA 1
ATOM 5207 C C . PRO B 1 306 ? -4.902 -1.778 3.512 1 96.12 306 PRO B C 1
ATOM 5209 O O . PRO B 1 306 ? -3.848 -1.527 2.92 1 96.12 306 PRO B O 1
ATOM 5212 N N . VAL B 1 307 ? -5.824 -0.849 3.766 1 96.5 307 VAL B N 1
ATOM 5213 C CA . VAL B 1 307 ? -5.652 0.536 3.34 1 96.5 307 VAL B CA 1
ATOM 5214 C C . VAL B 1 307 ? -4.516 1.183 4.129 1 96.5 307 VAL B C 1
ATOM 5216 O O . VAL B 1 307 ? -3.701 1.92 3.566 1 96.5 307 VAL B O 1
ATOM 5219 N N . ALA B 1 308 ? -4.473 0.86 5.43 1 98 308 ALA B N 1
ATOM 5220 C CA . ALA B 1 308 ? -3.379 1.369 6.254 1 98 308 ALA B CA 1
ATOM 5221 C C . ALA B 1 308 ? -2.027 0.902 5.723 1 98 308 ALA B C 1
ATOM 5223 O O . ALA B 1 308 ? -1.056 1.663 5.723 1 98 308 ALA B O 1
ATOM 5224 N N . ALA B 1 309 ? -1.979 -0.333 5.281 1 98.12 309 ALA B N 1
ATOM 5225 C CA . ALA B 1 309 ? -0.744 -0.875 4.719 1 98.12 309 ALA B CA 1
ATOM 5226 C C . ALA B 1 309 ? -0.326 -0.107 3.469 1 98.12 309 ALA B C 1
ATOM 5228 O O . ALA B 1 309 ? 0.842 0.259 3.318 1 98.12 309 ALA B O 1
ATOM 5229 N N . ILE B 1 310 ? -1.262 0.141 2.596 1 97.12 310 ILE B N 1
ATOM 5230 C CA . ILE B 1 310 ? -0.986 0.833 1.341 1 97.12 310 ILE B CA 1
ATOM 5231 C C . ILE B 1 310 ? -0.504 2.252 1.629 1 97.12 310 ILE B C 1
ATOM 5233 O O . ILE B 1 310 ? 0.557 2.662 1.152 1 97.12 310 ILE B O 1
ATOM 5237 N N . ILE B 1 311 ? -1.228 2.963 2.438 1 97.38 311 ILE B N 1
ATOM 5238 C CA . ILE B 1 311 ? -0.94 4.363 2.73 1 97.38 311 ILE B CA 1
ATOM 5239 C C . ILE B 1 311 ? 0.354 4.469 3.535 1 97.38 311 ILE B C 1
ATOM 5241 O O . ILE B 1 311 ? 1.205 5.312 3.246 1 97.38 311 ILE B O 1
ATOM 5245 N N . GLY B 1 312 ? 0.482 3.617 4.555 1 98.12 312 GLY B N 1
ATOM 5246 C CA . GLY B 1 312 ? 1.705 3.604 5.34 1 98.12 312 GLY B CA 1
ATOM 5247 C C . GLY B 1 312 ? 2.939 3.283 4.52 1 98.12 312 GLY B C 1
ATOM 5248 O O . GLY B 1 312 ? 4 3.879 4.723 1 98.12 312 GLY B O 1
ATOM 5249 N N . GLY B 1 313 ? 2.777 2.281 3.645 1 96.94 313 GLY B N 1
ATOM 5250 C CA . GLY B 1 313 ? 3.871 1.966 2.738 1 96.94 313 GLY B CA 1
ATOM 5251 C C . GLY B 1 313 ? 4.25 3.125 1.836 1 96.94 313 GLY B C 1
ATOM 5252 O O . GLY B 1 313 ? 5.434 3.398 1.634 1 96.94 313 GLY B O 1
ATOM 5253 N N . ALA B 1 314 ? 3.27 3.803 1.318 1 95.19 314 ALA B N 1
ATOM 5254 C CA . ALA B 1 314 ? 3.502 4.93 0.418 1 95.19 314 ALA B CA 1
ATOM 5255 C C . ALA B 1 314 ? 4.23 6.062 1.135 1 95.19 314 ALA B C 1
ATOM 5257 O O . ALA B 1 314 ? 5.203 6.613 0.613 1 95.19 314 ALA B O 1
ATOM 5258 N N . VAL B 1 315 ? 3.752 6.406 2.33 1 96.69 315 VAL B N 1
ATOM 5259 C CA . VAL B 1 315 ? 4.375 7.477 3.102 1 96.69 315 VAL B CA 1
ATOM 5260 C C . VAL B 1 315 ? 5.812 7.09 3.453 1 96.69 315 VAL B C 1
ATOM 5262 O O . VAL B 1 315 ? 6.734 7.883 3.273 1 96.69 315 VAL B O 1
ATOM 5265 N N . ALA B 1 316 ? 6.004 5.855 3.92 1 96.69 316 ALA B N 1
ATOM 5266 C CA . ALA B 1 316 ? 7.336 5.391 4.297 1 96.69 316 ALA B CA 1
ATOM 5267 C C . ALA B 1 316 ? 8.289 5.445 3.109 1 96.69 316 ALA B C 1
ATOM 5269 O O . ALA B 1 316 ? 9.445 5.859 3.25 1 96.69 316 ALA B O 1
ATOM 5270 N N . GLN B 1 317 ? 7.801 5.016 1.989 1 92.25 317 GLN B N 1
ATOM 5271 C CA . GLN B 1 317 ? 8.633 5.039 0.791 1 92.25 317 GLN B CA 1
ATOM 5272 C C . GLN B 1 317 ? 9.094 6.461 0.469 1 92.25 317 GLN B C 1
ATOM 5274 O O . GLN B 1 317 ? 10.258 6.684 0.145 1 92.25 317 GLN B O 1
ATOM 5279 N N . ASP B 1 318 ? 8.188 7.379 0.52 1 92.62 318 ASP B N 1
ATOM 5280 C CA . ASP B 1 318 ? 8.539 8.758 0.183 1 92.62 318 ASP B CA 1
ATOM 5281 C C . ASP B 1 318 ? 9.453 9.367 1.245 1 92.62 318 ASP B C 1
ATOM 5283 O O . ASP B 1 318 ? 10.352 10.141 0.925 1 92.62 318 ASP B O 1
ATOM 5287 N N . VAL B 1 319 ? 9.195 9.055 2.5 1 94.06 319 VAL B N 1
ATOM 5288 C CA . VAL B 1 319 ? 10.062 9.508 3.584 1 94.06 319 VAL B CA 1
ATOM 5289 C C . VAL B 1 319 ? 11.492 9.031 3.34 1 94.06 319 VAL B C 1
ATOM 5291 O O . VAL B 1 319 ? 12.445 9.812 3.451 1 94.06 319 VAL B O 1
ATOM 5294 N N . ILE B 1 320 ? 11.625 7.777 2.99 1 91.5 320 ILE B N 1
ATOM 5295 C CA . ILE B 1 320 ? 12.938 7.199 2.713 1 91.5 320 ILE B CA 1
ATOM 5296 C C . ILE B 1 320 ? 13.57 7.906 1.517 1 91.5 320 ILE B C 1
ATOM 5298 O O . ILE B 1 320 ? 14.758 8.227 1.535 1 91.5 320 ILE B O 1
ATOM 5302 N N . ASN B 1 321 ? 12.773 8.172 0.541 1 88.25 321 ASN B N 1
ATOM 5303 C CA . ASN B 1 321 ? 13.25 8.867 -0.65 1 88.25 321 ASN B CA 1
ATOM 5304 C C . ASN B 1 321 ? 13.773 10.258 -0.312 1 88.25 321 ASN B C 1
ATOM 5306 O O . ASN B 1 321 ? 14.844 10.656 -0.778 1 88.25 321 ASN B O 1
ATOM 5310 N N . ILE B 1 322 ? 13.047 10.969 0.478 1 88.56 322 ILE B N 1
ATOM 5311 C CA . ILE B 1 322 ? 13.375 12.344 0.821 1 88.56 322 ILE B CA 1
ATOM 5312 C C . ILE B 1 322 ? 14.609 12.375 1.721 1 88.56 322 ILE B C 1
ATOM 5314 O O . ILE B 1 322 ? 15.484 13.227 1.556 1 88.56 322 ILE B O 1
ATOM 5318 N N . LEU B 1 323 ? 14.656 11.445 2.613 1 88.94 323 LEU B N 1
ATOM 5319 C CA . LEU B 1 323 ? 15.797 11.398 3.52 1 88.94 323 LEU B CA 1
ATOM 5320 C C . LEU B 1 323 ? 17.062 10.953 2.783 1 88.94 323 LEU B C 1
ATOM 5322 O O . LEU B 1 323 ? 18.172 11.375 3.125 1 88.94 323 LEU B O 1
ATOM 5326 N N . GLY B 1 324 ? 16.859 10.141 1.788 1 81.88 324 GLY B N 1
ATOM 5327 C CA . GLY B 1 324 ? 17.984 9.68 0.981 1 81.88 324 GLY B CA 1
ATOM 5328 C C . GLY B 1 324 ? 18.359 10.656 -0.121 1 81.88 324 GLY B C 1
ATOM 5329 O O . GLY B 1 324 ? 19.406 10.508 -0.758 1 81.88 324 GLY B O 1
ATOM 5330 N N . LYS B 1 325 ? 17.547 11.727 -0.413 1 67.94 325 LYS B N 1
ATOM 5331 C CA . LYS B 1 325 ? 17.75 12.766 -1.416 1 67.94 325 LYS B CA 1
ATOM 5332 C C . LYS B 1 325 ? 17.922 12.156 -2.809 1 67.94 325 LYS B C 1
ATOM 5334 O O . LYS B 1 325 ? 18.844 12.5 -3.537 1 67.94 325 LYS B O 1
ATOM 5339 N N . ARG B 1 326 ? 17.094 11.305 -3.229 1 64.88 326 ARG B N 1
ATOM 5340 C CA . ARG B 1 326 ? 17.297 10.5 -4.426 1 64.88 326 ARG B CA 1
ATOM 5341 C C . ARG B 1 326 ? 16.391 10.945 -5.562 1 64.88 326 ARG B C 1
ATOM 5343 O O . ARG B 1 326 ? 16.859 11.328 -6.633 1 64.88 326 ARG B O 1
ATOM 5350 N N . LEU B 1 327 ? 15.086 10.805 -5.316 1 65.44 327 LEU B N 1
ATOM 5351 C CA . LEU B 1 327 ? 14.125 10.945 -6.402 1 65.44 327 LEU B CA 1
ATOM 5352 C C . LEU B 1 327 ? 13.258 12.18 -6.199 1 65.44 327 LEU B C 1
ATOM 5354 O O . LEU B 1 327 ? 13.328 12.828 -5.152 1 65.44 327 LEU B O 1
ATOM 5358 N N . SER B 1 328 ? 12.648 12.523 -7.25 1 70.5 328 SER B N 1
ATOM 5359 C CA . SER B 1 328 ? 11.695 13.625 -7.176 1 70.5 328 SER B CA 1
ATOM 5360 C C . SER B 1 328 ? 10.617 13.344 -6.133 1 70.5 328 SER B C 1
ATOM 5362 O O . SER B 1 328 ? 10.078 12.242 -6.062 1 70.5 328 SER B O 1
ATOM 5364 N N . PRO B 1 329 ? 10.461 14.398 -5.328 1 73.62 329 PRO B N 1
ATOM 5365 C CA . PRO B 1 329 ? 9.461 14.234 -4.273 1 73.62 329 PRO B CA 1
ATOM 5366 C C . PRO B 1 329 ? 8.039 14.141 -4.824 1 73.62 329 PRO B C 1
ATOM 5368 O O . PRO B 1 329 ? 7.797 14.5 -5.98 1 73.62 329 PRO B O 1
ATOM 5371 N N . LEU B 1 330 ? 7.176 13.547 -4.016 1 76.25 330 LEU B N 1
ATOM 5372 C CA . LEU B 1 330 ? 5.762 13.484 -4.367 1 76.25 330 LEU B CA 1
ATOM 5373 C C . LEU B 1 330 ? 5.102 14.852 -4.207 1 76.25 330 LEU B C 1
ATOM 5375 O O . LEU B 1 330 ? 5.602 15.703 -3.469 1 76.25 330 LEU B O 1
ATOM 5379 N N . SER B 1 331 ? 4.066 14.938 -4.984 1 75.94 331 SER B N 1
ATOM 5380 C CA . SER B 1 331 ? 3.312 16.188 -4.941 1 75.94 331 SER B CA 1
ATOM 5381 C C . SER B 1 331 ? 2.596 16.359 -3.605 1 75.94 331 SER B C 1
ATOM 5383 O O . SER B 1 331 ? 2.611 15.453 -2.77 1 75.94 331 SER B O 1
ATOM 5385 N N . ASN B 1 332 ? 1.938 17.375 -3.463 1 81.5 332 ASN B N 1
ATOM 5386 C CA . ASN B 1 332 ? 1.506 17.938 -2.184 1 81.5 332 ASN B CA 1
ATOM 5387 C C . ASN B 1 332 ? 0.343 17.141 -1.594 1 81.5 332 ASN B C 1
ATOM 5389 O O . ASN B 1 332 ? 0.243 16.984 -0.375 1 81.5 332 ASN B O 1
ATOM 5393 N N . PHE B 1 333 ? -0.534 16.562 -2.467 1 91.56 333 PHE B N 1
ATOM 5394 C CA . PHE B 1 333 ? -1.736 15.961 -1.902 1 91.56 333 PHE B CA 1
ATOM 5395 C C . PHE B 1 333 ? -2.107 14.688 -2.652 1 91.56 333 PHE B C 1
ATOM 5397 O O . PHE B 1 333 ? -2.238 14.695 -3.877 1 91.56 333 PHE B O 1
ATOM 5404 N N . ILE B 1 334 ? -2.248 13.664 -1.888 1 92.94 334 ILE B N 1
ATOM 5405 C CA . ILE B 1 334 ? -2.578 12.359 -2.451 1 92.94 334 ILE B CA 1
ATOM 5406 C C . ILE B 1 334 ? -3.859 11.828 -1.812 1 92.94 334 ILE B C 1
ATOM 5408 O O . ILE B 1 334 ? -4.047 11.938 -0.598 1 92.94 334 ILE B O 1
ATOM 5412 N N . VAL B 1 335 ? -4.734 11.289 -2.605 1 94.06 335 VAL B N 1
ATOM 5413 C CA . VAL B 1 335 ? -5.918 10.609 -2.094 1 94.06 335 VAL B CA 1
ATOM 5414 C C . VAL B 1 335 ? -5.926 9.156 -2.566 1 94.06 335 VAL B C 1
ATOM 5416 O O . VAL B 1 335 ? -5.328 8.828 -3.594 1 94.06 335 VAL B O 1
ATOM 5419 N N . PHE B 1 336 ? -6.547 8.383 -1.789 1 93.81 336 PHE B N 1
ATOM 5420 C CA . PHE B 1 336 ? -6.633 6.965 -2.119 1 93.81 336 PHE B CA 1
ATOM 5421 C C . PHE B 1 336 ? -8.078 6.492 -2.1 1 93.81 336 PHE B C 1
ATOM 5423 O O . PHE B 1 336 ? -8.797 6.715 -1.125 1 93.81 336 PHE B O 1
ATOM 5430 N N . ASP B 1 337 ? -8.414 5.91 -3.199 1 91.19 337 ASP B N 1
ATOM 5431 C CA . ASP B 1 337 ? -9.719 5.273 -3.336 1 91.19 337 ASP B CA 1
ATOM 5432 C C . ASP B 1 337 ? -9.594 3.75 -3.354 1 91.19 337 ASP B C 1
ATOM 5434 O O . ASP B 1 337 ? -9.188 3.168 -4.363 1 91.19 337 ASP B O 1
ATOM 5438 N N . GLY B 1 338 ? -9.969 3.152 -2.26 1 86.38 338 GLY B N 1
ATOM 5439 C CA . GLY B 1 338 ? -9.828 1.713 -2.111 1 86.38 338 GLY B CA 1
ATOM 5440 C C . GLY B 1 338 ? -10.82 0.925 -2.945 1 86.38 338 GLY B C 1
ATOM 5441 O O . GLY B 1 338 ? -10.656 -0.281 -3.143 1 86.38 338 GLY B O 1
ATOM 5442 N N . ILE B 1 339 ? -11.844 1.544 -3.428 1 81.31 339 ILE B N 1
ATOM 5443 C CA . ILE B 1 339 ? -12.805 0.867 -4.289 1 81.31 339 ILE B CA 1
ATOM 5444 C C . ILE B 1 339 ? -12.164 0.579 -5.648 1 81.31 339 ILE B C 1
ATOM 5446 O O . ILE B 1 339 ? -12.305 -0.521 -6.188 1 81.31 339 ILE B O 1
ATOM 5450 N N . THR B 1 340 ? -11.445 1.529 -6.152 1 77.19 340 THR B N 1
ATOM 5451 C CA . THR B 1 340 ? -10.844 1.393 -7.469 1 77.19 340 THR B CA 1
ATOM 5452 C C . THR B 1 340 ? -9.344 1.104 -7.352 1 77.19 340 THR B C 1
ATOM 5454 O O . THR B 1 340 ? -8.664 0.916 -8.359 1 77.19 340 THR B O 1
ATOM 5457 N N . LEU B 1 341 ? -8.797 1.135 -6.098 1 80.25 341 LEU B N 1
ATOM 5458 C CA . LEU B 1 341 ? -7.367 0.995 -5.836 1 80.25 341 LEU B CA 1
ATOM 5459 C C . LEU B 1 341 ? -6.566 2.041 -6.602 1 80.25 341 LEU B C 1
ATOM 5461 O O . LEU B 1 341 ? -5.582 1.711 -7.27 1 80.25 341 LEU B O 1
ATOM 5465 N N . ASP B 1 342 ? -7.066 3.24 -6.621 1 83.38 342 ASP B N 1
ATOM 5466 C CA . ASP B 1 342 ? -6.414 4.371 -7.273 1 83.38 342 ASP B CA 1
ATOM 5467 C C . ASP B 1 342 ? -5.852 5.352 -6.246 1 83.38 342 ASP B C 1
ATOM 5469 O O . ASP B 1 342 ? -6.492 5.625 -5.227 1 83.38 342 ASP B O 1
ATOM 5473 N N . MET B 1 343 ? -4.688 5.797 -6.543 1 87.12 343 MET B N 1
ATOM 5474 C CA . MET B 1 343 ? -4.035 6.754 -5.652 1 87.12 343 MET B CA 1
ATOM 5475 C C . MET B 1 343 ? -3.547 7.973 -6.426 1 87.12 343 MET B C 1
ATOM 5477 O O . MET B 1 343 ? -2.342 8.172 -6.586 1 87.12 343 MET B O 1
ATOM 5481 N N . PRO B 1 344 ? -4.426 8.875 -6.902 1 86.31 344 PRO B N 1
ATOM 5482 C CA . PRO B 1 344 ? -4.02 10.055 -7.668 1 86.31 344 PRO B CA 1
ATOM 5483 C C . PRO B 1 344 ? -3.287 11.086 -6.82 1 86.31 344 PRO B C 1
ATOM 5485 O O . PRO B 1 344 ? -3.592 11.25 -5.633 1 86.31 344 PRO B O 1
ATOM 5488 N N . LEU B 1 345 ? -2.342 11.758 -7.477 1 85.88 345 LEU B N 1
ATOM 5489 C CA . LEU B 1 345 ? -1.542 12.812 -6.859 1 85.88 345 LEU B CA 1
ATOM 5490 C C . LEU B 1 345 ? -1.938 14.18 -7.402 1 85.88 345 LEU B C 1
ATOM 5492 O O . LEU B 1 345 ? -2.178 14.328 -8.602 1 85.88 345 LEU B O 1
ATOM 5496 N N . PHE B 1 346 ? -2.012 15.164 -6.535 1 85.25 346 PHE B N 1
ATOM 5497 C CA . PHE B 1 346 ? -2.391 16.516 -6.938 1 85.25 346 PHE B CA 1
ATOM 5498 C C . PHE B 1 346 ? -1.374 17.531 -6.434 1 85.25 346 PHE B C 1
ATOM 5500 O O . PHE B 1 346 ? -0.92 17.453 -5.293 1 85.25 346 PHE B O 1
ATOM 5507 N N . GLU B 1 347 ? -0.995 18.391 -7.305 1 81.56 347 GLU B N 1
ATOM 5508 C CA . GLU B 1 347 ? -0.132 19.516 -6.949 1 81.56 347 GLU B CA 1
ATOM 5509 C C . GLU B 1 347 ? -0.944 20.797 -6.73 1 81.56 347 GLU B C 1
ATOM 5511 O O . GLU B 1 347 ? -1.614 21.281 -7.645 1 81.56 347 GLU B O 1
ATOM 5516 N N . PHE B 1 348 ? -1.012 21.188 -5.543 1 83.94 348 PHE B N 1
ATOM 5517 C CA . PHE B 1 348 ? -1.723 22.438 -5.25 1 83.94 348 PHE B CA 1
ATOM 5518 C C . PHE B 1 348 ? -0.744 23.578 -5.035 1 83.94 348 PHE B C 1
ATOM 5520 O O . PHE B 1 348 ? 0.353 23.375 -4.512 1 83.94 348 PHE B O 1
#

Secondary structure (DSSP, 8-state):
------SSPPHHHHHHTHHHHHHHHHHHHHHHHH-EEEEE--SHHHHHHHHHHHHTT-SEEEEE--PBP-GGGGGT-SS--GGGTTSBHHHHHHHHHHHH-TTSEEEEE-S-GGG--HHHHTT-SEEEEES--HHHHHHHHHHHHHTT--EEEEEEETTEEEEEEE-SEEEEEEEEEPPSS---SEESSSSEEEEEEEEEE-SS-TT-EEEEEEEEEE---HHHHHHH---TTTS-HHHHHT--THHHHHHHHHHHHHTT--S---HHHHHHHHHHHHHHHT--GGG--HHHHHHHHHTTT---HHHHHHHHHHHHHHHHHHHHT-SPPP-SEEEEETTTTB--EE--/------SSPPHHHHHHTHHHHHHHHHHHHHHHHH-EEEEE--SHHHHHHHHHHHHTT-SEEEEE--PBP-GGGGGT-SS--GGGTTSBHHHHHHHHHHHH-TTSEEEEE-S-GGG--HHHHTT-SEEEEES--HHHHHHHHHHHHHTT--EEEEEEETTEEEEEEE-SEEEEEEEEEPPSS---SEESSSSEEEEEEEEEE-SS-TT-EEEEEEEEEE---HHHHHHH---TTTS-HHHHTT--THHHHHHHHHHHHHTT--S---HHHHHHHHHHHHHHHT--GGG--HHHHHHHHHTTT---HHHHHHHHHHHHHHHHHHHHT-SPPP-SEEEEETTTTB--EE--

InterPro domains:
  IPR000594 THIF-type NAD/FAD binding fold [PF00899] (17-344)
  IPR035985 Ubiquitin-activating enzyme-like [SSF69572] (10-344)
  IPR045886 ThiF/MoeB/HesA family [PTHR10953] (12-341)

Foldseek 3Di:
DPPPPQQFDDPVRCVLQVVVCVVQHRNLLSLQQNAAEEEEACALLNQLLLLLSVLNRGNEYEYEAQDAADPLRQQAHDQAHPVRHPHGPQVSNVVVSCVSHVNHHYHYHNDHVVPDDLVVVLPHQAYEYEQDALQVLLVVLVSCVVSQHKYWYKYDQALKIKIFTFNQKDKAKDKDWADPDGDDFADPDPFKTWHDWDWDADPVDSVTIIIITIMMGGADGSVVCLVANECPPVDDLVVLQPDALRVLLVSLVSNCSNVVDDPDDDLVNSLVSSCVVCVRHVHDSVNDDSVVSVSSRVRGPRRHNVSSNVSSVVVSVQVSCRSSSGDDHFAGMWMARSVVRDIDGDHD/DPPPPPQFDDPVRCVLQVVVCVVQHRNLLSLQQNAAEEEEACALLNVLLLLLSVLNRGNEYEYEAQDAADPLRQQAHDQAHPVRHRHGPQVSNVVVSCVSHVNHHYHYHNDHVVPDDLVVVLPHQAYEYEQDALQVLLVVLVSCVVSQHKYWYKYDQALKIKIFTFNQKDKAKDKDWADPDGDDFAAPDPFKTWHDWDWDADPVDSVTIIIITIMMGGADGSVVCLVANECPPVDDLVVLQPDALRVLLVSLVSNCRNVVHDPDDDLVNSLVSSCVVCVRHVHDSVNDDSVVSVSSRVRGPRRHNVSSNVSSVVVSVQVSCRSSSGDDHFAGMWMARSVVRDIDGDHD

Sequence (696 aa):
MKSMTEGKLSEDEIALYDRQIRLWGMAAQANMRSAKVLLINLGAIGSEIAKSIVLSGIGHLTILDAHKVTEEDLGSQFFIGSKDVGQWKIDAAKERVQDLNSRVELKFDKQFFQEKDEKFFQHFDLVVATEMKADDAVKLNELTRKLNIPLYVAGSNGLFAYIFIDLIEFISEDEKLQSIRPTVVGPISNNRSIIEITTRKDEEDGKKTYERIKIKNCYTSLKEVLKGATLNEKLTRRQLKRVTSILPLTLSLLQHELKQKSKTINVEQMKMDAAVWCKQLGIPTSVLTDEYTQQFIKQRGIEFAPVAAIIGGAVAQDVINILGKRLSPLSNFIVFDGITLDMPLFEFMKSMTEGKLSEDEIALYDRQIRLWGMAAQANMRSAKVLLINLGAIGSEIAKSIVLSGIGHLTILDAHKVTEEDLGSQFFIGSKDVGQWKIDAAKERVQDLNSRVELKFDKQFFQEKDEKFFQHFDLVVATEMKADDAVKLNELTRKLNIPLYVAGSNGLFAYIFIDLIEFISEDEKLQSIRPTVVGPISNNRSIIEITTRKDEEDGKKTYERIKIKNCYTSLKEVLKGATLNEKLTRRQLKRVTSILPLTLSLLQHELKQKSKTINVEQMKMDAAVWCKQLGIPTSVLTDEYTQQFIKQRGIEFAPVAAIIGGAVAQDVINILGKRLSPLSNFIVFDGITLDMPLFEF

Nearest PDB structures (foldseek):
  1y8q-assembly1_A  TM=8.429E-01  e=2.014E-28  Homo sapiens
  6cwz-assembly1_C  TM=8.418E-01  e=1.560E-27  Homo sapiens
  6xoh-assembly1_A  TM=8.294E-01  e=1.654E-27  Homo sapiens
  1y8r-assembly2_D  TM=8.433E-01  e=3.977E-27  Homo sapiens
  3kyc-assembly1_A  TM=8.341E-01  e=5.328E-27  Homo sapiens

Radius of gyration: 24.86 Å; Cα contacts (8 Å, |Δi|>4): 1423; chains: 2; bounding box: 79×62×58 Å

pLDDT: mean 87.88, std 12.03, range [18.39, 98.81]

Organism: Saccharomyces kudriavzevii (strain ATCC MYA-4449 / AS 2.2408 / CBS 8840 / NBRC 1802 / NCYC 2889) (NCBI:txid226230)

Solvent-accessible surface area (backbone atoms only — not comparable to full-atom values): 36124 Å² total; per-residue (Å²): 131,81,76,78,75,85,68,65,73,51,72,69,50,46,65,52,41,41,68,58,31,61,71,64,31,65,68,21,50,32,37,28,39,70,36,29,35,35,38,34,35,73,49,37,36,31,46,33,24,50,51,26,39,46,30,68,44,35,21,31,42,34,40,32,27,62,51,59,33,46,69,70,45,43,35,27,29,79,56,45,39,83,90,35,51,72,34,47,40,54,72,49,24,46,64,59,58,44,48,41,33,80,81,40,48,74,44,80,39,78,42,53,75,86,78,53,58,71,73,67,58,68,70,36,63,34,38,38,38,29,74,61,57,42,52,58,47,36,53,48,48,53,51,28,55,74,69,71,29,32,38,36,39,36,39,53,27,26,57,28,35,39,38,40,38,29,54,54,64,43,76,32,63,45,75,41,73,60,54,97,67,74,87,69,75,39,73,77,48,99,40,31,26,34,73,42,78,44,77,44,66,36,88,89,46,73,84,44,42,32,30,37,36,30,32,40,36,48,45,51,53,64,60,57,44,69,71,60,45,42,38,72,86,75,51,53,74,70,55,31,66,65,51,58,46,60,55,34,45,50,52,33,51,43,42,43,47,49,67,66,48,72,93,71,74,54,59,68,59,50,49,53,47,16,40,55,40,16,60,54,35,61,28,66,57,81,53,62,41,69,68,60,47,44,52,49,57,65,17,58,76,28,70,34,32,23,49,20,21,28,53,11,10,51,52,29,45,50,50,51,33,60,55,32,70,59,57,70,76,80,59,30,33,32,39,32,38,54,83,77,63,43,62,57,75,38,70,86,132,81,77,78,74,85,68,67,73,50,71,68,51,47,64,52,41,42,68,58,31,60,70,65,31,65,69,21,50,33,38,28,38,70,35,30,36,37,38,33,36,72,50,38,38,31,44,33,25,50,51,27,38,44,29,66,45,34,20,31,43,36,40,32,29,60,51,59,33,46,72,72,45,44,35,29,32,79,56,44,38,83,89,34,52,72,35,47,41,55,72,51,24,46,64,59,59,44,48,41,33,78,80,40,46,73,45,80,39,76,43,53,74,86,77,52,57,71,72,68,57,70,69,36,63,32,40,38,38,27,72,60,56,41,51,58,46,37,53,49,47,53,51,28,55,74,69,71,29,30,38,38,38,35,39,53,27,26,60,27,35,39,38,40,37,29,54,54,64,42,73,32,64,45,76,41,72,58,56,95,69,73,88,69,75,39,73,76,47,99,39,30,26,34,74,42,78,44,77,42,65,36,89,88,46,74,84,43,42,32,30,38,37,31,31,40,36,47,44,51,53,63,58,55,44,69,71,62,45,40,37,71,85,75,50,51,76,71,56,30,65,66,52,58,46,60,56,33,45,50,53,33,50,42,43,43,48,49,68,66,50,71,92,70,74,53,62,66,59,50,51,54,48,16,40,54,38,17,61,54,34,61,28,65,57,81,53,62,43,68,69,60,46,44,52,50,57,65,18,59,75,28,70,35,32,25,51,21,22,28,52,10,10,51,51,29,44,50,51,52,33,61,54,32,68,59,56,70,76,79,58,32,34,33,39,35,38,53,83,78,64,41,62,57,74,38,70,87